Protein AF-A0A968P753-F1 (afdb_monomer)

Solvent-accessible surface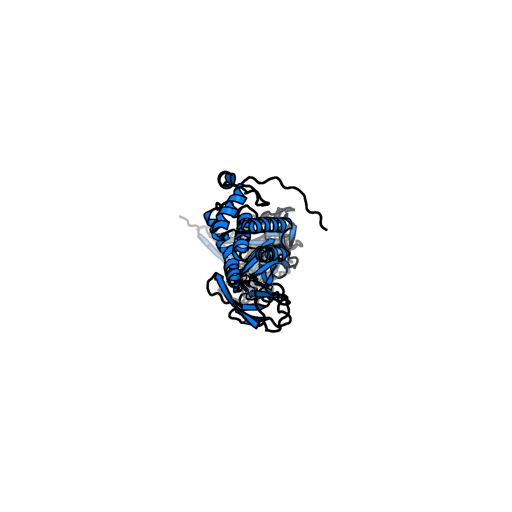 area (backbone atoms only — not comparable to full-atom values): 31820 Å² total; per-residue (Å²): 134,88,72,70,44,81,45,80,46,74,45,67,22,87,72,56,90,59,92,77,53,41,44,65,48,80,42,84,45,79,41,54,84,97,55,91,73,76,85,90,60,88,84,66,75,48,71,53,45,64,89,73,28,44,70,34,24,63,85,32,46,50,72,43,65,45,90,94,43,70,60,35,36,40,36,37,60,49,46,16,51,37,36,71,94,73,38,49,61,51,61,43,24,64,37,88,38,58,62,94,54,53,94,67,80,61,85,77,85,60,78,54,90,47,33,36,37,35,34,55,68,62,22,34,29,58,70,40,25,37,38,29,40,46,40,83,83,68,60,54,44,39,30,35,30,49,30,35,35,42,38,83,88,78,72,41,64,41,78,46,44,51,21,32,21,33,84,85,32,56,29,33,33,42,37,94,93,22,28,47,46,56,21,28,42,35,42,63,75,52,88,60,86,59,70,56,54,52,87,43,60,84,25,30,36,62,56,63,86,46,67,37,69,38,87,86,43,50,79,54,69,34,88,75,88,79,56,88,42,43,48,50,26,27,52,98,42,38,77,42,74,48,67,30,38,49,80,45,46,51,38,27,36,73,87,28,48,69,36,80,41,39,56,64,34,74,41,46,36,44,69,51,71,44,67,41,86,58,88,45,78,48,53,41,36,37,55,48,78,87,51,71,43,64,61,84,68,42,72,50,69,41,77,60,77,49,77,23,54,24,37,40,45,36,24,27,63,71,77,52,20,69,36,60,32,50,37,35,39,38,28,39,59,72,80,63,44,73,80,43,57,42,73,51,63,59,81,66,56,70,52,40,72,48,69,49,47,78,40,40,50,64,76,82,62,72,58,28,50,40,57,36,89,94,23,25,54,88,78,32,42,48,49,38,76,79,34,42,36,39,34,38,65,84,47,61,70,45,47,40,33,41,37,46,11,56,83,64,38,60,93,76,38,67,76,58,75,37,55,28,61,34,78,73,64,91,78,74,70,72,94,44,76,70,33,56,61,48,44,63,46,20,51,57,48,19,56,46,49,41,68,75,73,44,58,79,86,46,52,49,91,56,18,62,33,44,31,48,32,37,15,28,22,12,7,25,21,7,29,65,56,36,50,68,58,20,47,52,61,51,45,56,74,50,74,72,48,96,83,59,58,73,67,57,44,53,32,48,50,49,14,22,52,52,10,23,62,64,6,62,90,36,56,46,86,49,22,60,62,52,42,56,48,35,40,64,69,44,72,55,49,65,82,51,80,82,78,82,91,53,73,76,77,52,51,86,59,65,61,80,76,80,94,79,82,84,87,79,93,130

Secondary structure (DSSP, 8-state):
----EEEEEEE-GGG--SSS-B--EEEEEEE-TTS----SS---PPBP--TTPEEEBTTB-EEE--TTSTT-EEEE-TT-EE-TTS-S-EEEEEEEE-GGG-SS--TTS---S-EEEEESTT-EEEEEEEEEEE-TT-PPTT-EEEEEEEETTTTEEEEEEEEEE-TTSSEEEEPTT-SEEESSEEEE-------------TTEEEETTEEEE-TT-S-S--S--S-TTEEEEEETTEEEEEEPEEEEEEEEETTBSEEEEETTEEEEEEEEEEEES-S-EEEEEE-SSS-EE--SS-EEEE-S-EEEEEEEEEEETTTTEEEEEEEEEEEEPP--EEEEEE-SS----TT-EEE-EEEEESTT--EEEEEPTT-STTTTEEE-TTSEEEE-TTPPSEEEEEEEEETT-TTT-EEEEEEEEE---TT---S-HHHHHHHHHHHHHHHHHHHHHS-GGG-STTSHHHHHHHHHHHHHHHHHH-HHHHHHHHHHHHHT-TT--HHHHHHHHHHHHHHHHHHTT--TTTHHHHHHHHHHTT-S--SPPPPSS-HHHHGGG--PPP---PPPP-

Structure (mmCIF, N/CA/C/O backbone):
data_AF-A0A968P753-F1
#
_entry.id   AF-A0A968P753-F1
#
loop_
_atom_site.group_PDB
_atom_site.id
_atom_site.type_symbol
_atom_site.label_atom_id
_atom_site.label_alt_id
_atom_site.label_comp_id
_atom_site.label_asym_id
_atom_site.label_entity_id
_atom_site.label_seq_id
_atom_site.pdbx_PDB_ins_code
_atom_site.Cartn_x
_atom_site.Cartn_y
_atom_site.Cartn_z
_atom_site.occupancy
_atom_site.B_iso_or_equiv
_atom_site.auth_seq_id
_atom_site.auth_comp_id
_atom_site.auth_asym_id
_atom_site.auth_atom_id
_atom_site.pdbx_PDB_model_num
ATOM 1 N N . MET A 1 1 ? 14.994 19.564 -87.948 1.00 43.59 1 MET A N 1
ATOM 2 C CA . MET A 1 1 ? 15.374 19.177 -86.571 1.00 43.59 1 MET A CA 1
ATOM 3 C C . MET A 1 1 ? 16.088 17.833 -86.628 1.00 43.59 1 MET A C 1
ATOM 5 O O . MET A 1 1 ? 15.446 16.844 -86.949 1.00 43.59 1 MET A O 1
ATOM 9 N N . ARG A 1 2 ? 17.409 17.789 -86.418 1.00 43.78 2 ARG A N 1
ATOM 10 C CA . ARG A 1 2 ? 18.156 16.522 -86.322 1.00 43.78 2 ARG A CA 1
ATOM 11 C C . ARG A 1 2 ? 18.009 16.027 -84.883 1.00 43.78 2 ARG A C 1
ATOM 13 O O . ARG A 1 2 ? 18.594 16.632 -83.995 1.00 43.78 2 ARG A O 1
ATOM 20 N N . ARG A 1 3 ? 17.170 15.018 -84.640 1.00 50.00 3 ARG A N 1
ATOM 21 C CA . ARG A 1 3 ? 17.028 14.430 -83.300 1.00 50.00 3 ARG A CA 1
ATOM 22 C C . ARG A 1 3 ? 18.238 13.533 -83.036 1.00 50.00 3 ARG A C 1
ATOM 24 O O . ARG A 1 3 ? 18.530 12.662 -83.851 1.00 50.00 3 ARG A O 1
ATOM 31 N N . TRP A 1 4 ? 18.960 13.791 -81.950 1.00 60.19 4 TRP A N 1
ATOM 32 C CA . TRP A 1 4 ? 19.894 12.825 -81.374 1.00 60.19 4 TRP A CA 1
ATOM 33 C C . TRP A 1 4 ? 19.074 11.658 -80.830 1.00 60.19 4 TRP A C 1
ATOM 35 O O . TRP A 1 4 ? 17.997 11.882 -80.274 1.00 60.19 4 TRP A O 1
ATOM 45 N N . ALA A 1 5 ? 19.545 10.434 -81.038 1.00 70.12 5 ALA A N 1
ATOM 46 C CA . ALA A 1 5 ? 18.878 9.240 -80.538 1.00 70.12 5 ALA A CA 1
ATOM 47 C C . ALA A 1 5 ? 19.827 8.490 -79.607 1.00 70.12 5 ALA A C 1
ATOM 49 O O . ALA A 1 5 ? 20.957 8.171 -79.989 1.00 70.12 5 ALA A O 1
ATOM 50 N N . THR A 1 6 ? 19.353 8.225 -78.396 1.00 76.56 6 THR A N 1
ATOM 51 C CA . THR A 1 6 ? 19.974 7.280 -77.473 1.00 76.56 6 THR A CA 1
ATOM 52 C C . THR A 1 6 ? 19.680 5.873 -77.976 1.00 76.56 6 THR A C 1
ATOM 54 O O . THR A 1 6 ? 18.522 5.547 -78.236 1.00 76.56 6 THR A O 1
ATOM 57 N N . VAL A 1 7 ? 20.713 5.056 -78.149 1.00 80.06 7 VAL A N 1
ATOM 58 C CA . VAL A 1 7 ? 20.572 3.640 -78.498 1.00 80.06 7 VAL A CA 1
ATOM 59 C C . VAL A 1 7 ? 21.273 2.787 -77.447 1.00 80.06 7 VAL A C 1
ATOM 61 O O . VAL A 1 7 ? 22.319 3.170 -76.920 1.00 80.06 7 VAL A O 1
ATOM 64 N N . HIS A 1 8 ? 20.674 1.639 -77.151 1.00 78.88 8 HIS A N 1
ATOM 65 C CA . HIS A 1 8 ? 21.232 0.628 -76.263 1.00 78.88 8 HIS A CA 1
ATOM 66 C C . HIS A 1 8 ? 22.049 -0.345 -77.111 1.00 78.88 8 HIS A C 1
ATOM 68 O O . HIS A 1 8 ? 21.517 -1.035 -77.983 1.00 78.88 8 HIS A O 1
ATOM 74 N N . LEU A 1 9 ? 23.360 -0.342 -76.908 1.00 82.19 9 LEU A N 1
ATOM 75 C CA . LEU A 1 9 ? 24.285 -1.273 -77.527 1.00 82.19 9 LEU A CA 1
ATOM 76 C C . LEU A 1 9 ? 24.399 -2.504 -76.626 1.00 82.19 9 LEU A C 1
ATOM 78 O O . LEU A 1 9 ? 25.031 -2.445 -75.573 1.00 82.19 9 LEU A O 1
ATOM 82 N N . HIS A 1 10 ? 23.804 -3.612 -77.062 1.00 83.62 10 HIS A N 1
ATOM 83 C CA . HIS A 1 10 ? 23.961 -4.907 -76.411 1.00 83.62 10 HIS A CA 1
ATOM 84 C C . HIS A 1 10 ? 25.153 -5.655 -77.015 1.00 83.62 10 HIS A C 1
ATOM 86 O O . HIS A 1 10 ? 25.171 -5.972 -78.206 1.00 83.62 10 HIS A O 1
ATOM 92 N N . VAL A 1 11 ? 26.153 -5.929 -76.188 1.00 85.81 11 VAL A N 1
ATOM 93 C CA . VAL A 1 11 ? 27.352 -6.682 -76.546 1.00 85.81 11 VAL A CA 1
ATOM 94 C C . VAL A 1 11 ? 27.206 -8.086 -75.976 1.00 85.81 11 VAL A C 1
ATOM 96 O O . VAL A 1 11 ? 27.319 -8.285 -74.769 1.00 85.81 11 VAL A O 1
ATOM 99 N N . ASP A 1 12 ? 26.924 -9.045 -76.854 1.00 84.06 12 ASP A N 1
ATOM 100 C CA . ASP A 1 12 ? 26.627 -10.426 -76.480 1.00 84.06 12 ASP A CA 1
ATOM 101 C C . ASP A 1 12 ? 27.910 -11.246 -76.277 1.00 84.06 12 ASP A C 1
ATOM 103 O O . ASP A 1 12 ? 28.613 -11.579 -77.239 1.00 84.06 12 ASP A O 1
ATOM 107 N N . GLY A 1 13 ? 28.196 -11.590 -75.020 1.00 84.81 13 GLY A N 1
ATOM 108 C CA . GLY A 1 13 ? 29.358 -12.386 -74.630 1.00 84.81 13 GLY A CA 1
ATOM 109 C C . GLY A 1 13 ? 29.352 -13.805 -75.196 1.00 84.81 13 GLY A C 1
ATOM 110 O O . GLY A 1 13 ? 30.422 -14.368 -75.429 1.00 84.81 13 GLY A O 1
ATOM 111 N N . SER A 1 14 ? 28.182 -14.372 -75.515 1.00 83.25 14 SER A N 1
ATOM 112 C CA . SER A 1 14 ? 28.084 -15.724 -76.088 1.00 83.25 14 SER A CA 1
ATOM 113 C C . SER A 1 14 ? 28.736 -15.841 -77.471 1.00 83.25 14 SER A C 1
ATOM 115 O O . SER A 1 14 ? 29.091 -16.933 -77.910 1.00 83.25 14 SER A O 1
ATOM 117 N N . THR A 1 15 ? 28.951 -14.707 -78.145 1.00 86.69 15 THR A N 1
ATOM 118 C CA . THR A 1 15 ? 29.589 -14.637 -79.466 1.00 86.69 15 THR A CA 1
ATOM 119 C C . THR A 1 15 ? 31.120 -14.583 -79.410 1.00 86.69 15 THR A C 1
ATOM 121 O O . THR A 1 15 ? 31.781 -14.513 -80.452 1.00 86.69 15 THR A O 1
ATOM 124 N N . ALA A 1 16 ? 31.716 -14.613 -78.213 1.00 87.00 16 ALA A N 1
ATOM 125 C CA . ALA A 1 16 ? 33.159 -14.552 -78.043 1.00 87.00 16 ALA A CA 1
ATOM 126 C C . ALA A 1 16 ? 33.862 -15.781 -78.650 1.00 87.00 16 ALA A C 1
ATOM 128 O O . ALA A 1 16 ? 33.536 -16.928 -78.368 1.00 87.00 16 ALA A O 1
ATOM 129 N N . GLN A 1 17 ? 34.892 -15.535 -79.466 1.00 86.62 17 GLN A N 1
ATOM 130 C CA . GLN A 1 17 ? 35.662 -16.594 -80.140 1.00 86.62 17 GLN A CA 1
ATOM 131 C C . GLN A 1 17 ? 36.756 -17.218 -79.257 1.00 86.62 17 GLN A C 1
ATOM 133 O O . GLN A 1 17 ? 37.422 -18.167 -79.668 1.00 86.62 17 GLN A O 1
ATOM 138 N N . ARG A 1 18 ? 37.001 -16.657 -78.067 1.00 86.25 18 ARG A N 1
ATOM 139 C CA . ARG A 1 18 ? 38.009 -17.161 -77.127 1.00 86.25 18 ARG A CA 1
ATOM 140 C C . ARG A 1 18 ? 37.383 -18.216 -76.206 1.00 86.25 18 ARG A C 1
ATOM 142 O O . ARG A 1 18 ? 36.250 -18.004 -75.779 1.00 86.25 18 ARG A O 1
ATOM 149 N N . PRO A 1 19 ? 38.109 -19.292 -75.843 1.00 82.75 19 PRO A N 1
ATOM 150 C CA . PRO A 1 19 ? 37.618 -20.273 -74.875 1.00 82.75 19 PRO A CA 1
ATOM 151 C C . PRO A 1 19 ? 37.190 -19.617 -73.555 1.00 82.75 19 PRO A C 1
ATOM 153 O O . PRO A 1 19 ? 37.856 -18.690 -73.092 1.00 82.75 19 PRO A O 1
ATOM 156 N N . GLY A 1 20 ? 36.104 -20.116 -72.960 1.00 81.31 20 GLY A N 1
ATOM 157 C CA . GLY A 1 20 ? 35.538 -19.624 -71.701 1.00 81.31 20 GLY A CA 1
ATOM 158 C C . GLY A 1 20 ? 34.120 -19.072 -71.853 1.00 81.31 20 GLY A C 1
ATOM 159 O O . GLY A 1 20 ? 33.598 -18.956 -72.962 1.00 81.31 20 GLY A O 1
ATOM 160 N N . THR A 1 21 ? 33.502 -18.730 -70.723 1.00 82.25 21 THR A N 1
ATOM 161 C CA . THR A 1 21 ? 32.215 -18.021 -70.695 1.00 82.25 21 THR A CA 1
ATOM 162 C C . THR A 1 21 ? 32.489 -16.535 -70.513 1.00 82.25 21 THR A C 1
ATOM 164 O O . THR A 1 21 ? 33.349 -16.165 -69.719 1.00 82.25 21 THR A O 1
ATOM 167 N N . TRP A 1 22 ? 31.784 -15.680 -71.245 1.00 84.44 22 TRP A N 1
ATOM 168 C CA . TRP A 1 22 ? 32.034 -14.239 -71.276 1.00 84.44 22 TRP A CA 1
ATOM 169 C C . TRP A 1 22 ? 30.768 -13.477 -70.895 1.00 84.44 22 TRP A C 1
ATOM 171 O O . TRP A 1 22 ? 29.668 -13.878 -71.272 1.00 84.44 22 TRP A O 1
ATOM 181 N N . ALA A 1 23 ? 30.924 -12.386 -70.145 1.00 80.50 23 ALA A N 1
ATOM 182 C CA . ALA A 1 23 ? 29.801 -11.549 -69.734 1.00 80.50 23 ALA A CA 1
ATOM 183 C C . ALA A 1 23 ? 29.123 -10.880 -70.943 1.00 80.50 23 ALA A C 1
ATOM 185 O O . ALA A 1 23 ? 29.772 -10.581 -71.942 1.00 80.50 23 ALA A O 1
ATOM 186 N N . SER A 1 24 ? 27.832 -10.575 -70.843 1.00 79.62 24 SER A N 1
ATOM 187 C CA . SER A 1 24 ? 27.169 -9.667 -71.788 1.00 79.62 24 SER A CA 1
ATOM 188 C C . SER A 1 24 ? 27.098 -8.270 -71.180 1.00 79.62 24 SER A C 1
ATOM 190 O O . SER A 1 24 ? 26.936 -8.126 -69.968 1.00 79.62 24 SER A O 1
ATOM 192 N N . LEU A 1 25 ? 27.254 -7.235 -72.006 1.00 77.56 25 LEU A N 1
ATOM 193 C CA . LEU A 1 25 ? 27.240 -5.841 -71.562 1.00 77.56 25 LEU A CA 1
ATOM 194 C C . LEU A 1 25 ? 26.159 -5.060 -72.290 1.00 77.56 25 LEU A C 1
ATOM 196 O O . LEU A 1 25 ? 26.028 -5.158 -73.508 1.00 77.56 25 LEU A O 1
ATOM 200 N N . GLU A 1 26 ? 25.458 -4.208 -71.556 1.00 76.00 26 GLU A N 1
ATOM 201 C CA . GLU A 1 26 ? 24.584 -3.198 -72.132 1.00 76.00 26 GLU A CA 1
ATOM 202 C C . GLU A 1 26 ? 25.210 -1.817 -71.930 1.00 76.00 26 GLU A C 1
ATOM 204 O O . GLU A 1 26 ? 25.581 -1.434 -70.821 1.00 76.00 26 GLU A O 1
ATOM 209 N N . LEU A 1 27 ? 25.386 -1.086 -73.027 1.00 76.69 27 LEU A N 1
ATOM 210 C CA . LEU A 1 27 ? 26.016 0.229 -73.051 1.00 76.69 27 LEU A CA 1
ATOM 211 C C . LEU A 1 27 ? 25.059 1.229 -73.686 1.00 76.69 27 LEU A C 1
ATOM 213 O O . LEU A 1 27 ? 24.486 0.973 -74.742 1.00 76.69 27 LEU A O 1
ATOM 217 N N . VAL A 1 28 ? 24.938 2.409 -73.092 1.00 75.50 28 VAL A N 1
ATOM 218 C CA . VAL A 1 28 ? 24.147 3.494 -73.673 1.00 75.50 28 VAL A CA 1
ATOM 219 C C . VAL A 1 28 ? 25.051 4.356 -74.550 1.00 75.50 28 VAL A C 1
ATOM 221 O O . VAL A 1 28 ? 26.073 4.863 -74.085 1.00 75.50 28 VAL A O 1
ATOM 224 N N . MET A 1 29 ? 24.684 4.547 -75.820 1.00 77.25 29 MET A N 1
ATOM 225 C CA . MET A 1 29 ? 25.398 5.449 -76.726 1.00 77.25 29 MET A CA 1
ATOM 226 C C . MET A 1 29 ? 24.455 6.472 -77.363 1.00 77.25 29 MET A C 1
ATOM 228 O O . MET A 1 29 ? 23.336 6.161 -77.773 1.00 77.25 29 MET A O 1
ATOM 232 N N . THR A 1 30 ? 24.927 7.709 -77.495 1.00 81.31 30 THR A N 1
ATOM 233 C CA . THR A 1 30 ? 24.198 8.772 -78.197 1.00 81.31 30 THR A CA 1
ATOM 234 C C . THR A 1 30 ? 24.655 8.824 -79.647 1.00 81.31 30 THR A C 1
ATOM 236 O O . THR A 1 30 ? 25.841 8.992 -79.927 1.00 81.31 30 THR A O 1
ATOM 239 N N . THR A 1 31 ? 23.715 8.705 -80.583 1.00 83.06 31 THR A N 1
ATOM 240 C CA . THR A 1 31 ? 24.008 8.732 -82.021 1.00 83.06 31 THR A CA 1
ATOM 241 C C . THR A 1 31 ? 23.710 10.093 -82.647 1.00 83.06 31 THR A C 1
ATOM 243 O O . THR A 1 31 ? 22.701 10.745 -82.359 1.00 83.06 31 THR A O 1
ATOM 246 N N . ILE A 1 32 ? 24.593 10.513 -83.555 1.00 83.75 32 ILE A N 1
ATOM 247 C CA . ILE A 1 32 ? 24.449 11.700 -84.396 1.00 83.75 32 ILE A CA 1
ATOM 248 C C . ILE A 1 32 ? 24.106 11.247 -85.825 1.00 83.75 32 ILE A C 1
ATOM 250 O O . ILE A 1 32 ? 24.921 10.572 -86.468 1.00 83.75 32 ILE A O 1
ATOM 254 N N . PRO A 1 33 ? 22.931 11.630 -86.364 1.00 82.75 33 PRO A N 1
ATOM 255 C CA . PRO A 1 33 ? 22.533 11.258 -87.720 1.00 82.75 33 PRO A CA 1
ATOM 256 C C . PRO A 1 33 ? 23.516 11.753 -88.792 1.00 82.75 33 PRO A C 1
ATOM 258 O O . PRO A 1 33 ? 23.925 12.917 -88.786 1.00 82.75 33 PRO A O 1
ATOM 261 N N . GLY A 1 34 ? 23.857 10.878 -89.744 1.00 83.38 34 GLY A N 1
ATOM 262 C CA . GLY A 1 34 ? 24.741 11.190 -90.876 1.00 83.38 34 GLY A CA 1
ATOM 263 C C . GLY A 1 34 ? 26.231 11.293 -90.526 1.00 83.38 34 GLY A C 1
ATOM 264 O O . GLY A 1 34 ? 27.015 11.762 -91.349 1.00 83.38 34 GLY A O 1
ATOM 265 N N . ARG A 1 35 ? 26.634 10.886 -89.316 1.00 86.38 35 ARG A N 1
ATOM 266 C CA . ARG A 1 35 ? 28.036 10.791 -88.887 1.00 86.38 35 ARG A CA 1
ATOM 267 C C . ARG A 1 35 ? 28.391 9.350 -88.536 1.00 86.38 35 ARG A C 1
ATOM 269 O O . ARG A 1 35 ? 27.528 8.569 -88.144 1.00 86.38 35 ARG A O 1
ATOM 276 N N . GLN A 1 36 ? 29.676 9.021 -88.648 1.00 85.75 36 GLN A N 1
ATOM 277 C CA . GLN A 1 36 ? 30.217 7.811 -88.043 1.00 85.75 36 GLN A CA 1
ATOM 278 C C . GLN A 1 36 ? 30.197 7.997 -86.523 1.00 85.75 36 GLN A C 1
ATOM 280 O O . GLN A 1 36 ? 30.856 8.894 -85.999 1.00 85.75 36 GLN A O 1
ATOM 285 N N . ASN A 1 37 ? 29.403 7.182 -85.835 1.00 83.56 37 ASN A N 1
ATOM 286 C CA . ASN A 1 37 ? 29.337 7.170 -84.379 1.00 83.56 37 ASN A CA 1
ATOM 287 C C . ASN A 1 37 ? 30.361 6.163 -83.855 1.00 83.56 37 ASN A C 1
ATOM 289 O O . ASN A 1 37 ? 30.455 5.051 -84.371 1.00 83.56 37 ASN A O 1
ATOM 293 N N . THR A 1 38 ? 31.137 6.557 -82.853 1.00 82.94 38 THR A N 1
ATOM 294 C CA . THR A 1 38 ? 32.137 5.706 -82.202 1.00 82.94 38 THR A CA 1
ATOM 295 C C . THR A 1 38 ? 31.975 5.812 -80.693 1.00 82.94 38 THR A C 1
ATOM 297 O O . THR A 1 38 ? 31.641 6.881 -80.186 1.00 82.94 38 THR A O 1
ATOM 300 N N . MET A 1 39 ? 32.236 4.716 -79.979 1.00 77.31 39 MET A N 1
ATOM 301 C CA . MET A 1 39 ? 32.276 4.697 -78.511 1.00 77.31 39 MET A CA 1
ATOM 302 C C . MET A 1 39 ? 33.486 5.455 -77.950 1.00 77.31 39 MET A C 1
ATOM 304 O O . MET A 1 39 ? 33.553 5.704 -76.751 1.00 77.31 39 MET A O 1
ATOM 308 N N . GLY A 1 40 ? 34.474 5.784 -78.794 1.00 78.31 40 GLY A N 1
ATOM 309 C CA . GLY A 1 40 ? 35.691 6.499 -78.396 1.00 78.31 40 GLY A CA 1
ATOM 310 C C . GLY A 1 40 ? 36.666 5.684 -77.535 1.00 78.31 40 GLY A C 1
ATOM 311 O O . GLY A 1 40 ? 37.783 6.134 -77.306 1.00 78.31 40 GLY A O 1
ATOM 312 N N . ARG A 1 41 ? 36.279 4.478 -77.100 1.00 77.69 41 ARG A N 1
ATOM 313 C CA . ARG A 1 41 ? 37.094 3.532 -76.331 1.00 77.69 41 ARG A CA 1
ATOM 314 C C . ARG A 1 41 ? 36.808 2.083 -76.748 1.00 77.69 41 ARG A C 1
ATOM 316 O O . ARG A 1 41 ? 35.707 1.812 -77.237 1.00 77.69 41 ARG A O 1
ATOM 323 N N . PRO A 1 42 ? 37.757 1.152 -76.550 1.00 81.94 42 PRO A N 1
ATOM 324 C CA . PRO A 1 42 ? 37.478 -0.278 -76.635 1.00 81.94 42 PRO A CA 1
ATOM 325 C C . PRO A 1 42 ? 36.398 -0.701 -75.629 1.00 81.94 42 PRO A C 1
ATOM 327 O O . PRO A 1 42 ? 36.312 -0.140 -74.537 1.00 81.94 42 PRO A O 1
ATOM 330 N N . ILE A 1 43 ? 35.600 -1.709 -75.987 1.00 81.94 43 ILE A N 1
ATOM 331 C CA . ILE A 1 43 ? 34.682 -2.387 -75.066 1.00 81.94 43 ILE A CA 1
ATOM 332 C C . ILE A 1 43 ? 35.372 -3.667 -74.596 1.00 81.94 43 ILE A C 1
ATOM 334 O O . ILE A 1 43 ? 35.742 -4.505 -75.420 1.00 81.94 43 ILE A O 1
ATOM 338 N N . TYR A 1 44 ? 35.553 -3.814 -73.286 1.00 82.44 44 TYR A N 1
ATOM 339 C CA . TYR A 1 44 ? 36.142 -5.008 -72.689 1.00 82.44 44 TYR A CA 1
ATOM 340 C C . TYR A 1 44 ? 35.040 -5.933 -72.193 1.00 82.44 44 TYR A C 1
ATOM 342 O O . TYR A 1 44 ? 34.343 -5.604 -71.242 1.00 82.44 44 TYR A O 1
ATOM 350 N N . ILE A 1 45 ? 34.910 -7.099 -72.821 1.00 82.12 45 ILE A N 1
ATOM 351 C CA . ILE A 1 45 ? 34.100 -8.188 -72.284 1.00 82.12 45 ILE A CA 1
ATOM 352 C C . ILE A 1 45 ? 34.993 -9.025 -71.373 1.00 82.12 45 ILE A C 1
ATOM 354 O O . ILE A 1 45 ? 36.084 -9.430 -71.782 1.00 82.12 45 ILE A O 1
ATOM 358 N N . LEU A 1 46 ? 34.551 -9.257 -70.142 1.00 80.12 46 LEU A N 1
ATOM 359 C CA . LEU A 1 46 ? 35.323 -9.994 -69.148 1.00 80.12 46 LEU A CA 1
ATOM 360 C C . LEU A 1 46 ? 34.923 -11.475 -69.138 1.00 80.12 46 LEU A C 1
ATOM 362 O O . LEU A 1 46 ? 33.741 -11.778 -69.335 1.00 80.12 46 LEU A O 1
ATOM 366 N N . PRO A 1 47 ? 35.886 -12.392 -68.932 1.00 82.81 47 PRO A N 1
ATOM 367 C CA . PRO A 1 47 ? 35.561 -13.789 -68.689 1.00 82.81 47 PRO A CA 1
ATOM 368 C C . PRO A 1 47 ? 34.802 -13.913 -67.361 1.00 82.81 47 PRO A C 1
ATOM 370 O O . PRO A 1 47 ? 35.098 -13.198 -66.406 1.00 82.81 47 PRO A O 1
ATOM 373 N N . LEU A 1 48 ? 33.818 -14.807 -67.321 1.00 79.44 48 LEU A N 1
ATOM 374 C CA . LEU A 1 48 ? 33.071 -15.157 -66.119 1.00 79.44 48 LEU A CA 1
ATOM 375 C C . LEU A 1 48 ? 33.787 -16.287 -65.383 1.00 79.44 48 LEU A C 1
ATOM 377 O O . LEU A 1 48 ? 34.008 -17.357 -65.953 1.00 79.44 48 LEU A O 1
ATOM 381 N N . GLU A 1 49 ? 34.090 -16.064 -64.107 1.00 74.94 49 GLU A N 1
ATOM 382 C CA . GLU A 1 49 ? 34.717 -17.060 -63.234 1.00 74.94 49 GLU A CA 1
ATOM 383 C C . GLU A 1 49 ? 33.659 -18.006 -62.637 1.00 74.94 49 GLU A C 1
ATOM 385 O O . GLU A 1 49 ? 33.302 -17.935 -61.462 1.00 74.94 49 GLU A O 1
ATOM 390 N N . LEU A 1 50 ? 33.080 -18.861 -63.486 1.00 77.31 50 LEU A N 1
ATOM 391 C CA . LEU A 1 50 ? 32.000 -19.769 -63.079 1.00 77.31 50 LEU A CA 1
ATOM 392 C C . LEU A 1 50 ? 32.496 -20.981 -62.277 1.00 77.31 50 LEU A C 1
ATOM 394 O O . LEU A 1 50 ? 31.706 -21.551 -61.529 1.00 77.31 50 LEU A O 1
ATOM 398 N N . GLU A 1 51 ? 33.769 -21.374 -62.404 1.00 77.12 51 GLU A N 1
ATOM 399 C CA . GLU A 1 51 ? 34.330 -22.518 -61.665 1.00 77.12 51 GLU A CA 1
ATOM 400 C C . GLU A 1 51 ? 34.474 -22.222 -60.167 1.00 77.12 51 GLU A C 1
ATOM 402 O O . GLU A 1 51 ? 34.274 -23.113 -59.343 1.00 77.12 51 GLU A O 1
ATOM 407 N N . GLN A 1 52 ? 34.761 -20.966 -59.810 1.00 80.44 52 GLN A N 1
ATOM 408 C CA . GLN A 1 52 ? 34.791 -20.489 -58.420 1.00 80.44 52 GLN A CA 1
ATOM 409 C C . GLN A 1 52 ? 33.460 -19.859 -57.976 1.00 80.44 52 GLN A C 1
ATOM 411 O O . GLN A 1 52 ? 33.349 -19.330 -56.868 1.00 80.44 52 GLN A O 1
ATOM 416 N N . GLY A 1 53 ? 32.442 -19.905 -58.840 1.00 86.75 53 GLY A N 1
ATOM 417 C CA . GLY A 1 53 ? 31.094 -19.467 -58.517 1.00 86.75 53 GLY A CA 1
ATOM 418 C C . GLY A 1 53 ? 30.433 -20.372 -57.478 1.00 86.75 53 GLY A C 1
ATOM 419 O O . GLY A 1 53 ? 30.740 -21.558 -57.354 1.00 86.75 53 GLY A O 1
ATOM 420 N N . ILE A 1 54 ? 29.480 -19.816 -56.737 1.00 92.75 54 ILE A N 1
ATOM 421 C CA . ILE A 1 54 ? 28.694 -20.552 -55.753 1.00 92.75 54 ILE A CA 1
ATOM 422 C C . ILE A 1 54 ? 27.305 -20.865 -56.306 1.00 92.75 54 ILE A C 1
ATOM 424 O O . ILE A 1 54 ? 26.596 -19.983 -56.793 1.00 92.75 54 ILE A O 1
ATOM 428 N N . ALA A 1 55 ? 26.907 -22.134 -56.222 1.00 92.94 55 ALA A N 1
ATOM 429 C CA . ALA A 1 55 ? 25.540 -22.547 -56.503 1.00 92.94 55 ALA A CA 1
ATOM 430 C C . ALA A 1 55 ? 24.631 -22.138 -55.337 1.00 92.94 55 ALA A C 1
ATOM 432 O O . ALA A 1 55 ? 24.861 -22.531 -54.192 1.00 92.94 55 ALA A O 1
ATOM 433 N N . VAL A 1 56 ? 23.592 -21.366 -55.640 1.00 95.56 56 VAL A N 1
ATOM 434 C CA . VAL A 1 56 ? 22.603 -20.882 -54.674 1.00 95.56 56 VAL A CA 1
ATOM 435 C C . VAL A 1 56 ? 21.204 -21.318 -55.090 1.00 95.56 56 VAL A C 1
ATOM 437 O O . VAL A 1 56 ? 20.900 -21.475 -56.275 1.00 95.56 56 VAL A O 1
ATOM 440 N N . SER A 1 57 ? 20.349 -21.547 -54.102 1.00 94.88 57 SER A N 1
ATOM 441 C CA . SER A 1 57 ? 18.955 -21.945 -54.284 1.00 94.88 57 SER A CA 1
ATOM 442 C C . SER A 1 57 ? 18.099 -21.462 -53.115 1.00 94.88 57 SER A C 1
ATOM 444 O O . SER A 1 57 ? 18.599 -20.837 -52.179 1.00 94.88 57 SER A O 1
ATOM 446 N N . GLU A 1 58 ? 16.813 -21.806 -53.119 1.00 93.31 58 GLU A N 1
ATOM 447 C CA . GLU A 1 58 ? 15.896 -21.515 -52.011 1.00 93.31 58 GLU A CA 1
ATOM 448 C C . GLU A 1 58 ? 16.357 -22.084 -50.662 1.00 93.31 58 GLU A C 1
ATOM 450 O O . GLU A 1 58 ? 16.045 -21.517 -49.620 1.00 93.31 58 GLU A O 1
ATOM 455 N N . THR A 1 59 ? 17.142 -23.164 -50.671 1.00 95.06 59 THR A N 1
ATOM 456 C CA . THR A 1 59 ? 17.630 -23.835 -49.456 1.00 95.06 59 THR A CA 1
ATOM 457 C C . THR A 1 59 ? 19.147 -23.786 -49.297 1.00 95.06 59 THR A C 1
ATOM 459 O O . THR A 1 59 ? 19.669 -24.287 -48.304 1.00 95.06 59 THR A O 1
ATOM 462 N N . GLN A 1 60 ? 19.872 -23.210 -50.258 1.00 94.31 60 GLN A N 1
ATOM 463 C CA . GLN A 1 60 ? 21.333 -23.196 -50.271 1.00 94.31 60 GLN A CA 1
ATOM 464 C C . GLN A 1 60 ? 21.864 -21.784 -50.511 1.00 94.31 60 GLN A C 1
ATOM 466 O O . GLN A 1 60 ? 21.559 -21.162 -51.524 1.00 94.31 60 GLN A O 1
ATOM 471 N N . GLY A 1 61 ? 22.695 -21.315 -49.587 1.00 94.00 61 GLY A N 1
ATOM 472 C CA . GLY A 1 61 ? 23.500 -20.105 -49.720 1.00 94.00 61 GLY A CA 1
ATOM 473 C C . GLY A 1 61 ? 24.979 -20.425 -49.506 1.00 94.00 61 GLY A C 1
ATOM 474 O O . GLY A 1 61 ? 25.389 -21.586 -49.579 1.00 94.00 61 GLY A O 1
ATOM 475 N N . GLY A 1 62 ? 25.770 -19.408 -49.184 1.00 94.56 62 GLY A N 1
ATOM 476 C CA . GLY A 1 62 ? 27.146 -19.573 -48.725 1.00 94.56 62 GLY A CA 1
ATOM 477 C C . GLY A 1 62 ? 28.018 -18.350 -48.980 1.00 94.56 62 GLY A C 1
ATOM 478 O O . GLY A 1 62 ? 27.525 -17.277 -49.323 1.00 94.56 62 GLY A O 1
ATOM 479 N N . THR A 1 63 ? 29.324 -18.526 -48.792 1.00 95.75 63 THR A N 1
ATOM 480 C CA . THR A 1 63 ? 30.313 -17.447 -48.880 1.00 95.75 63 THR A CA 1
ATOM 481 C C . THR A 1 63 ? 31.230 -17.662 -50.075 1.00 95.75 63 THR A C 1
ATOM 483 O O . THR A 1 63 ? 31.983 -18.636 -50.111 1.00 95.75 63 THR A O 1
ATOM 486 N N . LEU A 1 64 ? 31.212 -16.730 -51.024 1.00 93.88 64 LEU A N 1
ATOM 487 C CA . LEU A 1 64 ? 32.155 -16.688 -52.136 1.00 93.88 64 LEU A CA 1
ATOM 488 C C . LEU A 1 64 ? 33.387 -15.868 -51.736 1.00 93.88 64 LEU A C 1
ATOM 490 O O . LEU A 1 64 ? 33.266 -14.787 -51.160 1.00 93.88 64 LEU A O 1
ATOM 494 N N . ARG A 1 65 ? 34.580 -16.387 -52.036 1.00 92.56 65 ARG A N 1
ATOM 495 C CA . ARG A 1 65 ? 35.874 -15.731 -51.793 1.00 92.56 65 ARG A CA 1
ATOM 496 C C . ARG A 1 65 ? 36.687 -15.728 -53.080 1.00 92.56 65 ARG A C 1
ATOM 498 O O . ARG A 1 65 ? 36.549 -16.649 -53.876 1.00 92.56 65 ARG A O 1
ATOM 505 N N . LEU A 1 66 ? 37.550 -14.730 -53.246 1.00 88.38 66 LEU A N 1
ATOM 506 C CA . LEU A 1 66 ? 38.436 -14.613 -54.404 1.00 88.38 66 LEU A CA 1
ATOM 507 C C . LEU A 1 66 ? 39.893 -14.807 -53.967 1.00 88.38 66 LEU A C 1
ATOM 509 O O . LEU A 1 66 ? 40.401 -13.984 -53.201 1.00 88.38 66 LEU A O 1
ATOM 513 N N . PRO A 1 67 ? 40.587 -15.867 -54.417 1.00 85.38 67 PRO A N 1
ATOM 514 C CA . PRO A 1 67 ? 42.005 -16.070 -54.120 1.00 85.38 67 PRO A CA 1
ATOM 515 C C . PRO A 1 67 ? 42.895 -14.901 -54.573 1.00 85.38 67 PRO A C 1
ATOM 517 O O . PRO A 1 67 ? 43.873 -14.571 -53.903 1.00 85.38 67 PRO A O 1
ATOM 520 N N . GLU A 1 68 ? 42.549 -14.255 -55.687 1.00 83.94 68 GLU A N 1
ATOM 521 C CA . GLU A 1 68 ? 43.248 -13.095 -56.248 1.00 83.94 68 GLU A CA 1
ATOM 522 C C . GLU A 1 68 ? 42.975 -11.779 -55.505 1.00 83.94 68 GLU A C 1
ATOM 524 O O . GLU A 1 68 ? 43.709 -10.809 -55.698 1.00 83.94 68 GLU A O 1
ATOM 529 N N . LEU A 1 69 ? 41.958 -11.745 -54.636 1.00 86.81 69 LEU A N 1
ATOM 530 C CA . LEU A 1 69 ? 41.636 -10.608 -53.774 1.00 86.81 69 LEU A CA 1
ATOM 531 C C . LEU A 1 69 ? 41.481 -11.074 -52.310 1.00 86.81 69 LEU A C 1
ATOM 533 O O . LEU A 1 69 ? 40.362 -11.147 -51.793 1.00 86.81 69 LEU A O 1
ATOM 537 N N . PRO A 1 70 ? 42.590 -11.399 -51.612 1.00 87.88 70 PRO A N 1
ATOM 538 C CA . PRO A 1 70 ? 42.544 -11.815 -50.213 1.00 87.88 70 PRO A CA 1
ATOM 539 C C . PRO A 1 70 ? 41.833 -10.783 -49.332 1.00 87.88 70 PRO A C 1
ATOM 541 O O . PRO A 1 70 ? 42.081 -9.587 -49.447 1.00 87.88 70 PRO A O 1
ATOM 544 N N . GLY A 1 71 ? 40.956 -11.252 -48.442 1.00 86.50 71 GLY A N 1
ATOM 545 C CA . GLY A 1 71 ? 40.103 -10.391 -47.613 1.00 86.50 71 GLY A CA 1
ATOM 546 C C . GLY A 1 71 ? 38.727 -10.106 -48.221 1.00 86.50 71 GLY A C 1
ATOM 547 O O . GLY A 1 71 ? 37.845 -9.647 -47.503 1.00 86.50 71 GLY A O 1
ATOM 548 N N . PHE A 1 72 ? 38.505 -10.445 -49.496 1.00 92.81 72 PHE A N 1
ATOM 549 C CA . PHE A 1 72 ? 37.174 -10.396 -50.088 1.00 92.81 72 PHE A CA 1
ATOM 550 C C . PHE A 1 72 ? 36.279 -11.548 -49.608 1.00 92.81 72 PHE A C 1
ATOM 552 O O . PHE A 1 72 ? 36.703 -12.712 -49.568 1.00 92.81 72 PHE A O 1
ATOM 559 N N . ALA A 1 73 ? 35.023 -11.230 -49.299 1.00 94.88 73 ALA A N 1
ATOM 560 C CA . ALA A 1 73 ? 33.967 -12.208 -49.070 1.00 94.88 73 ALA A CA 1
ATOM 561 C C . ALA A 1 73 ? 32.607 -11.660 -49.520 1.00 94.88 73 ALA A C 1
ATOM 563 O O . ALA A 1 73 ? 32.282 -10.509 -49.245 1.00 94.88 73 ALA A O 1
ATOM 564 N N . LEU A 1 74 ? 31.805 -12.501 -50.172 1.00 96.06 74 LEU A N 1
ATOM 565 C CA . LEU A 1 74 ? 30.399 -12.236 -50.472 1.00 96.06 74 LEU A CA 1
ATOM 566 C C . LEU A 1 74 ? 29.543 -13.341 -49.861 1.00 96.06 74 LEU A C 1
ATOM 568 O O . LEU A 1 74 ? 29.621 -14.494 -50.283 1.00 96.06 74 LEU A O 1
ATOM 572 N N . GLU A 1 75 ? 28.743 -12.993 -48.863 1.00 96.94 75 GLU A N 1
ATOM 573 C CA . GLU A 1 75 ? 27.879 -13.911 -48.128 1.00 96.94 75 GLU A CA 1
ATOM 574 C C . GLU A 1 75 ? 26.442 -13.796 -48.631 1.00 96.94 75 GLU A C 1
ATOM 576 O O . GLU A 1 75 ? 25.815 -12.737 -48.575 1.00 96.94 75 GLU A O 1
ATOM 581 N N . ILE A 1 76 ? 25.916 -14.913 -49.124 1.00 96.88 76 ILE A N 1
ATOM 582 C CA . ILE A 1 76 ? 24.589 -15.007 -49.725 1.00 96.88 76 ILE A CA 1
ATOM 583 C C . ILE A 1 76 ? 23.752 -15.950 -48.866 1.00 96.88 76 ILE A C 1
ATOM 585 O O . ILE A 1 76 ? 24.110 -17.116 -48.679 1.00 96.88 76 ILE A O 1
ATOM 589 N N . ALA A 1 77 ? 22.632 -15.455 -48.342 1.00 96.00 77 ALA A N 1
ATOM 590 C CA . ALA A 1 77 ? 21.706 -16.269 -47.566 1.00 96.00 77 ALA A CA 1
ATOM 591 C C . ALA A 1 77 ? 20.916 -17.244 -48.472 1.00 96.00 77 ALA A C 1
ATOM 593 O O . ALA A 1 77 ? 20.617 -16.918 -49.624 1.00 96.00 77 ALA A O 1
ATOM 594 N N . PRO A 1 78 ? 20.538 -18.439 -47.979 1.00 96.00 78 PRO A N 1
ATOM 595 C CA . PRO A 1 78 ? 19.603 -19.315 -48.683 1.00 96.00 78 PRO A CA 1
ATOM 596 C C . PRO A 1 78 ? 18.315 -18.580 -49.074 1.00 96.00 78 PRO A C 1
ATOM 598 O O . PRO A 1 78 ? 17.732 -17.868 -48.259 1.00 96.00 78 PRO A O 1
ATOM 601 N N . GLY A 1 79 ? 17.873 -18.741 -50.322 1.00 94.88 79 GLY A N 1
ATOM 602 C CA . GLY A 1 79 ? 16.635 -18.142 -50.823 1.00 94.88 79 GLY A CA 1
ATOM 603 C C . GLY A 1 79 ? 16.635 -16.624 -50.993 1.00 94.88 79 GLY A C 1
ATOM 604 O O . GLY A 1 79 ? 15.582 -16.079 -51.334 1.00 94.88 79 GLY A O 1
ATOM 605 N N . SER A 1 80 ? 17.777 -15.945 -50.830 1.00 95.25 80 SER A N 1
ATOM 606 C CA . SER A 1 80 ? 17.837 -14.492 -51.013 1.00 95.25 80 SER A CA 1
ATOM 607 C C . SER A 1 80 ? 17.968 -14.046 -52.469 1.00 95.25 80 SER A C 1
ATOM 609 O O . SER A 1 80 ? 17.736 -12.882 -52.773 1.00 95.25 80 SER A O 1
ATOM 611 N N . VAL A 1 81 ? 18.308 -14.950 -53.395 1.00 96.81 81 VAL A N 1
ATOM 612 C CA . VAL A 1 81 ? 18.606 -14.585 -54.789 1.00 96.81 81 VAL A CA 1
ATOM 613 C C . VAL A 1 81 ? 17.404 -14.790 -55.707 1.00 96.81 81 VAL A C 1
ATOM 615 O O . VAL A 1 81 ? 16.801 -15.863 -55.745 1.00 96.81 81 VAL A O 1
ATOM 618 N N . THR A 1 82 ? 17.100 -13.774 -56.512 1.00 96.31 82 THR A N 1
ATOM 619 C CA . THR A 1 82 ? 16.178 -13.859 -57.650 1.00 96.31 82 THR A CA 1
ATOM 620 C C . THR A 1 82 ? 16.945 -13.576 -58.937 1.00 96.31 82 THR A C 1
ATOM 622 O O . THR A 1 82 ? 17.390 -12.458 -59.176 1.00 96.31 82 THR A O 1
ATOM 625 N N . PHE A 1 83 ? 17.120 -14.599 -59.770 1.00 94.12 83 PHE A N 1
ATOM 626 C CA . PHE A 1 83 ? 17.853 -14.515 -61.031 1.00 94.12 83 PHE A CA 1
ATOM 627 C C . PHE A 1 83 ? 17.025 -13.831 -62.130 1.00 94.12 83 PHE A C 1
ATOM 629 O O . PHE A 1 83 ? 15.788 -13.881 -62.087 1.00 94.12 83 PHE A O 1
ATOM 636 N N . PRO A 1 84 ? 17.675 -13.255 -63.163 1.00 87.38 84 PRO A N 1
ATOM 637 C CA . PRO A 1 84 ? 16.980 -12.739 -64.339 1.00 87.38 84 PRO A CA 1
ATOM 638 C C . PRO A 1 84 ? 15.983 -13.760 -64.907 1.00 87.38 84 PRO A C 1
ATOM 640 O O . PRO A 1 84 ? 16.305 -14.934 -65.080 1.00 87.38 84 PRO A O 1
ATOM 643 N N . GLY A 1 85 ? 14.748 -13.321 -65.163 1.00 86.19 85 GLY A N 1
ATOM 644 C CA . GLY A 1 85 ? 13.644 -14.205 -65.566 1.00 86.19 85 GLY A CA 1
ATOM 645 C C . GLY A 1 85 ? 12.869 -14.854 -64.409 1.00 86.19 85 GLY A C 1
ATOM 646 O O . GLY A 1 85 ? 11.968 -15.647 -64.667 1.00 86.19 85 GLY A O 1
ATOM 647 N N . GLY A 1 86 ? 13.177 -14.511 -63.152 1.00 89.81 86 GLY A N 1
ATOM 648 C CA . GLY A 1 86 ? 12.438 -14.949 -61.959 1.00 89.81 86 GLY A CA 1
ATOM 649 C C . GLY A 1 86 ? 12.894 -16.288 -61.371 1.00 89.81 86 GLY A C 1
ATOM 650 O O . GLY A 1 86 ? 12.233 -16.822 -60.483 1.00 89.81 86 GLY A O 1
ATOM 651 N N . GLY A 1 87 ? 14.007 -16.848 -61.853 1.00 93.06 87 GLY A N 1
ATOM 652 C CA . GLY A 1 87 ? 14.562 -18.095 -61.327 1.00 93.06 87 GLY A CA 1
ATOM 653 C C . GLY A 1 87 ? 15.037 -17.955 -59.877 1.00 93.06 87 GLY A C 1
ATOM 654 O O . GLY A 1 87 ? 15.543 -16.908 -59.481 1.00 93.06 87 GLY A O 1
ATOM 655 N N . ARG A 1 88 ? 14.908 -19.023 -59.083 1.00 93.00 88 ARG A N 1
ATOM 656 C CA . ARG A 1 88 ? 15.296 -19.062 -57.655 1.00 93.00 88 ARG A CA 1
ATOM 657 C C . ARG A 1 88 ? 16.493 -19.979 -57.375 1.00 93.00 88 ARG A C 1
ATOM 659 O O . ARG A 1 88 ? 16.816 -20.260 -56.227 1.00 93.00 88 ARG A O 1
ATOM 666 N N . SER A 1 89 ? 17.151 -20.458 -58.431 1.00 93.56 89 SER A N 1
ATOM 667 C CA . SER A 1 89 ? 18.349 -21.294 -58.364 1.00 93.56 89 SER A CA 1
ATOM 668 C C . SER A 1 89 ? 19.300 -20.963 -59.506 1.00 93.56 89 SER A C 1
ATOM 670 O O . SER A 1 89 ? 18.852 -20.809 -60.644 1.00 93.56 89 SER A O 1
ATOM 672 N N . GLY A 1 90 ? 20.597 -20.917 -59.225 1.00 91.44 90 GLY A N 1
ATOM 673 C CA . GLY A 1 90 ? 21.622 -20.613 -60.218 1.00 91.44 90 GLY A CA 1
ATOM 674 C C . GLY A 1 90 ? 23.002 -20.462 -59.590 1.00 91.44 90 GLY A C 1
ATOM 675 O O . GLY A 1 90 ? 23.173 -20.667 -58.389 1.00 91.44 90 GLY A O 1
ATOM 676 N N . THR A 1 91 ? 23.988 -20.100 -60.404 1.00 92.44 91 THR A N 1
ATOM 677 C CA . THR A 1 91 ? 25.358 -19.851 -59.942 1.00 92.44 91 THR A CA 1
ATOM 678 C C . THR A 1 91 ? 25.601 -18.354 -59.852 1.00 92.44 91 THR A C 1
ATOM 680 O O . THR A 1 91 ? 25.381 -17.642 -60.832 1.00 92.44 91 THR A O 1
ATOM 683 N N . VAL A 1 92 ? 26.074 -17.888 -58.696 1.00 93.81 92 VAL A N 1
ATOM 684 C CA . VAL A 1 92 ? 26.592 -16.528 -58.521 1.00 93.81 92 VAL A CA 1
ATOM 685 C C . VAL A 1 92 ? 28.111 -16.576 -58.599 1.00 93.81 92 VAL A C 1
ATOM 687 O O . VAL A 1 92 ? 28.743 -17.357 -57.892 1.00 93.81 92 VAL A O 1
ATOM 690 N N . SER A 1 93 ? 28.706 -15.743 -59.443 1.00 91.62 93 SER A N 1
ATOM 691 C CA . SER A 1 93 ? 30.161 -15.621 -59.577 1.00 91.62 93 SER A CA 1
ATOM 692 C C . SER A 1 93 ? 30.601 -14.184 -59.356 1.00 91.62 93 SER A C 1
ATOM 694 O O . SER A 1 93 ? 29.877 -13.252 -59.711 1.00 91.62 93 SER A O 1
ATOM 696 N N . VAL A 1 94 ? 31.810 -14.002 -58.831 1.00 91.75 94 VAL A N 1
ATOM 697 C CA . VAL A 1 94 ? 32.439 -12.686 -58.711 1.00 91.75 94 VAL A CA 1
ATOM 698 C C . VAL A 1 94 ? 33.727 -12.684 -59.516 1.00 91.75 94 VAL A C 1
ATOM 700 O O . VAL A 1 94 ? 34.436 -13.682 -59.562 1.00 91.75 94 VAL A O 1
ATOM 703 N N . THR A 1 95 ? 34.028 -11.572 -60.175 1.00 87.44 95 THR A N 1
ATOM 704 C CA . THR A 1 95 ? 35.279 -11.408 -60.918 1.00 87.44 95 THR A CA 1
ATOM 705 C C . THR A 1 95 ? 35.926 -10.083 -60.550 1.00 87.44 95 THR A C 1
ATOM 707 O O . THR A 1 95 ? 35.267 -9.040 -60.572 1.00 87.44 95 THR A O 1
ATOM 710 N N . LEU A 1 96 ? 37.219 -10.123 -60.222 1.00 87.19 96 LEU A N 1
ATOM 711 C CA . LEU A 1 96 ? 38.027 -8.929 -60.010 1.00 87.19 96 LEU A CA 1
ATOM 712 C C . LEU A 1 96 ? 38.279 -8.215 -61.341 1.00 87.19 96 LEU A C 1
ATOM 714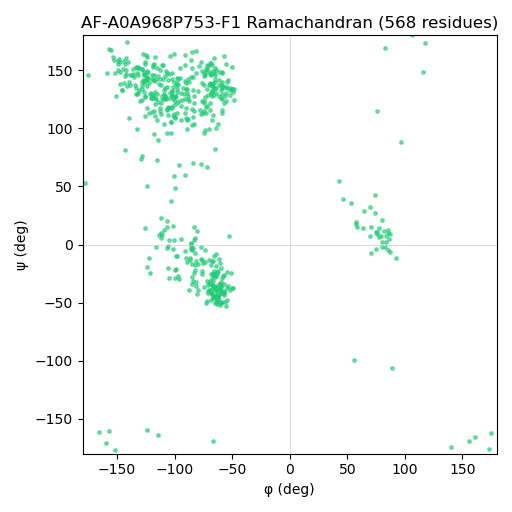 O O . LEU A 1 96 ? 38.762 -8.802 -62.311 1.00 87.19 96 LEU A O 1
ATOM 718 N N . VAL A 1 97 ? 37.996 -6.918 -61.374 1.00 85.12 97 VAL A N 1
ATOM 719 C CA . VAL A 1 97 ? 38.142 -6.077 -62.555 1.00 85.12 97 VAL A CA 1
ATOM 720 C C . VAL A 1 97 ? 39.099 -4.928 -62.283 1.00 85.12 97 VAL A C 1
ATOM 722 O O . VAL A 1 97 ? 38.968 -4.159 -61.332 1.00 85.12 97 VAL A O 1
ATOM 725 N N . HIS A 1 98 ? 40.065 -4.785 -63.186 1.00 79.00 98 HIS A N 1
ATOM 726 C CA . HIS A 1 98 ? 40.947 -3.629 -63.216 1.00 79.00 98 HIS A CA 1
ATOM 727 C C . HIS A 1 98 ? 40.179 -2.368 -63.637 1.00 79.00 98 HIS A C 1
ATOM 729 O O . HIS A 1 98 ? 39.399 -2.415 -64.588 1.00 79.00 98 HIS A O 1
ATOM 735 N N . ASN A 1 99 ? 40.455 -1.231 -62.995 1.00 74.75 99 ASN A N 1
ATOM 736 C CA . ASN A 1 99 ? 39.723 0.023 -63.206 1.00 74.75 99 ASN A CA 1
ATOM 737 C C . ASN A 1 99 ? 39.685 0.457 -64.693 1.00 74.75 99 ASN A C 1
ATOM 739 O O . ASN A 1 99 ? 38.650 0.855 -65.206 1.00 74.75 99 ASN A O 1
ATOM 743 N N . ASP A 1 100 ? 40.763 0.248 -65.452 1.00 74.12 100 ASP A N 1
ATOM 744 C CA . ASP A 1 100 ? 40.834 0.567 -66.895 1.00 74.12 100 ASP A CA 1
ATOM 745 C C . ASP A 1 100 ? 39.905 -0.270 -67.803 1.00 74.12 100 ASP A C 1
ATOM 747 O O . ASP A 1 100 ? 39.796 -0.004 -69.003 1.00 74.12 100 ASP A O 1
ATOM 751 N N . LYS A 1 101 ? 39.282 -1.325 -67.264 1.00 76.12 101 LYS A N 1
ATOM 752 C CA . LYS A 1 101 ? 38.442 -2.281 -68.003 1.00 76.12 101 LYS A CA 1
ATOM 753 C C . LYS A 1 101 ? 36.964 -2.198 -67.632 1.00 76.12 101 LYS A C 1
ATOM 755 O O . LYS A 1 101 ? 36.182 -3.010 -68.123 1.00 76.12 101 LYS A O 1
ATOM 760 N N . ILE A 1 102 ? 36.571 -1.239 -66.794 1.00 76.38 102 ILE A N 1
ATOM 761 C CA . ILE A 1 102 ? 35.160 -1.044 -66.466 1.00 76.38 102 ILE A CA 1
ATOM 762 C C . ILE A 1 102 ? 34.431 -0.351 -67.626 1.00 76.38 102 ILE A C 1
ATOM 764 O O . ILE A 1 102 ? 34.964 0.579 -68.243 1.00 76.38 102 ILE A O 1
ATOM 768 N N . PRO A 1 103 ? 33.203 -0.783 -67.952 1.00 64.75 103 PRO A N 1
ATOM 769 C CA . PRO A 1 103 ? 32.463 -0.271 -69.097 1.00 64.75 103 PRO A CA 1
ATOM 770 C C . PRO A 1 103 ? 32.087 1.198 -68.944 1.00 64.75 103 PRO A C 1
ATOM 772 O O . PRO A 1 103 ? 31.927 1.865 -69.965 1.00 64.75 103 PRO A O 1
ATOM 775 N N . MET A 1 104 ? 31.964 1.709 -67.711 1.00 72.25 104 MET A N 1
ATOM 776 C CA . MET A 1 104 ? 31.700 3.116 -67.406 1.00 72.25 104 MET A CA 1
ATOM 777 C C . MET A 1 104 ? 32.424 3.541 -66.117 1.00 72.25 104 MET A C 1
ATOM 779 O O . MET A 1 104 ? 32.351 2.812 -65.129 1.00 72.25 104 MET A O 1
ATOM 783 N N . PRO A 1 105 ? 33.121 4.692 -66.111 1.00 66.94 105 PRO A N 1
ATOM 784 C CA . PRO A 1 105 ? 33.810 5.177 -64.921 1.00 66.94 105 PRO A CA 1
ATOM 785 C C . PRO A 1 105 ? 32.806 5.621 -63.840 1.00 66.94 105 PRO A C 1
ATOM 787 O O . PRO A 1 105 ? 31.732 6.118 -64.189 1.00 66.94 105 PRO A O 1
ATOM 790 N N . PRO A 1 106 ? 33.137 5.495 -62.543 1.00 70.25 106 PRO A N 1
ATOM 791 C CA . PRO A 1 106 ? 32.329 6.050 -61.462 1.00 70.25 106 PRO A CA 1
ATOM 792 C C . PRO A 1 106 ? 32.177 7.574 -61.591 1.00 70.25 106 PRO A C 1
ATOM 794 O O . PRO A 1 106 ? 33.125 8.286 -61.919 1.00 70.25 106 PRO A O 1
ATOM 797 N N . ASN A 1 107 ? 30.977 8.093 -61.318 1.00 62.81 107 ASN A N 1
ATOM 798 C CA . ASN A 1 107 ? 30.596 9.483 -61.617 1.00 62.81 107 ASN A CA 1
ATOM 799 C C . ASN A 1 107 ? 31.152 10.545 -60.645 1.00 62.81 107 ASN A C 1
ATOM 801 O O . ASN A 1 107 ? 30.897 11.732 -60.839 1.00 62.81 107 ASN A O 1
ATOM 805 N N . TYR A 1 108 ? 31.891 10.151 -59.605 1.00 61.06 108 TYR A N 1
ATOM 806 C CA . TYR A 1 108 ? 32.178 11.006 -58.445 1.00 61.06 108 TYR A CA 1
ATOM 807 C C . TYR A 1 108 ? 33.650 11.436 -58.309 1.00 61.06 108 TYR A C 1
ATOM 809 O O . TYR A 1 108 ? 34.093 11.751 -57.213 1.00 61.06 108 TYR A O 1
ATOM 817 N N . SER A 1 109 ? 34.436 11.441 -59.395 1.00 57.16 109 SER A N 1
ATOM 818 C CA . SER A 1 109 ? 35.913 11.588 -59.336 1.00 57.16 109 SER A CA 1
ATOM 819 C C . SER A 1 109 ? 36.611 10.508 -58.491 1.00 57.16 109 SER A C 1
ATOM 821 O O . SER A 1 109 ? 37.789 10.636 -58.162 1.00 57.16 109 SER A O 1
ATOM 823 N N . GLN A 1 110 ? 35.892 9.430 -58.175 1.00 63.75 110 GLN A N 1
ATOM 824 C CA . GLN A 1 110 ? 36.390 8.287 -57.426 1.00 63.75 110 GLN A CA 1
ATOM 825 C C . GLN A 1 110 ? 37.349 7.469 -58.290 1.00 63.75 110 GLN A C 1
ATOM 827 O O . GLN A 1 110 ? 37.059 7.157 -59.448 1.00 63.75 110 GLN A O 1
ATOM 832 N N . GLN A 1 111 ? 38.492 7.108 -57.710 1.00 67.62 111 GLN A N 1
ATOM 833 C CA . GLN A 1 111 ? 39.471 6.204 -58.310 1.00 67.62 111 GLN A CA 1
ATOM 834 C C . GLN A 1 111 ? 39.554 4.935 -57.457 1.00 67.62 111 GLN A C 1
ATOM 836 O O . GLN A 1 111 ? 40.539 4.764 -56.736 1.00 67.62 111 GLN A O 1
ATOM 841 N N . PRO A 1 112 ? 38.530 4.057 -57.501 1.00 75.12 112 PRO A N 1
ATOM 842 C CA . PRO A 1 112 ? 38.582 2.816 -56.744 1.00 75.12 112 PRO A CA 1
ATOM 843 C C . PRO A 1 112 ? 39.819 2.019 -57.165 1.00 75.12 112 PRO A C 1
ATOM 845 O O . PRO A 1 112 ? 40.150 1.922 -58.354 1.00 75.12 112 PRO A O 1
ATOM 848 N N . ARG A 1 113 ? 40.527 1.463 -56.179 1.00 75.88 113 ARG A N 1
ATOM 849 C CA . ARG A 1 113 ? 41.758 0.688 -56.410 1.00 75.88 113 ARG A CA 1
ATOM 850 C C . ARG A 1 113 ? 41.480 -0.595 -57.188 1.00 75.88 113 ARG A C 1
ATOM 852 O O . ARG A 1 113 ? 42.343 -1.069 -57.922 1.00 75.88 113 ARG A O 1
ATOM 859 N N . PHE A 1 114 ? 40.270 -1.127 -57.054 1.00 79.62 114 PHE A N 1
ATOM 860 C CA . PHE A 1 114 ? 39.742 -2.233 -57.837 1.00 79.62 114 PHE A CA 1
ATOM 861 C C . PHE A 1 114 ? 38.211 -2.152 -57.900 1.00 79.62 114 PHE A C 1
ATOM 863 O O . PHE A 1 114 ? 37.576 -1.489 -57.082 1.00 79.62 114 PHE A O 1
ATOM 870 N N . VAL A 1 115 ? 37.619 -2.845 -58.869 1.00 86.38 115 VAL A N 1
ATOM 871 C CA . VAL A 1 115 ? 36.167 -3.017 -58.997 1.00 86.38 115 VAL A CA 1
ATOM 872 C C . VAL A 1 115 ? 35.898 -4.511 -59.084 1.00 86.38 115 VAL A C 1
ATOM 874 O O . VAL A 1 115 ? 36.703 -5.247 -59.644 1.00 86.38 115 VAL A O 1
ATOM 877 N N . ILE A 1 116 ? 34.783 -4.983 -58.549 1.00 89.12 116 ILE A N 1
ATOM 878 C CA . ILE A 1 116 ? 34.315 -6.350 -58.789 1.00 89.12 116 ILE A CA 1
ATOM 879 C C . ILE A 1 116 ? 33.063 -6.322 -59.655 1.00 89.12 116 ILE A C 1
ATOM 881 O O . ILE A 1 116 ? 32.307 -5.352 -59.644 1.00 89.12 116 ILE A O 1
ATOM 885 N N . THR A 1 117 ? 32.811 -7.401 -60.384 1.00 88.94 117 THR A N 1
ATOM 886 C CA . THR A 1 117 ? 31.498 -7.652 -60.983 1.00 88.94 117 THR A CA 1
ATOM 887 C C . THR A 1 117 ? 30.887 -8.897 -60.361 1.00 88.94 117 THR A C 1
ATOM 889 O O . THR A 1 117 ? 31.553 -9.926 -60.267 1.00 88.94 117 THR A O 1
ATOM 892 N N . VAL A 1 118 ? 29.636 -8.784 -59.915 1.00 91.94 118 VAL A N 1
ATOM 893 C CA . VAL A 1 118 ? 28.815 -9.899 -59.436 1.00 91.94 118 VAL A CA 1
ATOM 894 C C . VAL A 1 118 ? 27.881 -10.309 -60.564 1.00 91.94 118 VAL A C 1
ATOM 896 O O . VAL A 1 118 ? 27.188 -9.471 -61.137 1.00 91.94 118 VAL A O 1
ATOM 899 N N . GLN A 1 119 ? 27.892 -11.593 -60.903 1.00 88.50 119 GLN A N 1
ATOM 900 C CA . GLN A 1 119 ? 27.199 -12.146 -62.061 1.00 88.50 119 GLN A CA 1
ATOM 901 C C . GLN A 1 119 ? 26.289 -13.311 -61.636 1.00 88.50 119 GLN A C 1
ATOM 903 O O . GLN A 1 119 ? 26.635 -14.020 -60.688 1.00 88.50 119 GLN A O 1
ATOM 908 N N . PRO A 1 120 ? 25.154 -13.534 -62.325 1.00 87.38 120 PRO A N 1
ATOM 909 C CA . PRO A 1 120 ? 24.727 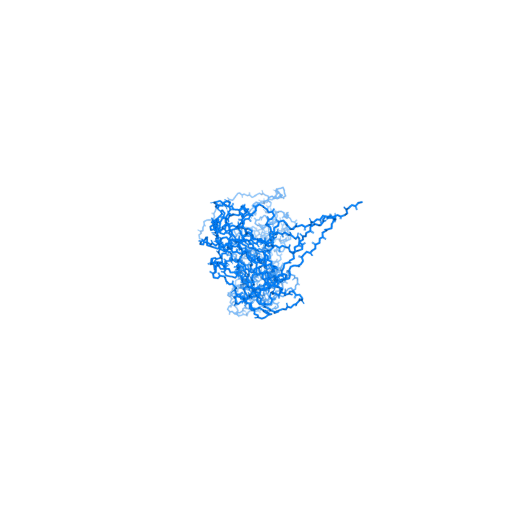-12.829 -63.535 1.00 87.38 120 PRO A CA 1
ATOM 910 C C . PRO A 1 120 ? 24.221 -11.408 -63.258 1.00 87.38 120 PRO A C 1
ATOM 912 O O . PRO A 1 120 ? 23.643 -11.134 -62.206 1.00 87.38 120 PRO A O 1
ATOM 915 N N . GLY A 1 121 ? 24.442 -10.514 -64.223 1.00 84.75 121 GLY A N 1
ATOM 916 C CA . GLY A 1 121 ? 23.916 -9.151 -64.188 1.00 84.75 121 GLY A CA 1
ATOM 917 C C . GLY A 1 121 ? 22.396 -9.131 -63.985 1.00 84.75 121 GLY A C 1
ATOM 918 O O . GLY A 1 121 ? 21.684 -9.907 -64.624 1.00 84.75 121 GLY A O 1
ATOM 919 N N . GLY A 1 122 ? 21.904 -8.270 -63.092 1.00 83.00 122 GLY A N 1
ATOM 920 C CA . GLY A 1 122 ? 20.479 -8.133 -62.769 1.00 83.00 122 GLY A CA 1
ATOM 921 C C . GLY A 1 122 ? 19.912 -9.190 -61.811 1.00 83.00 122 GLY A C 1
ATOM 922 O O . GLY A 1 122 ? 18.698 -9.241 -61.615 1.00 83.00 122 GLY A O 1
ATOM 923 N N . ALA A 1 123 ? 20.744 -10.053 -61.214 1.00 91.88 123 ALA A N 1
ATOM 924 C CA . ALA A 1 123 ? 20.305 -10.900 -60.102 1.00 91.88 123 ALA A CA 1
ATOM 925 C C . ALA A 1 123 ? 20.007 -10.038 -58.867 1.00 91.88 123 ALA A C 1
ATOM 927 O O . ALA A 1 123 ? 20.855 -9.257 -58.457 1.00 91.88 123 ALA A O 1
ATOM 928 N N . LEU A 1 124 ? 18.832 -10.181 -58.260 1.00 94.69 124 LEU A N 1
ATOM 929 C CA . LEU A 1 124 ? 18.431 -9.403 -57.085 1.00 94.69 124 LEU A CA 1
ATOM 930 C C . LEU A 1 124 ? 18.689 -10.186 -55.799 1.00 94.69 124 LEU A C 1
ATOM 932 O O . LEU A 1 124 ? 18.451 -11.395 -55.767 1.00 94.69 124 LEU A O 1
ATOM 936 N N . PHE A 1 125 ? 19.125 -9.495 -54.747 1.00 96.00 125 PHE A N 1
ATOM 937 C CA . PHE A 1 125 ? 19.430 -10.069 -53.436 1.00 96.00 125 PHE A CA 1
ATOM 938 C C . PHE A 1 125 ? 18.544 -9.436 -52.355 1.00 96.00 125 PHE A C 1
ATOM 940 O O . PHE A 1 125 ? 18.675 -8.248 -52.060 1.00 96.00 125 PHE A O 1
ATOM 947 N N . ASP A 1 126 ? 17.657 -10.236 -51.765 1.00 94.81 126 ASP A N 1
ATOM 948 C CA . ASP A 1 126 ? 16.774 -9.846 -50.663 1.00 94.81 126 ASP A CA 1
ATOM 949 C C . ASP A 1 126 ? 16.674 -10.984 -49.621 1.00 94.81 126 ASP A C 1
ATOM 951 O O . ASP A 1 126 ? 16.090 -12.030 -49.920 1.00 94.81 126 ASP A O 1
ATOM 955 N N . PRO A 1 127 ? 17.268 -10.844 -48.418 1.00 94.94 127 PRO A N 1
ATOM 956 C CA . PRO A 1 127 ? 18.017 -9.678 -47.939 1.00 94.94 127 PRO A CA 1
ATOM 957 C C . PRO A 1 127 ? 19.322 -9.433 -48.732 1.00 94.94 127 PRO A C 1
ATOM 959 O O . PRO A 1 127 ? 19.825 -10.364 -49.375 1.00 94.94 127 PRO A O 1
ATOM 962 N N . PRO A 1 128 ? 19.895 -8.210 -48.676 1.00 96.44 128 PRO A N 1
ATOM 963 C CA . PRO A 1 128 ? 21.137 -7.874 -49.375 1.00 96.44 128 PRO A CA 1
ATOM 964 C C . PRO A 1 128 ? 22.276 -8.838 -49.022 1.00 96.44 128 PRO A C 1
ATOM 966 O O . PRO A 1 128 ? 22.448 -9.213 -47.860 1.00 96.44 128 PRO A O 1
ATOM 969 N N . ALA A 1 129 ? 23.081 -9.223 -50.012 1.00 96.69 129 ALA A N 1
ATOM 970 C CA . ALA A 1 129 ? 24.235 -10.086 -49.787 1.00 96.69 129 ALA A CA 1
ATOM 971 C C . ALA A 1 129 ? 25.342 -9.307 -49.062 1.00 96.69 129 ALA A C 1
ATOM 973 O O . ALA A 1 129 ? 25.845 -8.299 -49.570 1.00 96.69 129 ALA A O 1
ATOM 974 N N . ARG A 1 130 ? 25.726 -9.768 -47.868 1.00 95.88 130 ARG A N 1
ATOM 975 C CA . ARG A 1 130 ? 26.742 -9.108 -47.040 1.00 95.88 130 ARG A CA 1
ATOM 976 C C . ARG A 1 130 ? 28.098 -9.199 -47.737 1.00 95.88 130 ARG A C 1
ATOM 978 O O . ARG A 1 130 ? 28.481 -10.270 -48.207 1.00 95.88 130 ARG A O 1
ATOM 985 N N . VAL A 1 131 ? 28.823 -8.085 -47.817 1.00 95.12 131 VAL A N 1
ATOM 986 C CA . VAL A 1 131 ? 30.095 -8.012 -48.548 1.00 95.12 131 VAL A CA 1
ATOM 987 C C . VAL A 1 131 ? 31.208 -7.460 -47.666 1.00 95.12 131 VAL A C 1
ATOM 989 O O . VAL A 1 131 ? 31.012 -6.504 -46.914 1.00 95.12 131 VAL A O 1
ATOM 992 N N . SER A 1 132 ? 32.385 -8.062 -47.798 1.00 94.00 132 SER A N 1
ATOM 993 C CA . SER A 1 132 ? 33.633 -7.618 -47.188 1.00 94.00 132 SER A CA 1
ATOM 994 C C . SER A 1 132 ? 34.644 -7.328 -48.292 1.00 94.00 132 SER A C 1
ATOM 996 O O . SER A 1 132 ? 34.918 -8.193 -49.126 1.00 94.00 132 SER A O 1
ATOM 998 N N . PHE A 1 133 ? 35.211 -6.126 -48.297 1.00 91.75 133 PHE A N 1
ATOM 999 C CA . PHE A 1 133 ? 36.313 -5.734 -49.175 1.00 91.75 133 PHE A CA 1
ATOM 1000 C C . PHE A 1 133 ? 37.622 -5.647 -48.383 1.00 91.75 133 PHE A C 1
ATOM 1002 O O . PHE A 1 133 ? 37.593 -5.272 -47.215 1.00 91.75 133 PHE A O 1
ATOM 1009 N N . PRO A 1 134 ? 38.792 -5.939 -48.971 1.00 91.25 134 PRO A N 1
ATOM 1010 C CA . PRO A 1 134 ? 40.057 -5.606 -48.323 1.00 91.25 134 PRO A CA 1
ATOM 1011 C C . PRO A 1 134 ? 40.228 -4.086 -48.188 1.00 91.25 134 PRO A C 1
ATOM 1013 O O . PRO A 1 134 ? 39.941 -3.337 -49.124 1.00 91.25 134 PRO A O 1
ATOM 1016 N N . ASN A 1 135 ? 40.753 -3.637 -47.046 1.00 88.25 135 ASN A N 1
ATOM 1017 C CA . ASN A 1 135 ? 41.034 -2.228 -46.764 1.00 88.25 135 ASN A CA 1
ATOM 1018 C C . ASN A 1 135 ? 42.320 -1.756 -47.472 1.00 88.25 135 ASN A C 1
ATOM 1020 O O . ASN A 1 135 ? 43.357 -1.509 -46.857 1.00 88.25 135 ASN A O 1
ATOM 1024 N N . VAL A 1 136 ? 42.268 -1.666 -48.800 1.00 84.44 136 VAL A N 1
ATOM 1025 C CA . VAL A 1 136 ? 43.413 -1.273 -49.643 1.00 84.44 136 VAL A CA 1
ATOM 1026 C C . VAL A 1 136 ? 43.692 0.232 -49.640 1.00 84.44 136 VAL A C 1
ATOM 1028 O O . VAL A 1 136 ? 44.753 0.650 -50.107 1.00 84.44 136 VAL A O 1
ATOM 1031 N N . ASP A 1 137 ? 42.761 1.027 -49.111 1.00 79.19 137 ASP A N 1
ATOM 1032 C CA . ASP A 1 137 ? 42.868 2.486 -49.004 1.00 79.19 137 ASP A CA 1
ATOM 1033 C C . ASP A 1 137 ? 43.499 2.939 -47.678 1.00 79.19 137 ASP A C 1
ATOM 1035 O O . ASP A 1 137 ? 43.793 4.120 -47.503 1.00 79.19 137 ASP A O 1
ATOM 1039 N N . GLY A 1 138 ? 43.755 2.004 -46.754 1.00 81.25 138 GLY A N 1
ATOM 1040 C CA . GLY A 1 138 ? 44.397 2.296 -45.472 1.00 81.25 138 GLY A CA 1
ATOM 1041 C C . GLY A 1 138 ? 43.513 3.106 -44.523 1.00 81.25 138 GLY A C 1
ATOM 1042 O O . GLY A 1 138 ? 44.028 3.916 -43.751 1.00 81.25 138 GLY A O 1
ATOM 1043 N N . LEU A 1 139 ? 42.193 2.906 -44.588 1.00 83.25 139 LEU A N 1
ATOM 1044 C CA . LEU A 1 139 ? 41.241 3.515 -43.661 1.00 83.25 139 LEU A CA 1
ATOM 1045 C C . LEU A 1 139 ? 41.527 3.054 -42.222 1.00 83.25 139 LEU A C 1
ATOM 1047 O O . LEU A 1 139 ? 42.009 1.939 -42.004 1.00 83.25 139 LEU A O 1
ATOM 1051 N N . LEU A 1 140 ? 41.249 3.904 -41.234 1.00 83.31 140 LEU A N 1
ATOM 1052 C CA . LEU A 1 140 ? 41.529 3.580 -39.832 1.00 83.31 140 LEU A CA 1
ATOM 1053 C C . LEU A 1 140 ? 40.597 2.462 -39.331 1.00 83.31 140 LEU A C 1
ATOM 1055 O O . LEU A 1 140 ? 39.435 2.436 -39.736 1.00 83.31 140 LEU A O 1
ATOM 1059 N N . PRO A 1 141 ? 41.051 1.572 -38.426 1.00 85.31 141 PRO A N 1
ATOM 1060 C CA . PRO A 1 141 ? 40.165 0.614 -37.767 1.00 85.31 141 PRO A CA 1
ATOM 1061 C C . PRO A 1 141 ? 38.905 1.282 -37.203 1.00 85.31 141 PRO A C 1
ATOM 1063 O O . PRO A 1 141 ? 39.001 2.342 -36.585 1.00 85.31 141 PRO A O 1
ATOM 1066 N N . GLY A 1 142 ? 37.734 0.688 -37.444 1.00 79.56 142 GLY A N 1
ATOM 1067 C CA . GLY A 1 142 ? 36.425 1.211 -37.037 1.00 79.56 142 GLY A CA 1
ATOM 1068 C C . GLY A 1 142 ? 35.896 2.399 -37.854 1.00 79.56 142 GLY A C 1
ATOM 1069 O O . GLY A 1 142 ? 34.787 2.863 -37.595 1.00 79.56 142 GLY A O 1
ATOM 1070 N N . GLN A 1 143 ? 36.656 2.930 -38.818 1.00 84.12 143 GLN A N 1
ATOM 1071 C CA . GLN A 1 143 ? 36.189 4.024 -39.669 1.00 84.12 143 GLN A CA 1
ATOM 1072 C C . GLN A 1 143 ? 35.012 3.558 -40.537 1.00 84.12 143 GLN A C 1
ATOM 1074 O O . GLN A 1 143 ? 35.068 2.489 -41.142 1.00 84.12 143 GLN A O 1
ATOM 1079 N N . VAL A 1 144 ? 33.958 4.370 -40.625 1.00 84.50 144 VAL A N 1
ATOM 1080 C CA . VAL A 1 144 ? 32.806 4.099 -41.496 1.00 84.50 144 VAL A CA 1
ATOM 1081 C C . VAL A 1 144 ? 33.040 4.721 -42.877 1.00 84.50 144 VAL A C 1
ATOM 1083 O O . VAL A 1 144 ? 33.578 5.823 -43.001 1.00 84.50 144 VAL A O 1
ATOM 1086 N N . THR A 1 145 ? 32.667 3.988 -43.921 1.00 82.94 145 THR A N 1
ATOM 1087 C CA . THR A 1 145 ? 32.722 4.386 -45.333 1.00 82.94 145 THR A CA 1
ATOM 1088 C C . THR A 1 145 ? 31.480 3.866 -46.061 1.00 82.94 145 THR A C 1
ATOM 1090 O O . THR A 1 145 ? 30.677 3.132 -45.490 1.00 82.94 145 THR A O 1
ATOM 1093 N N . GLU A 1 146 ? 31.308 4.242 -47.322 1.00 84.75 146 GLU A N 1
ATOM 1094 C CA . GLU A 1 146 ? 30.172 3.839 -48.150 1.00 84.75 146 GLU A CA 1
ATOM 1095 C C . GLU A 1 146 ? 30.579 2.776 -49.174 1.00 84.75 146 GLU A C 1
ATOM 1097 O O . GLU A 1 146 ? 31.698 2.773 -49.701 1.00 84.75 146 GLU A O 1
ATOM 1102 N N . LEU A 1 147 ? 29.643 1.877 -49.475 1.00 86.69 147 LEU A N 1
ATOM 1103 C CA . LEU A 1 147 ? 29.759 0.907 -50.559 1.00 86.69 147 LEU A CA 1
ATOM 1104 C C . LEU A 1 147 ? 28.934 1.363 -51.756 1.00 86.69 147 LEU A C 1
ATOM 1106 O O . LEU A 1 147 ? 27.869 1.959 -51.598 1.00 86.69 147 LEU A O 1
ATOM 1110 N N . TYR A 1 148 ? 29.400 1.046 -52.963 1.00 85.94 148 TYR A N 1
ATOM 1111 C CA . TYR A 1 148 ? 28.759 1.489 -54.196 1.00 85.94 148 TYR A CA 1
ATOM 1112 C C . TYR A 1 148 ? 28.470 0.331 -55.138 1.00 85.94 148 TYR A C 1
ATOM 1114 O O . TYR A 1 148 ? 29.299 -0.561 -55.320 1.00 85.94 148 TYR A O 1
ATOM 1122 N N . SER A 1 149 ? 27.317 0.417 -55.797 1.00 87.75 149 SER A N 1
ATOM 1123 C CA . SER A 1 149 ? 26.888 -0.487 -56.857 1.00 87.75 149 SER A CA 1
ATOM 1124 C C . SER A 1 149 ? 26.505 0.287 -58.109 1.00 87.75 149 SER A C 1
ATOM 1126 O O . SER A 1 149 ? 25.985 1.399 -58.031 1.00 87.75 149 SER A O 1
ATOM 1128 N N . PHE A 1 150 ? 26.766 -0.286 -59.275 1.00 83.88 150 PHE A N 1
ATOM 1129 C CA . PHE A 1 150 ? 26.286 0.233 -60.541 1.00 83.88 150 PHE A CA 1
ATOM 1130 C C . PHE A 1 150 ? 24.810 -0.105 -60.751 1.00 83.88 150 PHE A C 1
ATOM 1132 O O . PHE A 1 150 ? 24.464 -1.258 -60.976 1.00 83.88 150 PHE A O 1
ATOM 1139 N N . ASP A 1 151 ? 23.958 0.914 -60.746 1.00 81.62 151 ASP A N 1
ATOM 1140 C CA . ASP A 1 151 ? 22.537 0.769 -61.038 1.00 81.62 151 ASP A CA 1
ATOM 1141 C C . ASP A 1 151 ? 22.323 0.769 -62.561 1.00 81.62 151 ASP A C 1
ATOM 1143 O O . ASP A 1 151 ? 22.585 1.764 -63.256 1.00 81.62 151 ASP A O 1
ATOM 1147 N N . HIS A 1 152 ? 21.851 -0.365 -63.083 1.00 76.12 152 HIS A N 1
ATOM 1148 C CA . HIS A 1 152 ? 21.628 -0.575 -64.513 1.00 76.12 152 HIS A CA 1
ATOM 1149 C C . HIS A 1 152 ? 20.480 0.277 -65.081 1.00 76.12 152 HIS A C 1
ATOM 1151 O O . HIS A 1 152 ? 20.512 0.624 -66.264 1.00 76.12 152 HIS A O 1
ATOM 1157 N N . HIS A 1 153 ? 19.507 0.685 -64.259 1.00 73.94 153 HIS A N 1
ATOM 1158 C CA . HIS A 1 153 ? 18.411 1.568 -64.666 1.00 73.94 153 HIS A CA 1
ATOM 1159 C C . HIS A 1 153 ? 18.835 3.038 -64.691 1.00 73.94 153 HIS A C 1
ATOM 1161 O O . HIS A 1 153 ? 18.490 3.780 -65.613 1.00 73.94 153 HIS A O 1
ATOM 1167 N N . ALA A 1 154 ? 19.586 3.469 -63.680 1.00 74.50 154 ALA A N 1
ATOM 1168 C CA . ALA A 1 154 ? 20.066 4.837 -63.552 1.00 74.50 154 ALA A CA 1
ATOM 1169 C C . ALA A 1 154 ? 21.302 5.110 -64.422 1.00 74.50 154 ALA A C 1
ATOM 1171 O O . ALA A 1 154 ? 21.652 6.273 -64.643 1.00 74.50 154 ALA A O 1
ATOM 1172 N N . GLY A 1 155 ? 21.979 4.062 -64.901 1.00 74.81 155 GLY A N 1
ATOM 1173 C CA . GLY A 1 155 ? 23.183 4.178 -65.717 1.00 74.81 155 GLY A CA 1
ATOM 1174 C C . GLY A 1 155 ? 24.352 4.808 -64.955 1.00 74.81 155 GLY A C 1
ATOM 1175 O O . GLY A 1 155 ? 25.178 5.502 -65.552 1.00 74.81 155 GLY A O 1
ATOM 1176 N N . ARG A 1 156 ? 24.410 4.632 -63.629 1.00 77.38 156 ARG A N 1
ATOM 1177 C CA . ARG A 1 156 ? 25.434 5.225 -62.757 1.00 77.38 156 ARG A CA 1
ATOM 1178 C C . ARG A 1 156 ? 25.675 4.398 -61.501 1.00 77.38 156 ARG A C 1
ATOM 1180 O O . ARG A 1 156 ? 24.795 3.675 -61.059 1.00 77.38 156 ARG A O 1
ATOM 1187 N N . PHE A 1 157 ? 26.837 4.591 -60.883 1.00 80.25 157 PHE A N 1
ATOM 1188 C CA . PHE A 1 157 ? 27.082 4.108 -59.526 1.00 80.25 157 PHE A CA 1
ATOM 1189 C C . PHE A 1 157 ? 26.219 4.869 -58.510 1.00 80.25 157 PHE A C 1
ATOM 1191 O O . PHE A 1 157 ? 26.076 6.090 -58.607 1.00 80.25 157 PHE A O 1
ATOM 1198 N N . VAL A 1 158 ? 25.659 4.140 -57.550 1.00 83.31 158 VAL A N 1
ATOM 1199 C CA . VAL A 1 158 ? 24.853 4.622 -56.423 1.00 83.31 158 VAL A CA 1
ATOM 1200 C C . VAL A 1 158 ? 25.376 3.995 -55.129 1.00 83.31 158 VAL A C 1
ATOM 1202 O O . VAL A 1 158 ? 25.966 2.916 -55.169 1.00 83.31 158 VAL A O 1
ATOM 1205 N N . SER A 1 159 ? 25.203 4.673 -53.990 1.00 86.06 159 SER A N 1
ATOM 1206 C CA . SER A 1 159 ? 25.524 4.069 -52.687 1.00 86.06 159 SER A CA 1
ATOM 1207 C C . SER A 1 159 ? 24.523 2.948 -52.377 1.00 86.06 159 SER A C 1
ATOM 1209 O O . SER A 1 159 ? 23.325 3.094 -52.630 1.00 86.06 159 SER A O 1
ATOM 1211 N N . ILE A 1 160 ? 25.035 1.841 -51.840 1.00 87.12 160 ILE A N 1
ATOM 1212 C CA . ILE A 1 160 ? 24.273 0.696 -51.313 1.00 87.12 160 ILE A CA 1
ATOM 1213 C C . ILE A 1 160 ? 24.348 0.615 -49.778 1.00 87.12 160 ILE A C 1
ATOM 1215 O O . ILE A 1 160 ? 23.931 -0.379 -49.182 1.00 87.12 160 ILE A O 1
ATOM 1219 N N . GLY A 1 161 ? 24.844 1.681 -49.145 1.00 85.81 161 GLY A N 1
ATOM 1220 C CA . GLY A 1 161 ? 24.867 1.874 -47.702 1.00 85.81 161 GLY A CA 1
ATOM 1221 C C . GLY A 1 161 ? 26.241 1.722 -47.036 1.00 85.81 161 GLY A C 1
ATOM 1222 O O . GLY A 1 161 ? 27.250 1.447 -47.698 1.00 85.81 161 GLY A O 1
ATOM 1223 N N . PRO A 1 162 ? 26.268 1.902 -45.703 1.00 88.75 162 PRO A N 1
ATOM 1224 C CA . PRO A 1 162 ? 27.492 1.999 -44.926 1.00 88.75 162 PRO A CA 1
ATOM 1225 C C . PRO A 1 162 ? 28.191 0.654 -44.697 1.00 88.75 162 PRO A C 1
ATOM 1227 O O . PRO A 1 162 ? 27.577 -0.406 -44.529 1.00 88.75 162 PRO A O 1
ATOM 1230 N N . ALA A 1 163 ? 29.510 0.740 -44.589 1.00 88.50 163 ALA A N 1
ATOM 1231 C CA . ALA A 1 163 ? 30.416 -0.310 -44.155 1.00 88.50 163 ALA A CA 1
ATOM 1232 C C . ALA A 1 163 ? 31.409 0.238 -43.125 1.00 88.50 163 ALA A C 1
ATOM 1234 O O . ALA A 1 163 ? 31.733 1.424 -43.137 1.00 88.50 163 ALA A O 1
ATOM 1235 N N . ALA A 1 164 ? 31.912 -0.621 -42.244 1.00 89.12 164 ALA A N 1
ATOM 1236 C CA . ALA A 1 164 ? 32.906 -0.264 -41.238 1.00 89.12 164 ALA A CA 1
ATOM 1237 C C . ALA A 1 164 ? 34.214 -1.019 -41.473 1.00 89.12 164 ALA A C 1
ATOM 1239 O O . ALA A 1 164 ? 34.213 -2.194 -41.837 1.00 89.12 164 ALA A O 1
ATOM 1240 N N . VAL A 1 165 ? 35.339 -0.348 -41.245 1.00 89.00 165 VAL A N 1
ATOM 1241 C CA . VAL A 1 165 ? 36.648 -0.999 -41.225 1.00 89.00 165 VAL A CA 1
ATOM 1242 C C . VAL A 1 165 ? 36.724 -1.903 -39.996 1.00 89.00 165 VAL A C 1
ATOM 1244 O O . VAL A 1 165 ? 36.424 -1.465 -38.885 1.00 89.00 165 VAL A O 1
ATOM 1247 N N . SER A 1 166 ? 37.151 -3.147 -40.178 1.00 87.50 166 SER A N 1
ATOM 1248 C CA . SER A 1 166 ? 37.350 -4.107 -39.095 1.00 87.50 166 SER A CA 1
ATOM 1249 C C . SER A 1 166 ? 38.288 -3.567 -38.008 1.00 87.50 166 SER A C 1
ATOM 1251 O O . SER A 1 166 ? 39.164 -2.739 -38.265 1.00 87.50 166 SER A O 1
ATOM 1253 N N . GLU A 1 167 ? 38.166 -4.072 -36.778 1.00 85.88 167 GLU A N 1
ATOM 1254 C CA . GLU A 1 167 ? 39.010 -3.643 -35.645 1.00 85.88 167 GLU A CA 1
ATOM 1255 C C . GLU A 1 167 ? 40.512 -3.858 -35.886 1.00 85.88 167 GLU A C 1
ATOM 1257 O O . GLU A 1 167 ? 41.349 -3.118 -35.375 1.00 85.88 167 GLU A O 1
ATOM 1262 N N . ASN A 1 168 ? 40.873 -4.859 -36.693 1.00 86.00 168 ASN A N 1
ATOM 1263 C CA . ASN A 1 168 ? 42.260 -5.112 -37.086 1.00 86.00 168 ASN A CA 1
ATOM 1264 C C . ASN A 1 168 ? 42.724 -4.262 -38.288 1.00 86.00 168 ASN A C 1
ATOM 1266 O O . ASN A 1 168 ? 43.884 -4.362 -38.683 1.00 86.00 168 ASN A O 1
ATOM 1270 N N . GLY A 1 169 ? 41.845 -3.444 -38.876 1.00 86.31 169 GLY A N 1
ATOM 1271 C CA . GLY A 1 169 ? 42.154 -2.551 -39.993 1.00 86.31 169 GLY A CA 1
ATOM 1272 C C . GLY A 1 169 ? 42.291 -3.229 -41.357 1.00 86.31 169 GLY A C 1
ATOM 1273 O O . GLY A 1 169 ? 42.746 -2.581 -42.296 1.00 86.31 169 GLY A O 1
ATOM 1274 N N . VAL A 1 170 ? 41.958 -4.517 -41.491 1.00 88.75 170 VAL A N 1
ATOM 1275 C CA . VAL A 1 170 ? 42.278 -5.318 -42.690 1.00 88.75 170 VAL A CA 1
ATOM 1276 C C . VAL A 1 170 ? 41.126 -5.389 -43.699 1.00 88.75 170 VAL A C 1
ATOM 1278 O O . VAL A 1 170 ? 41.384 -5.486 -44.901 1.00 88.75 170 VAL A O 1
ATOM 1281 N N . SER A 1 171 ? 39.872 -5.322 -43.254 1.00 90.12 171 SER A N 1
ATOM 1282 C CA . SER A 1 171 ? 38.683 -5.403 -44.113 1.00 90.12 171 SER A CA 1
ATOM 1283 C C . SER A 1 171 ? 37.751 -4.212 -43.912 1.00 90.12 171 SER A C 1
ATOM 1285 O O . SER A 1 171 ? 37.790 -3.543 -42.888 1.00 90.12 171 SER A O 1
ATOM 1287 N N . ILE A 1 172 ? 36.931 -3.941 -44.921 1.00 91.19 172 ILE A N 1
ATOM 1288 C CA . ILE A 1 172 ? 35.793 -3.027 -44.912 1.00 91.19 172 ILE A CA 1
ATOM 1289 C C . ILE A 1 172 ? 34.553 -3.907 -45.044 1.00 91.19 172 ILE A C 1
ATOM 1291 O O . ILE A 1 172 ? 34.349 -4.549 -46.074 1.00 91.19 172 ILE A O 1
ATOM 1295 N N . ASP A 1 173 ? 33.755 -3.957 -43.990 1.00 92.31 173 ASP A N 1
ATOM 1296 C CA . ASP A 1 173 ? 32.655 -4.890 -43.796 1.00 92.31 173 ASP A CA 1
ATOM 1297 C C . ASP A 1 173 ? 31.311 -4.161 -43.851 1.00 92.31 173 ASP A C 1
ATOM 1299 O O . ASP A 1 173 ? 31.100 -3.210 -43.095 1.00 92.31 173 ASP A O 1
ATOM 1303 N N . SER A 1 174 ? 30.382 -4.593 -44.712 1.00 93.12 174 SER A N 1
ATOM 1304 C CA . SER A 1 174 ? 29.046 -3.984 -44.753 1.00 93.12 174 SER A CA 1
ATOM 1305 C C . SER A 1 174 ? 28.328 -4.117 -43.402 1.00 93.12 174 SER A C 1
ATOM 1307 O O . SER A 1 174 ? 28.395 -5.164 -42.741 1.00 93.12 174 SER A O 1
ATOM 1309 N N . LEU A 1 175 ? 27.663 -3.038 -42.967 1.00 88.62 175 LEU A N 1
ATOM 1310 C CA . LEU A 1 175 ? 26.900 -3.034 -41.716 1.00 88.62 175 LEU A CA 1
ATOM 1311 C C . LEU A 1 175 ? 25.656 -3.942 -41.825 1.00 88.62 175 LEU A C 1
ATOM 1313 O O . LEU A 1 175 ? 25.173 -4.188 -42.934 1.00 88.62 175 LEU A O 1
ATOM 1317 N N . PRO A 1 176 ? 25.105 -4.449 -40.703 1.00 87.75 176 PRO A N 1
ATOM 1318 C CA . PRO A 1 176 ? 23.908 -5.289 -40.724 1.00 87.75 176 PRO A CA 1
ATOM 1319 C C . PRO A 1 176 ? 22.751 -4.645 -41.501 1.00 87.75 176 PRO A C 1
ATOM 1321 O O . PRO A 1 176 ? 22.395 -3.495 -41.257 1.00 87.75 176 PRO A O 1
ATOM 1324 N N . GLY A 1 177 ? 22.165 -5.397 -42.437 1.00 87.12 177 GLY A N 1
ATOM 1325 C CA . GLY A 1 177 ? 21.093 -4.915 -43.318 1.00 87.12 177 GLY A CA 1
ATOM 1326 C C . GLY A 1 177 ? 21.567 -4.216 -44.598 1.00 87.12 177 GLY A C 1
ATOM 1327 O O . GLY A 1 177 ? 20.738 -3.949 -45.463 1.00 87.12 177 GLY A O 1
ATOM 1328 N N . PHE A 1 178 ? 22.873 -3.975 -44.756 1.00 91.75 178 PHE A N 1
ATOM 1329 C CA . PHE A 1 178 ? 23.473 -3.387 -45.956 1.00 91.75 178 PHE A CA 1
ATOM 1330 C C . PHE A 1 178 ? 24.366 -4.391 -46.693 1.00 91.75 178 PHE A C 1
ATOM 1332 O O . PHE A 1 178 ? 24.972 -5.285 -46.092 1.00 91.75 178 PHE A O 1
ATOM 1339 N N . GLY A 1 179 ? 24.467 -4.234 -48.012 1.00 92.69 179 GLY A N 1
ATOM 1340 C CA . GLY A 1 179 ? 25.220 -5.143 -48.867 1.00 92.69 179 GLY A CA 1
ATOM 1341 C C . GLY A 1 179 ? 24.824 -5.040 -50.336 1.00 92.69 179 GLY A C 1
ATOM 1342 O O . GLY A 1 179 ? 24.156 -4.100 -50.762 1.00 92.69 179 GLY A O 1
ATOM 1343 N N . ILE A 1 180 ? 25.243 -6.026 -51.121 1.00 94.88 180 ILE A N 1
ATOM 1344 C CA . ILE A 1 180 ? 24.951 -6.108 -52.550 1.00 94.88 180 ILE A CA 1
ATOM 1345 C C . ILE A 1 180 ? 23.480 -6.477 -52.747 1.00 94.88 180 ILE A C 1
ATOM 1347 O O . ILE A 1 180 ? 23.053 -7.550 -52.333 1.00 94.88 180 ILE A O 1
ATOM 1351 N N . VAL A 1 181 ? 22.725 -5.589 -53.398 1.00 93.50 181 VAL A N 1
ATOM 1352 C CA . VAL A 1 181 ? 21.292 -5.763 -53.713 1.00 93.50 181 VAL A CA 1
ATOM 1353 C C . VAL A 1 181 ? 21.038 -6.225 -55.148 1.00 93.50 181 VAL A C 1
ATOM 1355 O O . VAL A 1 181 ? 19.998 -6.812 -55.433 1.00 93.50 181 VAL A O 1
ATOM 1358 N N . GLU A 1 182 ? 21.999 -5.997 -56.045 1.00 91.94 182 GLU A N 1
ATOM 1359 C CA . GLU A 1 182 ? 21.915 -6.347 -57.463 1.00 91.94 182 GLU A CA 1
ATOM 1360 C C . GLU A 1 182 ? 23.258 -6.900 -57.973 1.00 91.94 182 GLU A C 1
ATOM 1362 O O . GLU A 1 182 ? 24.340 -6.407 -57.633 1.00 91.94 182 GLU A O 1
ATOM 1367 N N . GLY A 1 183 ? 23.194 -7.931 -58.815 1.00 90.75 183 GLY A N 1
ATOM 1368 C CA . GLY A 1 183 ? 24.307 -8.442 -59.602 1.00 90.75 183 GLY A CA 1
ATOM 1369 C C . GLY A 1 183 ? 24.745 -7.373 -60.593 1.00 90.75 183 GLY A C 1
ATOM 1370 O O . GLY A 1 183 ? 24.095 -7.162 -61.611 1.00 90.75 183 GLY A O 1
ATOM 1371 N N . ALA A 1 184 ? 25.818 -6.666 -60.258 1.00 88.50 184 ALA A N 1
ATOM 1372 C CA . ALA A 1 184 ? 26.277 -5.488 -60.976 1.00 88.50 184 ALA A CA 1
ATOM 1373 C C . ALA A 1 184 ? 27.778 -5.263 -60.729 1.00 88.50 184 ALA A C 1
ATOM 1375 O O . ALA A 1 184 ? 28.511 -6.177 -60.335 1.00 88.50 184 ALA A O 1
ATOM 1376 N N . TRP A 1 185 ? 28.255 -4.047 -60.979 1.00 88.00 185 TRP A N 1
ATOM 1377 C CA . TRP A 1 185 ? 29.623 -3.620 -60.686 1.00 88.00 185 TRP A CA 1
ATOM 1378 C C . TRP A 1 185 ? 29.676 -2.981 -59.307 1.00 88.00 185 TRP A C 1
ATOM 1380 O O . TRP A 1 185 ? 28.830 -2.146 -59.005 1.00 88.00 185 TRP A O 1
ATOM 1390 N N . HIS A 1 186 ? 30.664 -3.338 -58.490 1.00 89.31 186 HIS A N 1
ATOM 1391 C CA . HIS A 1 186 ? 30.751 -2.876 -57.106 1.00 89.31 186 HIS A CA 1
ATOM 1392 C C . HIS A 1 186 ? 32.166 -2.455 -56.729 1.00 89.31 186 HIS A C 1
ATOM 1394 O O . HIS A 1 186 ? 33.151 -3.037 -57.191 1.00 89.31 186 HIS A O 1
ATOM 1400 N N . CYS A 1 187 ? 32.260 -1.461 -55.857 1.00 84.94 187 CYS A N 1
ATOM 1401 C CA . CYS A 1 187 ? 33.504 -1.028 -55.231 1.00 84.94 187 CYS A CA 1
ATOM 1402 C C . CYS A 1 187 ? 33.223 -0.479 -53.827 1.00 84.94 187 CYS A C 1
ATOM 1404 O O . CYS A 1 187 ? 32.118 -0.014 -53.544 1.00 84.94 187 CYS A O 1
ATOM 1406 N N . GLY A 1 188 ? 34.231 -0.526 -52.957 1.00 76.75 188 GLY A N 1
ATOM 1407 C CA . GLY A 1 188 ? 34.208 0.099 -51.634 1.00 76.75 188 GLY A CA 1
ATOM 1408 C C . GLY A 1 188 ? 35.381 1.063 -51.466 1.00 76.75 188 GLY A C 1
ATOM 1409 O O . GLY A 1 188 ? 36.356 0.957 -52.209 1.00 76.75 188 GLY A O 1
ATOM 1410 N N . GLY A 1 189 ? 35.273 1.972 -50.493 1.00 66.81 189 GLY A N 1
ATOM 1411 C CA . GLY A 1 189 ? 36.380 2.825 -50.049 1.00 66.81 189 GLY A CA 1
ATOM 1412 C C . GLY A 1 189 ? 36.413 4.227 -50.671 1.00 66.81 189 GLY A C 1
ATOM 1413 O O . GLY A 1 189 ? 37.101 4.471 -51.658 1.00 66.81 189 GLY A O 1
ATOM 1414 N N . ASP A 1 190 ? 35.716 5.178 -50.037 1.00 65.62 190 ASP A N 1
ATOM 1415 C CA . ASP A 1 190 ? 35.957 6.627 -50.188 1.00 65.62 190 ASP A CA 1
ATOM 1416 C C . ASP A 1 190 ? 35.680 7.354 -48.846 1.00 65.62 190 ASP A C 1
ATOM 1418 O O . ASP A 1 190 ? 34.662 7.070 -48.196 1.00 65.62 190 ASP A O 1
ATOM 1422 N N . PRO A 1 191 ? 36.568 8.261 -48.379 1.00 50.72 191 PRO A N 1
ATOM 1423 C CA . PRO A 1 191 ? 36.409 9.072 -47.170 1.00 50.72 191 PRO A CA 1
ATOM 1424 C C . PRO A 1 191 ? 35.358 10.185 -47.315 1.00 50.72 191 PRO A C 1
ATOM 1426 O O . PRO A 1 191 ? 35.657 11.373 -47.179 1.00 50.72 191 PRO A O 1
ATOM 1429 N N . ALA A 1 192 ? 34.084 9.832 -47.458 1.00 47.75 192 ALA A N 1
ATOM 1430 C CA . ALA A 1 192 ? 33.086 10.662 -46.796 1.00 47.75 192 ALA A CA 1
ATOM 1431 C C . ALA A 1 192 ? 33.249 10.403 -45.290 1.00 47.75 192 ALA A C 1
ATOM 1433 O O . ALA A 1 192 ? 32.834 9.364 -44.789 1.00 47.75 192 ALA A O 1
ATOM 1434 N N . ALA A 1 193 ? 33.941 11.306 -44.585 1.00 48.81 193 ALA A N 1
ATOM 1435 C CA . ALA A 1 193 ? 34.139 11.235 -43.140 1.00 48.81 193 ALA A CA 1
ATOM 1436 C C . ALA A 1 193 ? 32.791 11.390 -42.418 1.00 48.81 193 ALA A C 1
ATOM 1438 O O . ALA A 1 193 ? 32.421 12.476 -41.978 1.00 48.81 193 ALA A O 1
ATOM 1439 N N . ALA A 1 194 ? 32.042 10.300 -42.323 1.00 45.22 194 ALA A N 1
ATOM 1440 C CA . ALA A 1 194 ? 30.862 10.194 -41.492 1.00 45.22 194 ALA A CA 1
ATOM 1441 C C . ALA A 1 194 ? 31.134 9.109 -40.452 1.00 45.22 194 ALA A C 1
ATOM 1443 O O . ALA A 1 194 ? 30.959 7.928 -40.715 1.00 45.22 194 ALA A O 1
ATOM 1444 N N . GLY A 1 195 ? 31.586 9.527 -39.270 1.00 53.41 195 GLY A N 1
ATOM 1445 C CA . GLY A 1 195 ? 31.741 8.649 -38.113 1.00 53.41 195 GLY A CA 1
ATOM 1446 C C . GLY A 1 195 ? 33.183 8.479 -37.656 1.00 53.41 195 GLY A C 1
ATOM 1447 O O . GLY A 1 195 ? 34.135 8.548 -38.434 1.00 53.41 195 GLY A O 1
ATOM 1448 N N . THR A 1 196 ? 33.332 8.287 -36.352 1.00 52.66 196 THR A N 1
ATOM 1449 C CA . THR A 1 196 ? 34.612 8.128 -35.676 1.00 52.66 196 THR A CA 1
ATOM 1450 C C . THR A 1 196 ? 34.658 6.813 -34.895 1.00 52.66 196 THR A C 1
ATOM 1452 O O . THR A 1 196 ? 33.647 6.415 -34.322 1.00 52.66 196 THR A O 1
ATOM 1455 N N . PRO A 1 197 ? 35.817 6.131 -34.854 1.00 51.84 197 PRO A N 1
ATOM 1456 C CA . PRO A 1 197 ? 35.947 4.761 -34.347 1.00 51.84 197 PRO A CA 1
ATOM 1457 C C . PRO A 1 197 ? 36.089 4.656 -32.820 1.00 51.84 197 PRO A C 1
ATOM 1459 O O . PRO A 1 197 ? 36.559 3.641 -32.313 1.00 51.84 197 PRO A O 1
ATOM 1462 N N . HIS A 1 198 ? 35.780 5.708 -32.059 1.00 59.88 198 HIS A N 1
ATOM 1463 C CA . HIS A 1 198 ? 36.043 5.681 -30.623 1.00 59.88 198 HIS A CA 1
ATOM 1464 C C . HIS A 1 198 ? 34.964 4.863 -29.900 1.00 59.88 198 HIS A C 1
ATOM 1466 O O . HIS A 1 198 ? 33.790 5.234 -29.885 1.00 59.88 198 HIS A O 1
ATOM 1472 N N . SER A 1 199 ? 35.372 3.744 -29.299 1.00 66.25 199 SER A N 1
ATOM 1473 C CA . SER A 1 199 ? 34.517 2.896 -28.470 1.00 66.25 199 SER A CA 1
ATOM 1474 C C . SER A 1 199 ? 34.282 3.573 -27.121 1.00 66.25 199 SER A C 1
ATOM 1476 O O . SER A 1 199 ? 35.112 3.479 -26.214 1.00 66.25 199 SER A O 1
ATOM 1478 N N . CYS A 1 200 ? 33.167 4.283 -26.998 1.00 70.50 200 CYS A N 1
ATOM 1479 C CA . CYS A 1 200 ? 32.776 4.872 -25.727 1.00 70.50 200 CYS A CA 1
ATOM 1480 C C . CYS A 1 200 ? 32.033 3.866 -24.847 1.00 70.50 200 CYS A C 1
ATOM 1482 O O . CYS A 1 200 ? 31.259 3.066 -25.380 1.00 70.50 200 CYS A O 1
ATOM 1484 N N . PRO A 1 201 ? 32.233 3.915 -23.515 1.00 74.88 201 PRO A N 1
ATOM 1485 C CA . PRO A 1 201 ? 31.382 3.204 -22.568 1.00 74.88 201 PRO A CA 1
ATOM 1486 C C . PRO A 1 201 ? 29.902 3.482 -22.847 1.00 74.88 201 PRO A C 1
ATOM 1488 O O . PRO A 1 201 ? 29.558 4.547 -23.365 1.00 74.88 201 PRO A O 1
ATOM 1491 N N . VAL A 1 202 ? 29.024 2.544 -22.483 1.00 77.00 202 VAL A N 1
ATOM 1492 C CA . VAL A 1 202 ? 27.586 2.574 -22.825 1.00 77.00 202 VAL A CA 1
ATOM 1493 C C . VAL A 1 202 ? 26.929 3.927 -22.494 1.00 77.00 202 VAL A C 1
ATOM 1495 O O . VAL A 1 202 ? 26.157 4.453 -23.302 1.00 77.00 202 VAL A O 1
ATOM 1498 N N . CYS A 1 203 ? 27.340 4.538 -21.379 1.00 77.38 203 CYS A N 1
ATOM 1499 C CA . CYS A 1 203 ? 26.844 5.816 -20.861 1.00 77.38 203 CYS A CA 1
ATOM 1500 C C . CYS A 1 203 ? 27.454 7.079 -21.481 1.00 77.38 203 CYS A C 1
ATOM 1502 O O . CYS A 1 203 ? 27.181 8.191 -21.033 1.00 77.38 203 CYS A O 1
ATOM 1504 N N . GLN A 1 204 ? 28.283 6.939 -22.511 1.00 80.25 204 GLN A N 1
ATOM 1505 C CA . GLN A 1 204 ? 28.953 8.053 -23.171 1.00 80.25 204 GLN A CA 1
ATOM 1506 C C . GLN A 1 204 ? 28.683 8.027 -24.679 1.00 80.25 204 GLN A C 1
ATOM 1508 O O . GLN A 1 204 ? 28.370 6.989 -25.274 1.00 80.25 204 GLN A O 1
ATOM 1513 N N . VAL A 1 205 ? 28.773 9.187 -25.323 1.00 74.81 205 VAL A N 1
ATOM 1514 C CA . VAL A 1 205 ? 28.699 9.322 -26.781 1.00 74.81 205 VAL A CA 1
ATOM 1515 C C . VAL A 1 205 ? 30.067 9.663 -27.341 1.00 74.81 205 VAL A C 1
ATOM 1517 O O . VAL A 1 205 ? 30.859 10.386 -26.734 1.00 74.81 205 VAL A O 1
ATOM 1520 N N . CYS A 1 206 ? 30.336 9.131 -28.526 1.00 73.31 206 CYS A N 1
ATOM 1521 C CA . CYS A 1 206 ? 31.529 9.473 -29.267 1.00 73.31 206 CYS A CA 1
ATOM 1522 C C . CYS A 1 206 ? 31.372 10.867 -29.889 1.00 73.31 206 CYS A C 1
ATOM 1524 O O . CYS A 1 206 ? 30.558 11.066 -30.792 1.00 73.31 206 CYS A O 1
ATOM 1526 N N . LEU A 1 207 ? 32.173 11.828 -29.423 1.00 69.56 207 LEU A N 1
ATOM 1527 C CA . LEU A 1 207 ? 32.360 13.114 -30.086 1.00 69.56 207 LEU A CA 1
ATOM 1528 C C . LEU A 1 207 ? 33.736 13.121 -30.736 1.00 69.56 207 LEU A C 1
ATOM 1530 O O . LEU A 1 207 ? 34.748 13.414 -30.103 1.00 69.56 207 LEU A O 1
ATOM 1534 N N . GLN A 1 208 ? 33.768 12.797 -32.025 1.00 67.62 208 GLN A N 1
ATOM 1535 C CA . GLN A 1 208 ? 35.002 12.678 -32.792 1.00 67.62 208 GLN A CA 1
ATOM 1536 C C . GLN A 1 208 ? 35.995 11.683 -32.155 1.00 67.62 208 GLN A C 1
ATOM 1538 O O . GLN A 1 208 ? 35.882 10.478 -32.326 1.00 67.62 208 GLN A O 1
ATOM 1543 N N . ASN A 1 209 ? 36.990 12.168 -31.420 1.00 67.38 209 ASN A N 1
ATOM 1544 C CA . ASN A 1 209 ? 38.092 11.372 -30.886 1.00 67.38 209 ASN A CA 1
ATOM 1545 C C . ASN A 1 209 ? 38.073 11.209 -29.357 1.00 67.38 209 ASN A C 1
ATOM 1547 O O . ASN A 1 209 ? 39.053 10.709 -28.810 1.00 67.38 209 ASN A O 1
ATOM 1551 N N . TYR A 1 210 ? 37.008 11.630 -28.670 1.00 70.19 210 TYR A N 1
ATOM 1552 C CA . TYR A 1 210 ? 36.862 11.436 -27.228 1.00 70.19 210 TYR A CA 1
ATOM 1553 C C . TYR A 1 210 ? 35.417 11.110 -26.845 1.00 70.19 210 TYR A C 1
ATOM 1555 O O . TYR A 1 210 ? 34.474 11.350 -27.606 1.00 70.19 210 TYR A O 1
ATOM 1563 N N . CYS A 1 211 ? 35.252 10.535 -25.658 1.00 77.94 211 CYS A N 1
ATOM 1564 C CA . CYS A 1 211 ? 33.944 10.259 -25.092 1.00 77.94 211 CYS A CA 1
ATOM 1565 C C . CYS A 1 211 ? 33.451 11.441 -24.272 1.00 77.94 211 CYS A C 1
ATOM 1567 O O . CYS A 1 211 ? 34.168 11.969 -23.421 1.00 77.94 211 CYS A O 1
ATOM 1569 N N . ALA A 1 212 ? 32.220 11.852 -24.538 1.00 79.00 212 ALA A N 1
ATOM 1570 C CA . ALA A 1 212 ? 31.538 12.872 -23.767 1.00 79.00 212 ALA A CA 1
ATOM 1571 C C . ALA A 1 212 ? 30.284 12.288 -23.125 1.00 79.00 212 ALA A C 1
ATOM 1573 O O . ALA A 1 212 ? 29.676 11.351 -23.649 1.00 79.00 212 ALA A O 1
ATOM 1574 N N . ILE A 1 213 ? 29.894 12.876 -21.997 1.00 76.94 213 ILE A N 1
ATOM 1575 C CA . ILE A 1 213 ? 28.581 12.639 -21.404 1.00 76.94 213 ILE A CA 1
ATOM 1576 C C . ILE A 1 213 ? 27.544 13.065 -22.438 1.00 76.94 213 ILE A C 1
ATOM 1578 O O . ILE A 1 213 ? 27.598 14.189 -22.942 1.00 76.94 213 ILE A O 1
ATOM 1582 N N . ASP A 1 214 ? 26.622 12.164 -22.753 1.00 69.12 214 ASP A N 1
ATOM 1583 C CA . ASP A 1 214 ? 25.478 12.476 -23.595 1.00 69.12 214 ASP A CA 1
ATOM 1584 C C . ASP A 1 214 ? 24.256 12.716 -22.706 1.00 69.12 214 ASP A C 1
ATOM 1586 O O . ASP A 1 214 ? 23.733 11.757 -22.137 1.00 69.12 214 ASP A O 1
ATOM 1590 N N . PRO A 1 215 ? 23.757 13.959 -22.591 1.00 66.62 215 PRO A N 1
ATOM 1591 C CA . PRO A 1 215 ? 22.529 14.235 -21.854 1.00 66.62 215 PRO A CA 1
ATOM 1592 C C . PRO A 1 215 ? 21.302 13.513 -22.430 1.00 66.62 215 PRO A C 1
ATOM 1594 O O . PRO A 1 215 ? 20.279 13.449 -21.758 1.00 66.62 215 PRO A O 1
ATOM 1597 N N . ALA A 1 216 ? 21.371 13.004 -23.667 1.00 64.06 216 ALA A N 1
ATOM 1598 C CA . ALA A 1 216 ? 20.302 12.231 -24.290 1.00 64.06 216 ALA A CA 1
ATOM 1599 C C . ALA A 1 216 ? 20.364 10.724 -23.970 1.00 64.06 216 ALA A C 1
ATOM 1601 O O . ALA A 1 216 ? 19.399 10.014 -24.247 1.00 64.06 216 ALA A O 1
ATOM 1602 N N . LYS A 1 217 ? 21.460 10.222 -23.378 1.00 63.53 217 LYS A N 1
ATOM 1603 C CA . LYS A 1 217 ? 21.614 8.822 -22.940 1.00 63.53 217 LYS A CA 1
ATOM 1604 C C . LYS A 1 217 ? 21.374 8.658 -21.437 1.00 63.53 217 LYS A C 1
ATOM 1606 O O . LYS A 1 217 ? 22.173 8.036 -20.748 1.00 63.53 217 LYS A O 1
ATOM 1611 N N . THR A 1 218 ? 20.283 9.210 -20.919 1.00 60.59 218 THR A N 1
ATOM 1612 C CA . THR A 1 218 ? 19.877 8.973 -19.522 1.00 60.59 218 THR A CA 1
ATOM 1613 C C . THR A 1 218 ? 19.242 7.595 -19.328 1.00 60.59 218 THR A C 1
ATOM 1615 O O . THR A 1 218 ? 19.289 7.054 -18.231 1.00 60.59 218 THR A O 1
ATOM 1618 N N . GLU A 1 219 ? 18.665 7.016 -20.388 1.00 56.91 219 GLU A N 1
ATOM 1619 C CA . GLU A 1 219 ? 17.895 5.765 -20.326 1.00 56.91 219 GLU A CA 1
ATOM 1620 C C . GLU A 1 219 ? 18.132 4.901 -21.580 1.00 56.91 219 GLU A C 1
ATOM 1622 O O . GLU A 1 219 ? 17.401 4.959 -22.571 1.00 56.91 219 GLU A O 1
ATOM 1627 N N . PRO A 1 220 ? 19.241 4.159 -21.598 1.00 55.31 220 PRO A N 1
ATOM 1628 C CA . PRO A 1 220 ? 19.180 2.705 -21.770 1.00 55.31 220 PRO A CA 1
ATOM 1629 C C . PRO A 1 220 ? 19.748 2.016 -20.518 1.00 55.31 220 PRO A C 1
ATOM 1631 O O . PRO A 1 220 ? 20.594 2.625 -19.858 1.00 55.31 220 PRO A O 1
ATOM 1634 N N . PRO A 1 221 ? 19.366 0.761 -20.194 1.00 60.78 221 PRO A N 1
ATOM 1635 C CA . PRO A 1 221 ? 20.117 0.020 -19.193 1.00 60.78 221 PRO A CA 1
ATOM 1636 C C . PRO A 1 221 ? 21.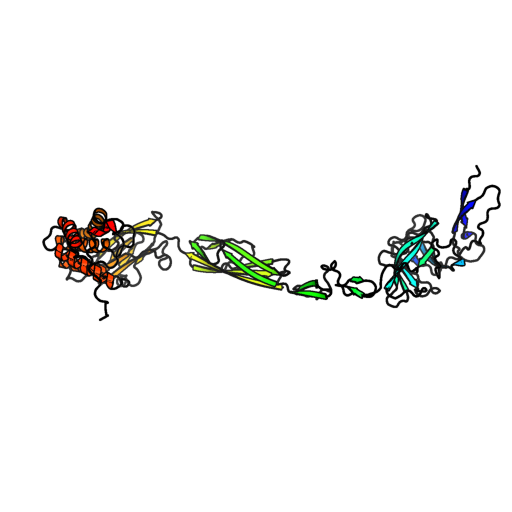558 -0.067 -19.697 1.00 60.78 221 PRO A C 1
ATOM 1638 O O . PRO A 1 221 ? 21.809 -0.449 -20.848 1.00 60.78 221 PRO A O 1
ATOM 1641 N N . CYS A 1 222 ? 22.499 0.382 -18.871 1.00 72.44 222 CYS A N 1
ATOM 1642 C CA . CYS A 1 222 ? 23.902 0.085 -19.098 1.00 72.44 222 CYS A CA 1
ATOM 1643 C C . CYS A 1 222 ? 24.133 -1.426 -18.904 1.00 72.44 222 CYS A C 1
ATOM 1645 O O . CYS A 1 222 ? 23.183 -2.204 -18.934 1.00 72.44 222 CYS A O 1
ATOM 1647 N N . GLU A 1 223 ? 25.378 -1.891 -18.839 1.00 77.19 223 GLU A N 1
ATOM 1648 C CA . GLU A 1 223 ? 25.622 -3.328 -18.675 1.00 77.19 223 GLU A CA 1
ATOM 1649 C C . GLU A 1 223 ? 24.950 -3.822 -17.381 1.00 77.19 223 GLU A C 1
ATOM 1651 O O . GLU A 1 223 ? 25.322 -3.380 -16.299 1.00 77.19 223 GLU A O 1
ATOM 1656 N N . ASP A 1 224 ? 23.922 -4.664 -17.529 1.00 76.00 224 ASP A N 1
ATOM 1657 C CA . ASP A 1 224 ? 23.154 -5.269 -16.434 1.00 76.00 224 ASP A CA 1
ATOM 1658 C C . ASP A 1 224 ? 24.121 -6.045 -15.531 1.00 76.00 224 ASP A C 1
ATOM 1660 O O . ASP A 1 224 ? 24.846 -6.931 -16.002 1.00 76.00 224 ASP A O 1
ATOM 1664 N N . ASP A 1 225 ? 24.169 -5.689 -14.245 1.00 79.25 225 ASP A N 1
ATOM 1665 C CA . ASP A 1 225 ? 25.038 -6.348 -13.263 1.00 79.25 225 ASP A CA 1
ATOM 1666 C C . ASP A 1 225 ? 24.525 -7.747 -12.869 1.00 79.25 225 ASP A C 1
ATOM 1668 O O . ASP A 1 225 ? 25.208 -8.501 -12.164 1.00 79.25 225 ASP A O 1
ATOM 1672 N N . GLY A 1 226 ? 23.349 -8.126 -13.377 1.00 82.81 226 GLY A N 1
ATOM 1673 C CA . GLY A 1 226 ? 22.665 -9.375 -13.102 1.00 82.81 226 GLY A CA 1
ATOM 1674 C C . GLY A 1 226 ? 21.966 -9.391 -11.744 1.00 82.81 226 GLY A C 1
ATOM 1675 O O . GLY A 1 226 ? 21.470 -10.455 -11.351 1.00 82.81 226 GLY A O 1
ATOM 1676 N N . ASP A 1 227 ? 21.927 -8.267 -11.018 1.00 86.50 227 ASP A N 1
ATOM 1677 C CA . ASP A 1 227 ? 21.177 -8.119 -9.777 1.00 86.50 227 ASP A CA 1
ATOM 1678 C C . ASP A 1 227 ? 19.752 -7.614 -10.082 1.00 86.50 227 ASP A C 1
ATOM 1680 O O . ASP A 1 227 ? 19.528 -6.447 -10.385 1.00 86.50 227 ASP A O 1
ATOM 1684 N N . PRO A 1 228 ? 18.706 -8.448 -9.939 1.00 85.88 228 PRO A N 1
ATOM 1685 C CA . PRO A 1 228 ? 17.330 -8.000 -10.160 1.00 85.88 228 PRO A CA 1
ATOM 1686 C C . PRO A 1 228 ? 16.861 -6.923 -9.158 1.00 85.88 228 PRO A C 1
ATOM 1688 O O . PRO A 1 228 ? 15.749 -6.393 -9.301 1.00 85.88 228 PRO A O 1
ATOM 1691 N N . CYS A 1 229 ? 17.656 -6.629 -8.125 1.00 90.50 229 CYS A N 1
ATOM 1692 C CA . CYS A 1 229 ? 17.375 -5.660 -7.073 1.00 90.50 229 CYS A CA 1
ATOM 1693 C C . CYS A 1 229 ? 18.075 -4.310 -7.241 1.00 90.50 229 CYS A C 1
ATOM 1695 O O . CYS A 1 229 ? 17.875 -3.418 -6.408 1.00 90.50 229 CYS A O 1
ATOM 1697 N N . THR A 1 230 ? 18.793 -4.119 -8.342 1.00 88.31 230 THR A N 1
ATOM 1698 C CA . THR A 1 230 ? 19.282 -2.823 -8.808 1.00 88.31 230 THR A CA 1
ATOM 1699 C C . THR A 1 230 ? 18.439 -2.325 -9.982 1.00 88.31 230 THR A C 1
ATOM 1701 O O . THR A 1 230 ? 17.625 -3.043 -10.573 1.00 88.31 230 THR A O 1
ATOM 1704 N N . VAL A 1 231 ? 18.542 -1.029 -10.251 1.00 85.38 231 VAL A N 1
ATOM 1705 C CA . VAL A 1 231 ? 18.163 -0.436 -11.529 1.00 85.38 231 VAL A CA 1
ATOM 1706 C C . VAL A 1 231 ? 19.423 0.147 -12.142 1.00 85.38 231 VAL A C 1
ATOM 1708 O O . VAL A 1 231 ? 20.103 0.955 -11.501 1.00 85.38 231 VAL A O 1
ATOM 1711 N N . ASP A 1 232 ? 19.693 -0.261 -13.378 1.00 85.00 232 ASP A N 1
ATOM 1712 C CA . ASP A 1 232 ? 20.880 0.133 -14.127 1.00 85.00 232 ASP A CA 1
ATOM 1713 C C . ASP A 1 232 ? 20.557 1.304 -15.036 1.00 85.00 232 ASP A C 1
ATOM 1715 O O . ASP A 1 232 ? 19.653 1.243 -15.875 1.00 85.00 232 ASP A O 1
ATOM 1719 N N . PHE A 1 233 ? 21.304 2.386 -14.885 1.00 80.50 233 PHE A N 1
ATOM 1720 C CA . PHE A 1 233 ? 21.132 3.563 -15.718 1.00 80.50 233 PHE A CA 1
ATOM 1721 C C . PHE A 1 233 ? 22.423 4.371 -15.781 1.00 80.50 233 PHE A C 1
ATOM 1723 O O . PHE A 1 233 ? 23.377 4.165 -15.029 1.00 80.50 233 PHE A O 1
ATOM 1730 N N . CYS A 1 234 ? 22.447 5.302 -16.721 1.00 79.56 234 CYS A N 1
ATOM 1731 C CA . CYS A 1 234 ? 23.594 6.154 -16.945 1.00 79.56 234 CYS A CA 1
ATOM 1732 C C . CYS A 1 234 ? 23.440 7.471 -16.185 1.00 79.56 234 CYS A C 1
ATOM 1734 O O . CYS A 1 234 ? 22.535 8.253 -16.479 1.00 79.56 234 CYS A O 1
ATOM 1736 N N . ASP A 1 235 ? 24.367 7.748 -15.266 1.00 80.44 235 ASP A N 1
ATOM 1737 C CA . ASP A 1 235 ? 24.464 9.030 -14.564 1.00 80.44 235 ASP A CA 1
ATOM 1738 C C . ASP A 1 235 ? 25.874 9.599 -14.694 1.00 80.44 235 ASP A C 1
ATOM 1740 O O . ASP A 1 235 ? 26.866 8.900 -14.505 1.00 80.44 235 ASP A O 1
ATOM 1744 N N . GLY A 1 236 ? 25.991 10.872 -15.072 1.00 75.81 236 GLY A N 1
ATOM 1745 C CA . GLY A 1 236 ? 27.297 11.530 -15.208 1.00 75.81 236 GLY A CA 1
ATOM 1746 C C . GLY A 1 236 ? 28.280 10.863 -16.187 1.00 75.81 236 GLY A C 1
ATOM 1747 O O . GLY A 1 236 ? 29.474 11.148 -16.133 1.00 75.81 236 GLY A O 1
ATOM 1748 N N . GLY A 1 237 ? 27.806 9.999 -17.092 1.00 74.69 237 GLY A N 1
ATOM 1749 C CA . GLY A 1 237 ? 28.651 9.226 -18.010 1.00 74.69 237 GLY A CA 1
ATOM 1750 C C . GLY A 1 237 ? 29.236 7.940 -17.421 1.00 74.69 237 GLY A C 1
ATOM 1751 O O . GLY A 1 237 ? 30.050 7.301 -18.092 1.00 74.69 237 GLY A O 1
ATOM 1752 N N . GLU A 1 238 ? 28.822 7.558 -16.214 1.00 78.12 238 GLU A N 1
ATOM 1753 C CA . GLU A 1 238 ? 29.131 6.285 -15.561 1.00 78.12 238 GLU A CA 1
ATOM 1754 C C . GLU A 1 238 ? 27.868 5.415 -15.468 1.00 78.12 238 GLU A C 1
ATOM 1756 O O . GLU A 1 238 ? 26.743 5.918 -15.498 1.00 78.12 238 GLU A O 1
ATOM 1761 N N . CYS A 1 239 ? 28.060 4.097 -15.405 1.00 80.62 239 CYS A N 1
ATOM 1762 C CA . CYS A 1 239 ? 26.973 3.152 -15.162 1.00 80.62 239 CYS A CA 1
ATOM 1763 C C . CYS A 1 239 ? 26.734 3.069 -13.656 1.00 80.62 239 CYS A C 1
ATOM 1765 O O . CYS A 1 239 ? 27.660 2.780 -12.896 1.00 80.62 239 CYS A O 1
ATOM 1767 N N . MET A 1 240 ? 25.509 3.368 -13.238 1.00 83.81 240 MET A N 1
ATOM 1768 C CA . MET A 1 240 ? 25.083 3.334 -11.848 1.00 83.81 240 MET A CA 1
ATOM 1769 C C . MET A 1 240 ? 24.092 2.198 -11.637 1.00 83.81 240 MET A C 1
ATOM 1771 O O . MET A 1 240 ? 23.158 2.034 -12.418 1.00 83.81 240 MET A O 1
ATOM 1775 N N . HIS A 1 241 ? 24.274 1.483 -10.528 1.00 85.81 241 HIS A N 1
ATOM 1776 C CA . HIS A 1 241 ? 23.413 0.389 -10.084 1.00 85.81 241 HIS A CA 1
ATOM 1777 C C . HIS A 1 241 ? 22.729 0.817 -8.784 1.00 85.81 241 HIS A C 1
ATOM 1779 O O . HIS A 1 241 ? 23.282 0.683 -7.687 1.00 85.81 241 HIS A O 1
ATOM 1785 N N . TRP A 1 242 ? 21.554 1.439 -8.891 1.00 85.81 242 TRP A N 1
ATOM 1786 C CA . TRP A 1 242 ? 20.842 1.946 -7.717 1.00 85.81 242 TRP A CA 1
ATOM 1787 C C . TRP A 1 242 ? 19.956 0.869 -7.115 1.00 85.81 242 TRP A C 1
ATOM 1789 O O . TRP A 1 242 ? 19.095 0.300 -7.779 1.00 85.81 242 TRP A O 1
ATOM 1799 N N . GLN A 1 243 ? 20.176 0.596 -5.832 1.00 89.56 243 GLN A N 1
ATOM 1800 C CA . GLN A 1 243 ? 19.403 -0.387 -5.085 1.00 89.56 243 GLN A CA 1
ATOM 1801 C C . GLN A 1 243 ? 17.944 0.058 -4.981 1.00 89.56 243 GLN A C 1
ATOM 1803 O O . GLN A 1 243 ? 17.656 1.208 -4.648 1.00 89.56 243 GLN A O 1
ATOM 1808 N N . LYS A 1 244 ? 17.020 -0.870 -5.219 1.00 92.38 244 LYS A N 1
ATOM 1809 C CA . LYS A 1 244 ? 15.590 -0.645 -4.990 1.00 92.38 244 LYS A CA 1
ATOM 1810 C C . LYS A 1 244 ? 15.337 -0.513 -3.499 1.00 92.38 244 LYS A C 1
ATOM 1812 O O . LYS A 1 244 ? 15.804 -1.346 -2.723 1.00 92.38 244 LYS A O 1
ATOM 1817 N N . GLN A 1 245 ? 14.586 0.504 -3.085 1.00 92.50 245 GLN A N 1
ATOM 1818 C CA . GLN A 1 245 ? 14.342 0.764 -1.666 1.00 92.50 245 GLN A CA 1
ATOM 1819 C C . GLN A 1 245 ? 12.890 1.129 -1.374 1.00 92.50 245 GLN A C 1
ATOM 1821 O O . GLN A 1 245 ? 12.212 1.799 -2.151 1.00 92.50 245 GLN A O 1
ATOM 1826 N N . ILE A 1 246 ? 12.429 0.708 -0.196 1.00 95.81 246 ILE A N 1
ATOM 1827 C CA . ILE A 1 246 ? 11.221 1.229 0.445 1.00 95.81 246 ILE A CA 1
ATOM 1828 C C . ILE A 1 246 ? 11.708 2.115 1.590 1.00 95.81 246 ILE A C 1
ATOM 1830 O O . ILE A 1 246 ? 12.298 1.609 2.545 1.00 95.81 246 ILE A O 1
ATOM 1834 N N . THR A 1 247 ? 11.502 3.424 1.477 1.00 95.88 247 THR A N 1
ATOM 1835 C CA . THR A 1 247 ? 12.015 4.413 2.435 1.00 95.88 247 THR A CA 1
ATOM 1836 C C . THR A 1 247 ? 11.075 4.586 3.623 1.00 95.88 247 THR A C 1
ATOM 1838 O O . THR A 1 247 ? 11.532 4.765 4.752 1.00 95.88 247 THR A O 1
ATOM 1841 N N . SER A 1 248 ? 9.764 4.473 3.400 1.00 96.44 248 SER A N 1
ATOM 1842 C CA . SER A 1 248 ? 8.761 4.512 4.461 1.00 96.44 248 SER A CA 1
ATOM 1843 C C . SER A 1 248 ? 7.537 3.660 4.122 1.00 96.44 248 SER A C 1
ATOM 1845 O O . SER A 1 248 ? 7.182 3.470 2.957 1.00 96.44 248 SER A O 1
ATOM 1847 N N . VAL A 1 249 ? 6.890 3.123 5.159 1.00 97.75 249 VAL A N 1
ATOM 1848 C CA . VAL A 1 249 ? 5.567 2.494 5.081 1.00 97.75 249 VAL A CA 1
ATOM 1849 C C . VAL A 1 249 ? 4.747 3.033 6.240 1.00 97.75 249 VAL A C 1
ATOM 1851 O O . VAL A 1 249 ? 5.202 2.987 7.381 1.00 97.75 249 VAL A O 1
ATOM 1854 N N . GLU A 1 250 ? 3.543 3.517 5.950 1.00 97.88 250 GLU A N 1
ATOM 1855 C CA . GLU A 1 250 ? 2.579 3.935 6.960 1.00 97.88 250 GLU A CA 1
ATOM 1856 C C . GLU A 1 250 ? 1.252 3.197 6.785 1.00 97.88 250 GLU A C 1
ATOM 1858 O O . GLU A 1 250 ? 0.576 3.335 5.769 1.00 97.88 250 GLU A O 1
ATOM 1863 N N . ALA A 1 251 ? 0.868 2.405 7.784 1.00 97.44 251 ALA A N 1
ATOM 1864 C CA . ALA A 1 251 ? -0.369 1.629 7.796 1.00 97.44 251 ALA A CA 1
ATOM 1865 C C . ALA A 1 251 ? -1.455 2.279 8.665 1.00 97.44 251 ALA A C 1
ATOM 1867 O O . ALA A 1 251 ? -1.172 2.787 9.757 1.00 97.44 251 ALA A O 1
ATOM 1868 N N . PHE A 1 252 ? -2.709 2.195 8.222 1.00 98.06 252 PHE A N 1
ATOM 1869 C CA . PHE A 1 252 ? -3.867 2.776 8.893 1.00 98.06 252 PHE A CA 1
ATOM 1870 C C . PHE A 1 252 ? -5.070 1.828 8.859 1.00 98.06 252 PHE A C 1
ATOM 1872 O O . PHE A 1 252 ? -5.314 1.131 7.876 1.00 98.06 252 PHE A O 1
ATOM 1879 N N . GLY A 1 253 ? -5.865 1.852 9.929 1.00 97.06 253 GLY A N 1
ATOM 1880 C CA . GLY A 1 253 ? -7.226 1.320 9.941 1.00 97.06 253 GLY A CA 1
ATOM 1881 C C . GLY A 1 253 ? -8.211 2.478 10.067 1.00 97.06 253 GLY A C 1
ATOM 1882 O O . GLY A 1 253 ? -8.053 3.319 10.952 1.00 97.06 253 GLY A O 1
ATOM 1883 N N . ASN A 1 254 ? -9.209 2.574 9.189 1.00 95.75 254 ASN A N 1
ATOM 1884 C CA . ASN A 1 254 ? -10.144 3.709 9.130 1.00 95.75 254 ASN A CA 1
ATOM 1885 C C . ASN A 1 254 ? -9.421 5.081 9.212 1.00 95.75 254 ASN A C 1
ATOM 1887 O O . ASN A 1 254 ? -9.862 5.978 9.939 1.00 95.75 254 ASN A O 1
ATOM 1891 N N . GLY A 1 255 ? -8.262 5.212 8.552 1.00 95.81 255 GLY A N 1
ATOM 1892 C CA . GLY A 1 255 ? -7.415 6.413 8.568 1.00 95.81 255 GLY A CA 1
ATOM 1893 C C . GLY A 1 255 ? -6.673 6.707 9.885 1.00 95.81 255 GLY A C 1
ATOM 1894 O O . GLY A 1 255 ? -6.221 7.832 10.090 1.00 95.81 255 GLY A O 1
ATOM 1895 N N . LYS A 1 256 ? -6.568 5.754 10.827 1.00 95.19 256 LYS A N 1
ATOM 1896 C CA . LYS A 1 256 ? -5.926 5.950 12.144 1.00 95.19 256 LYS A CA 1
ATOM 1897 C C . LYS A 1 256 ? -4.955 4.823 12.507 1.00 95.19 256 LYS A C 1
ATOM 1899 O O . LYS A 1 256 ? -5.163 3.667 12.155 1.00 95.19 256 LYS A O 1
ATOM 1904 N N . LYS A 1 257 ? -3.940 5.161 13.315 1.00 95.94 257 LYS A N 1
ATOM 1905 C CA . LYS A 1 257 ? -3.006 4.199 13.940 1.00 95.94 257 LYS A CA 1
ATOM 1906 C C . LYS A 1 257 ? -3.637 3.355 15.041 1.00 95.94 257 LYS A C 1
ATOM 1908 O O . LYS A 1 257 ? -3.287 2.193 15.214 1.00 95.94 257 LYS A O 1
ATOM 1913 N N . VAL A 1 258 ? -4.562 3.951 15.792 1.00 95.69 258 VAL A N 1
ATOM 1914 C CA . VAL A 1 258 ? -5.316 3.267 16.844 1.00 95.69 258 VAL A CA 1
ATOM 1915 C C . VAL A 1 258 ? -6.800 3.468 16.584 1.00 95.69 258 VAL A C 1
ATOM 1917 O O . VAL A 1 258 ? -7.320 4.581 16.723 1.00 95.69 258 VAL A O 1
ATOM 1920 N N . VAL A 1 259 ? -7.482 2.391 16.211 1.00 92.62 259 VAL A N 1
ATOM 1921 C CA . VAL A 1 259 ? -8.920 2.388 15.934 1.00 92.62 259 VAL A CA 1
ATOM 1922 C C . VAL A 1 259 ? -9.639 1.835 17.149 1.00 92.62 259 VAL A C 1
ATOM 1924 O O . VAL A 1 259 ? -9.315 0.755 17.622 1.00 92.62 259 VAL A O 1
ATOM 1927 N N . ARG A 1 260 ? -10.622 2.569 17.668 1.00 90.75 260 ARG A N 1
ATOM 1928 C CA . ARG A 1 260 ? -11.503 2.080 18.733 1.00 90.75 260 ARG A CA 1
ATOM 1929 C C . ARG A 1 260 ? -12.862 1.795 18.118 1.00 90.75 260 ARG A C 1
ATOM 1931 O O . ARG A 1 260 ? -13.489 2.720 17.607 1.00 90.75 260 ARG A O 1
ATOM 1938 N N . ILE A 1 261 ? -13.281 0.536 18.150 1.00 87.38 261 ILE A N 1
ATOM 1939 C CA . ILE A 1 261 ? -14.574 0.084 17.630 1.00 87.38 261 ILE A CA 1
ATOM 1940 C C . ILE A 1 261 ? -15.322 -0.720 18.684 1.00 87.38 261 ILE A C 1
ATOM 1942 O O . ILE A 1 261 ? -14.749 -1.163 19.679 1.00 87.38 261 ILE A O 1
ATOM 1946 N N . LEU A 1 262 ? -16.616 -0.899 18.450 1.00 84.25 262 LEU A N 1
ATOM 1947 C CA . LEU A 1 262 ? -17.439 -1.822 19.215 1.00 84.25 262 LEU A CA 1
ATOM 1948 C C . LEU A 1 262 ? -17.340 -3.229 18.613 1.00 84.25 262 LEU A C 1
ATOM 1950 O O . LEU A 1 262 ? -17.015 -3.375 17.432 1.00 84.25 262 LEU A O 1
ATOM 1954 N N . ARG A 1 263 ? -17.651 -4.258 19.404 1.00 85.69 263 ARG A N 1
ATOM 1955 C CA . ARG A 1 263 ? -17.789 -5.641 18.923 1.00 85.69 263 ARG A CA 1
ATOM 1956 C C . ARG A 1 263 ? -18.703 -5.713 17.691 1.00 85.69 263 ARG A C 1
ATOM 1958 O O . ARG A 1 263 ? -19.778 -5.120 17.675 1.00 85.69 263 ARG A O 1
ATOM 1965 N N . GLY A 1 264 ? -18.275 -6.454 16.671 1.00 85.31 264 GLY A N 1
ATOM 1966 C CA . GLY A 1 264 ? -18.936 -6.531 15.364 1.00 85.31 264 GLY A CA 1
ATOM 1967 C C . GLY A 1 264 ? -18.614 -5.349 14.441 1.00 85.31 264 GLY A C 1
ATOM 1968 O O . GLY A 1 264 ? -19.130 -5.278 13.327 1.00 85.31 264 GLY A O 1
ATOM 1969 N N . GLY A 1 265 ? -17.763 -4.419 14.882 1.00 88.56 265 GLY A N 1
ATOM 1970 C CA . GLY A 1 265 ? -17.312 -3.285 14.090 1.00 88.56 265 GLY A CA 1
ATOM 1971 C C . GLY A 1 265 ? -16.412 -3.705 12.929 1.00 88.56 265 GLY A C 1
ATOM 1972 O O . GLY A 1 265 ? -15.626 -4.652 13.028 1.00 88.56 265 GLY A O 1
ATOM 1973 N N . ARG A 1 266 ? -16.528 -2.967 11.823 1.00 95.06 266 ARG A N 1
ATOM 1974 C CA . ARG A 1 266 ? -15.711 -3.123 10.619 1.00 95.06 266 ARG A CA 1
ATOM 1975 C C . ARG A 1 266 ? -14.581 -2.092 10.596 1.00 95.06 266 ARG A C 1
ATOM 1977 O O . ARG A 1 266 ? -14.810 -0.915 10.876 1.00 95.06 266 ARG A O 1
ATOM 1984 N N . VAL A 1 267 ? -13.387 -2.537 10.222 1.00 97.75 267 VAL A N 1
ATOM 1985 C CA . VAL A 1 267 ? -12.223 -1.690 9.943 1.00 97.75 267 VAL A CA 1
ATOM 1986 C C . VAL A 1 267 ? -11.796 -1.919 8.500 1.00 97.75 267 VAL A C 1
ATOM 1988 O O . VAL A 1 267 ? -11.589 -3.061 8.088 1.00 97.75 267 VAL A O 1
ATOM 1991 N N . ASP A 1 268 ? -11.691 -0.840 7.737 1.00 98.19 268 ASP A N 1
ATOM 1992 C CA . ASP A 1 268 ? -11.101 -0.828 6.406 1.00 98.19 268 ASP A CA 1
ATOM 1993 C C . ASP A 1 268 ? -9.624 -0.422 6.539 1.00 98.19 268 ASP A C 1
ATOM 1995 O O . ASP A 1 268 ? -9.299 0.548 7.229 1.00 98.19 268 ASP A O 1
ATOM 1999 N N . PHE A 1 269 ? -8.729 -1.197 5.930 1.00 98.31 269 PHE A N 1
ATOM 2000 C CA . PHE A 1 269 ? -7.284 -1.017 6.054 1.00 98.31 269 PHE A CA 1
ATOM 2001 C C . PHE A 1 269 ? -6.694 -0.422 4.786 1.00 98.31 269 PHE A C 1
ATOM 2003 O O . PHE A 1 269 ? -7.072 -0.774 3.664 1.00 98.31 269 PHE A O 1
ATOM 2010 N N . GLU A 1 270 ? -5.726 0.459 4.980 1.00 97.88 270 GLU A N 1
ATOM 2011 C CA . GLU A 1 270 ? -4.984 1.113 3.916 1.00 97.88 270 GLU A CA 1
ATOM 2012 C C . GLU A 1 270 ? -3.547 1.374 4.358 1.00 97.88 270 GLU A C 1
ATOM 2014 O O . GLU A 1 270 ? -3.247 1.435 5.551 1.00 97.88 270 GLU A O 1
ATOM 2019 N N . TYR A 1 271 ? -2.650 1.525 3.391 1.00 97.94 271 TYR A N 1
ATOM 2020 C CA . TYR A 1 271 ? -1.276 1.922 3.650 1.00 97.94 271 TYR A CA 1
ATOM 2021 C C . TYR A 1 271 ? -0.791 2.900 2.583 1.00 97.94 271 TYR A C 1
ATOM 2023 O O . TYR A 1 271 ? -1.299 2.918 1.457 1.00 97.94 271 TYR A O 1
ATOM 2031 N N . THR A 1 272 ? 0.215 3.682 2.943 1.00 96.75 272 THR A N 1
ATOM 2032 C CA . THR A 1 272 ? 1.040 4.468 2.027 1.00 96.75 272 THR A CA 1
ATOM 2033 C C . THR A 1 272 ? 2.477 3.977 2.123 1.00 96.75 272 THR A C 1
ATOM 2035 O O . THR A 1 272 ? 2.918 3.553 3.189 1.00 96.75 272 THR A O 1
ATOM 2038 N N . ALA A 1 273 ? 3.203 3.995 1.010 1.00 96.69 273 ALA A N 1
ATOM 2039 C CA . ALA A 1 273 ? 4.618 3.655 0.984 1.00 96.69 273 ALA A CA 1
ATOM 2040 C C . ALA A 1 273 ? 5.360 4.630 0.073 1.00 96.69 273 ALA A C 1
ATOM 2042 O O . ALA A 1 273 ? 4.870 4.953 -1.011 1.00 96.69 273 ALA A O 1
ATOM 2043 N N . GLU A 1 274 ? 6.528 5.077 0.517 1.00 96.38 274 GLU A N 1
ATOM 2044 C CA . GLU A 1 274 ? 7.475 5.830 -0.299 1.00 96.38 274 GLU A CA 1
ATOM 2045 C C . GLU A 1 274 ? 8.584 4.884 -0.752 1.00 96.38 274 GLU A C 1
ATOM 2047 O O . GLU A 1 274 ? 9.073 4.051 0.019 1.00 96.38 274 GLU A O 1
ATOM 2052 N N . THR A 1 275 ? 8.949 4.976 -2.028 1.00 95.19 275 THR A N 1
ATOM 2053 C CA . THR A 1 275 ? 9.887 4.045 -2.652 1.00 95.19 275 THR A CA 1
ATOM 2054 C C . THR A 1 275 ? 10.812 4.734 -3.628 1.00 95.19 275 THR A C 1
ATOM 2056 O O . THR A 1 275 ? 10.398 5.657 -4.328 1.00 95.19 275 THR A O 1
ATOM 2059 N N . GLU A 1 276 ? 12.010 4.185 -3.761 1.00 92.00 276 GLU A N 1
ATOM 2060 C CA . GLU A 1 276 ? 12.999 4.574 -4.755 1.00 92.00 276 GLU A CA 1
ATOM 2061 C C . GLU A 1 276 ? 13.240 3.382 -5.690 1.00 92.00 276 GLU A C 1
ATOM 2063 O O . GLU A 1 276 ? 13.522 2.269 -5.243 1.00 92.00 276 GLU A O 1
ATOM 2068 N N . HIS A 1 277 ? 13.076 3.613 -6.996 1.00 89.69 277 HIS A N 1
ATOM 2069 C CA . HIS A 1 277 ? 13.363 2.647 -8.073 1.00 89.69 277 HIS A CA 1
ATOM 2070 C C . HIS A 1 277 ? 12.515 1.360 -8.088 1.00 89.69 277 HIS A C 1
ATOM 2072 O O . HIS A 1 277 ? 12.820 0.422 -8.819 1.00 89.69 277 HIS A O 1
ATOM 2078 N N . CYS A 1 278 ? 11.412 1.329 -7.338 1.00 89.75 278 CYS A N 1
ATOM 2079 C CA . CYS A 1 278 ? 10.448 0.229 -7.338 1.00 89.75 278 CYS A CA 1
ATOM 2080 C C . CYS A 1 278 ? 9.437 0.347 -8.485 1.00 89.75 278 CYS A C 1
ATOM 2082 O O . CYS A 1 278 ? 8.758 1.367 -8.605 1.00 89.75 278 CYS A O 1
ATOM 2084 N N . ALA A 1 279 ? 9.270 -0.710 -9.283 1.00 88.06 279 ALA A N 1
ATOM 2085 C CA . ALA A 1 279 ? 8.257 -0.755 -10.340 1.00 88.06 279 ALA A CA 1
ATOM 2086 C C . ALA A 1 279 ? 6.900 -1.271 -9.830 1.00 88.06 279 ALA A C 1
ATOM 2088 O O . ALA A 1 279 ? 5.842 -0.772 -10.219 1.00 88.06 279 ALA A O 1
ATOM 2089 N N . THR A 1 280 ? 6.917 -2.277 -8.955 1.00 91.69 280 THR A N 1
ATOM 2090 C CA . THR A 1 280 ? 5.724 -2.954 -8.438 1.00 91.69 280 THR A CA 1
ATOM 2091 C C . THR A 1 280 ? 5.800 -3.175 -6.932 1.00 91.69 280 THR A C 1
ATOM 2093 O O . THR A 1 280 ? 6.859 -3.465 -6.374 1.00 91.69 280 THR A O 1
ATOM 2096 N N . LEU A 1 281 ? 4.644 -3.070 -6.271 1.00 95.25 281 LEU A N 1
ATOM 2097 C CA . LEU A 1 281 ? 4.484 -3.342 -4.845 1.00 95.25 281 LEU A CA 1
ATOM 2098 C C . LEU A 1 281 ? 3.535 -4.513 -4.618 1.00 95.25 281 LEU A C 1
ATOM 2100 O O . LEU A 1 281 ? 2.505 -4.640 -5.281 1.00 95.25 281 LEU A O 1
ATOM 2104 N N . THR A 1 282 ? 3.876 -5.347 -3.642 1.00 96.25 282 THR A N 1
ATOM 2105 C CA . THR A 1 282 ? 3.006 -6.403 -3.118 1.00 96.25 282 THR A CA 1
ATOM 2106 C C . THR A 1 282 ? 2.921 -6.289 -1.606 1.00 96.25 282 THR A C 1
ATOM 2108 O O . THR A 1 282 ? 3.857 -5.816 -0.968 1.00 96.25 282 THR A O 1
ATOM 2111 N N . GLN A 1 283 ? 1.802 -6.708 -1.019 1.00 97.06 283 GLN A N 1
ATOM 2112 C CA . GLN A 1 283 ? 1.549 -6.538 0.407 1.00 97.06 283 GLN A CA 1
ATOM 2113 C C . GLN A 1 283 ? 0.829 -7.741 1.006 1.00 97.06 283 GLN A C 1
ATOM 2115 O O . GLN A 1 283 ? -0.018 -8.367 0.360 1.00 97.06 283 GLN A O 1
ATOM 2120 N N . VAL A 1 284 ? 1.138 -8.021 2.266 1.00 98.06 284 VAL A N 1
ATOM 2121 C CA . VAL A 1 284 ? 0.430 -8.990 3.101 1.00 98.06 284 VAL A CA 1
ATOM 2122 C C . VAL A 1 284 ? -0.006 -8.289 4.376 1.00 98.06 284 VAL A C 1
ATOM 2124 O O . VAL A 1 284 ? 0.800 -7.664 5.054 1.00 98.06 284 VAL A O 1
ATOM 2127 N N . TRP A 1 285 ? -1.287 -8.399 4.687 1.00 98.44 285 TRP A N 1
ATOM 2128 C CA . TRP A 1 285 ? -1.903 -7.907 5.906 1.00 98.44 285 TRP A CA 1
ATOM 2129 C C . TRP A 1 285 ? -2.048 -9.041 6.913 1.00 98.44 285 TRP A C 1
ATOM 2131 O O . TRP A 1 285 ? -2.569 -10.100 6.564 1.00 98.44 285 TRP A O 1
ATOM 2141 N N . ASP A 1 286 ? -1.664 -8.779 8.156 1.00 98.31 286 ASP A N 1
ATOM 2142 C CA . ASP A 1 286 ? -2.042 -9.533 9.348 1.00 98.31 286 ASP A CA 1
ATOM 2143 C C . ASP A 1 286 ? -2.939 -8.631 10.203 1.00 98.31 286 ASP A C 1
ATOM 2145 O O . ASP A 1 286 ? -2.553 -7.519 10.569 1.00 98.31 286 ASP A O 1
ATOM 2149 N N . PHE A 1 287 ? -4.163 -9.073 10.486 1.00 98.06 287 PHE A N 1
ATOM 2150 C CA . PHE A 1 287 ? -5.136 -8.277 11.237 1.00 98.06 287 PHE A CA 1
ATOM 2151 C C . PHE A 1 287 ? -4.997 -8.414 12.760 1.00 98.06 287 PHE A C 1
ATOM 2153 O O . PHE A 1 287 ? -5.751 -7.766 13.492 1.00 98.06 287 PHE A O 1
ATOM 2160 N N . GLY A 1 288 ? -4.074 -9.251 13.244 1.00 96.50 288 GLY A N 1
ATOM 2161 C CA . GLY A 1 288 ? -3.846 -9.502 14.668 1.00 96.50 288 GLY A CA 1
ATOM 2162 C C . GLY A 1 288 ? -4.834 -10.479 15.309 1.00 96.50 288 GLY A C 1
ATOM 2163 O O . GLY A 1 288 ? -4.695 -10.798 16.486 1.00 96.50 288 GLY A O 1
ATOM 2164 N N . ASP A 1 289 ? -5.820 -10.972 14.555 1.00 95.19 289 ASP A N 1
ATOM 2165 C CA . ASP A 1 289 ? -6.821 -11.963 14.982 1.00 95.19 289 ASP A CA 1
ATOM 2166 C C . ASP A 1 289 ? -6.584 -13.357 14.364 1.00 95.19 289 ASP A C 1
ATOM 2168 O O . ASP A 1 289 ? -7.468 -14.215 14.360 1.00 95.19 289 ASP A O 1
ATOM 2172 N N . GLY A 1 290 ? -5.388 -13.575 13.807 1.00 94.81 290 GLY A N 1
ATOM 2173 C CA . GLY A 1 290 ? -4.992 -14.811 13.130 1.00 94.81 290 GLY A CA 1
ATOM 2174 C C . GLY A 1 290 ? -5.440 -14.910 11.669 1.00 94.81 290 GLY A C 1
ATOM 2175 O O . GLY A 1 290 ? -5.112 -15.894 11.003 1.00 94.81 290 GLY A O 1
ATOM 2176 N N . VAL A 1 291 ? -6.168 -13.918 11.142 1.00 96.00 291 VAL A N 1
ATOM 2177 C CA . VAL A 1 291 ? -6.526 -13.853 9.721 1.00 96.00 291 VAL A CA 1
ATOM 2178 C C . VAL A 1 291 ? -5.574 -12.932 8.966 1.00 96.00 291 VAL A C 1
ATOM 2180 O O . VAL A 1 291 ? -5.240 -11.840 9.419 1.00 96.00 291 VAL A O 1
ATOM 2183 N N . MET A 1 292 ? -5.190 -13.368 7.765 1.00 97.44 292 MET A N 1
ATOM 2184 C CA . MET A 1 292 ? -4.340 -12.611 6.850 1.00 97.44 292 MET A CA 1
ATOM 2185 C C . MET A 1 292 ? -5.059 -12.276 5.538 1.00 97.44 292 MET A C 1
ATOM 2187 O O . MET A 1 292 ? -6.054 -12.911 5.177 1.00 97.44 292 MET A O 1
ATOM 2191 N N . SER A 1 293 ? -4.545 -11.293 4.797 1.00 97.88 293 SER A N 1
ATOM 2192 C CA . SER A 1 293 ? -5.045 -10.918 3.469 1.00 97.88 293 SER A CA 1
ATOM 2193 C C . SER A 1 293 ? -3.935 -10.404 2.557 1.00 97.88 293 SER A C 1
ATOM 2195 O O . SER A 1 293 ? -3.007 -9.749 3.007 1.00 97.88 293 SER A O 1
ATOM 2197 N N . THR A 1 294 ? -4.055 -10.638 1.253 1.00 96.81 294 THR A N 1
ATOM 2198 C CA . THR A 1 294 ? -3.177 -10.055 0.220 1.00 96.81 294 THR A CA 1
ATOM 2199 C C . THR A 1 294 ? -3.864 -8.950 -0.587 1.00 96.81 294 THR A C 1
ATOM 2201 O O . THR A 1 294 ? -3.260 -8.336 -1.465 1.00 96.81 294 THR A O 1
ATOM 2204 N N . VAL A 1 295 ? -5.139 -8.665 -0.305 1.00 97.00 295 VAL A N 1
ATOM 2205 C CA . VAL A 1 295 ? -5.901 -7.612 -0.994 1.00 97.00 295 VAL A CA 1
ATOM 2206 C C . VAL A 1 295 ? -5.318 -6.233 -0.631 1.00 97.00 295 VAL A C 1
ATOM 2208 O O . VAL A 1 295 ? -5.061 -6.010 0.549 1.00 97.00 295 VAL A O 1
ATOM 2211 N N . PRO A 1 296 ? -5.136 -5.292 -1.584 1.00 93.38 296 PRO A N 1
ATOM 2212 C CA . PRO A 1 296 ? -4.513 -3.986 -1.309 1.00 93.38 296 PRO A CA 1
ATOM 2213 C C . PRO A 1 296 ? -5.231 -3.123 -0.272 1.00 93.38 296 PRO A C 1
ATOM 2215 O O . PRO A 1 296 ? -4.585 -2.484 0.553 1.00 93.38 296 PRO A O 1
ATOM 2218 N N . ARG A 1 297 ? -6.567 -3.118 -0.305 1.00 95.44 297 ARG A N 1
ATOM 2219 C CA . ARG A 1 297 ? -7.429 -2.383 0.632 1.00 95.44 297 ARG A CA 1
ATOM 2220 C C . ARG A 1 297 ? -8.473 -3.331 1.222 1.00 95.44 297 ARG A C 1
ATOM 2222 O O . ARG A 1 297 ? -9.601 -3.376 0.725 1.00 95.44 297 ARG A O 1
ATOM 2229 N N . PRO A 1 298 ? -8.089 -4.193 2.177 1.00 98.00 298 PRO A N 1
ATOM 2230 C CA . PRO A 1 298 ? -8.999 -5.168 2.746 1.00 98.00 298 PRO A CA 1
ATOM 2231 C C . PRO A 1 298 ? -9.884 -4.538 3.824 1.00 98.00 298 PRO A C 1
ATOM 2233 O O . PRO A 1 298 ? -9.610 -3.461 4.347 1.00 98.00 298 PRO A O 1
ATOM 2236 N N . SER A 1 299 ? -10.925 -5.267 4.208 1.00 97.06 299 SER A N 1
ATOM 2237 C CA . SER A 1 299 ? -11.774 -4.920 5.345 1.00 97.06 299 SER A CA 1
ATOM 2238 C C . SER A 1 299 ? -11.909 -6.102 6.293 1.00 97.06 299 SER A C 1
ATOM 2240 O O . SER A 1 299 ? -12.112 -7.226 5.824 1.00 97.06 299 SER A O 1
ATOM 2242 N N . ARG A 1 300 ? -11.879 -5.858 7.605 1.00 97.12 300 ARG A N 1
ATOM 2243 C CA . ARG A 1 300 ? -12.050 -6.885 8.641 1.00 97.12 300 ARG A CA 1
ATOM 2244 C C . ARG A 1 300 ? -13.170 -6.516 9.608 1.00 97.12 300 ARG A C 1
ATOM 2246 O O . ARG A 1 300 ? -13.315 -5.354 9.970 1.00 97.12 300 ARG A O 1
ATOM 2253 N N . VAL A 1 301 ? -13.953 -7.508 10.031 1.00 96.00 301 VAL A N 1
ATOM 2254 C CA . VAL A 1 301 ? -14.951 -7.370 11.104 1.00 96.00 301 VAL A CA 1
ATOM 2255 C C . VAL A 1 301 ? -14.436 -8.101 12.335 1.00 96.00 301 VAL A C 1
ATOM 2257 O O . VAL A 1 301 ? -14.133 -9.291 12.245 1.00 96.00 301 VAL A O 1
ATOM 2260 N N . TYR A 1 302 ? -14.368 -7.409 13.470 1.00 94.12 302 TYR A N 1
ATOM 2261 C CA . TYR A 1 302 ? -13.874 -7.983 14.720 1.00 94.12 302 TYR A CA 1
ATOM 2262 C C . TYR A 1 302 ? -15.034 -8.384 15.631 1.00 94.12 302 TYR A C 1
ATOM 2264 O O . TYR A 1 302 ? -15.768 -7.537 16.138 1.00 94.12 302 TYR A O 1
ATOM 2272 N N . ASN A 1 303 ? -15.205 -9.691 15.840 1.00 88.06 303 ASN A N 1
ATOM 2273 C CA . ASN A 1 303 ? -16.296 -10.254 16.647 1.00 88.06 303 ASN A CA 1
ATOM 2274 C C . ASN A 1 303 ? -15.889 -10.595 18.085 1.00 88.06 303 ASN A C 1
ATOM 2276 O O . ASN A 1 303 ? -16.761 -10.900 18.904 1.00 88.06 303 ASN A O 1
ATOM 2280 N N . GLU A 1 304 ? -14.596 -10.544 18.384 1.00 89.31 304 GLU A N 1
ATOM 2281 C CA . GLU A 1 304 ? -14.024 -10.802 19.702 1.00 89.31 304 GLU A CA 1
ATOM 2282 C C . GLU A 1 304 ? -13.554 -9.490 20.332 1.00 89.31 304 GLU A C 1
ATOM 2284 O O . GLU A 1 304 ? -13.192 -8.544 19.633 1.00 89.31 304 GLU A O 1
ATOM 2289 N N . LEU A 1 305 ? -13.618 -9.422 21.659 1.00 84.06 305 LEU A N 1
ATOM 2290 C CA . LEU A 1 305 ? -13.120 -8.281 22.422 1.00 84.06 305 LEU A CA 1
ATOM 2291 C C . LEU A 1 305 ? -11.608 -8.402 22.597 1.00 84.06 305 LEU A C 1
ATOM 2293 O O . LEU A 1 305 ? -11.097 -9.509 22.749 1.00 84.06 305 LEU A O 1
ATOM 2297 N N . GLY A 1 306 ? -10.918 -7.266 22.643 1.00 88.00 306 GLY A N 1
ATOM 2298 C CA . GLY A 1 306 ? -9.478 -7.228 22.874 1.00 88.00 306 GLY A CA 1
ATOM 2299 C C . GLY A 1 306 ? -8.757 -6.196 22.021 1.00 88.00 306 GLY A C 1
ATOM 2300 O O . GLY A 1 306 ? -9.376 -5.413 21.294 1.00 88.00 306 GLY A O 1
ATOM 2301 N N . ASP A 1 307 ? -7.433 -6.226 22.132 1.00 94.25 307 ASP A N 1
ATOM 2302 C CA . ASP A 1 307 ? -6.520 -5.395 21.361 1.00 94.25 307 ASP A CA 1
ATOM 2303 C C . ASP A 1 307 ? -5.867 -6.259 20.280 1.00 94.25 307 ASP A C 1
ATOM 2305 O O . ASP A 1 307 ? -5.152 -7.215 20.580 1.00 94.25 307 ASP A O 1
ATOM 2309 N N . PHE A 1 308 ? -6.113 -5.918 19.019 1.00 97.19 308 PHE A N 1
ATOM 2310 C CA . PHE A 1 308 ? -5.616 -6.641 17.855 1.00 97.19 308 PHE A CA 1
ATOM 2311 C C . PHE A 1 308 ? -4.537 -5.799 17.164 1.00 97.19 308 PHE A C 1
ATOM 2313 O O . PHE A 1 308 ? -4.868 -4.796 16.515 1.00 97.19 308 PHE A O 1
ATOM 2320 N N . PRO A 1 309 ? -3.245 -6.138 17.329 1.00 97.75 309 PRO A N 1
ATOM 2321 C CA . PRO A 1 309 ? -2.170 -5.456 16.625 1.00 97.75 309 PRO A CA 1
ATOM 2322 C C . PRO A 1 309 ? -2.194 -5.879 15.156 1.00 97.75 309 PRO A C 1
ATOM 2324 O O . PRO A 1 309 ? -1.936 -7.037 14.841 1.00 97.75 309 PRO A O 1
ATOM 2327 N N . PHE A 1 310 ? -2.506 -4.948 14.259 1.00 98.25 310 PHE A N 1
ATOM 2328 C CA . PHE A 1 310 ? -2.471 -5.217 12.824 1.00 98.25 310 PHE A CA 1
ATOM 2329 C C . PHE A 1 310 ? -1.132 -4.783 12.230 1.00 98.25 310 PHE A C 1
ATOM 2331 O O . PHE A 1 310 ? -0.507 -3.832 12.710 1.00 98.25 310 PHE A O 1
ATOM 2338 N N . ARG A 1 311 ? -0.718 -5.447 11.154 1.00 98.19 311 ARG A N 1
ATOM 2339 C CA . ARG A 1 311 ? 0.534 -5.198 10.439 1.00 98.19 311 ARG A CA 1
ATOM 2340 C C . ARG A 1 311 ? 0.338 -5.374 8.937 1.00 98.19 311 ARG A C 1
ATOM 2342 O O . ARG A 1 311 ? -0.413 -6.246 8.506 1.00 98.19 311 ARG A O 1
ATOM 2349 N N . VAL A 1 312 ? 1.038 -4.567 8.149 1.00 98.50 312 VAL A N 1
ATOM 2350 C CA . VAL A 1 312 ? 1.239 -4.794 6.716 1.00 98.50 312 VAL A CA 1
ATOM 2351 C C . VAL A 1 312 ? 2.724 -4.988 6.448 1.00 98.50 312 VAL A C 1
ATOM 2353 O O . VAL A 1 312 ? 3.547 -4.192 6.896 1.00 98.50 312 VAL A O 1
ATOM 2356 N N . ASP A 1 313 ? 3.066 -6.040 5.715 1.00 97.81 313 ASP A N 1
ATOM 2357 C CA . ASP A 1 313 ? 4.401 -6.260 5.170 1.00 97.81 313 ASP A CA 1
ATOM 2358 C C . ASP A 1 313 ? 4.341 -5.998 3.662 1.00 97.81 313 ASP A C 1
ATOM 2360 O O . ASP A 1 313 ? 3.634 -6.691 2.927 1.00 97.81 313 ASP A O 1
ATOM 2364 N N . VAL A 1 314 ? 5.060 -4.973 3.213 1.00 97.75 314 VAL A N 1
ATOM 2365 C CA . VAL A 1 314 ? 5.117 -4.513 1.824 1.00 97.75 314 VAL A CA 1
ATOM 2366 C C . VAL A 1 314 ? 6.458 -4.914 1.227 1.00 97.75 314 VAL A C 1
ATOM 2368 O O . VAL A 1 314 ? 7.509 -4.750 1.849 1.00 97.75 314 VAL A O 1
ATOM 2371 N N . LYS A 1 315 ? 6.429 -5.426 0.001 1.00 96.44 315 LYS A N 1
ATOM 2372 C CA . LYS A 1 315 ? 7.614 -5.793 -0.763 1.00 96.44 315 LYS A CA 1
ATOM 2373 C C . LYS A 1 315 ? 7.634 -5.093 -2.109 1.00 96.44 315 LYS A C 1
ATOM 2375 O O . LYS A 1 315 ? 6.585 -4.907 -2.727 1.00 96.44 315 LYS A O 1
ATOM 2380 N N . CYS A 1 316 ? 8.834 -4.766 -2.559 1.00 94.19 316 CYS A N 1
ATOM 2381 C CA . CYS A 1 316 ? 9.102 -4.124 -3.835 1.00 94.19 316 CYS A CA 1
ATOM 2382 C C . CYS A 1 316 ? 9.772 -5.106 -4.803 1.00 94.19 316 CYS A C 1
ATOM 2384 O O . CYS A 1 316 ? 10.742 -5.769 -4.428 1.00 94.19 316 CYS A O 1
ATOM 2386 N N . ASP A 1 317 ? 9.214 -5.203 -6.019 1.00 90.00 317 ASP A N 1
ATOM 2387 C CA . ASP A 1 317 ? 9.691 -6.030 -7.139 1.00 90.00 317 ASP A CA 1
ATOM 2388 C C . ASP A 1 317 ? 10.125 -7.441 -6.722 1.00 90.00 317 ASP A C 1
ATOM 2390 O O . ASP A 1 317 ? 11.242 -7.893 -6.962 1.00 90.00 317 ASP A O 1
ATOM 2394 N N . GLY A 1 318 ? 9.216 -8.148 -6.049 1.00 89.12 318 GLY A N 1
ATOM 2395 C CA . GLY A 1 318 ? 9.513 -9.437 -5.437 1.00 89.12 318 GLY A CA 1
ATOM 2396 C C . GLY A 1 318 ? 10.021 -9.259 -4.014 1.00 89.12 318 GLY A C 1
ATOM 2397 O O . GLY A 1 318 ? 9.221 -9.012 -3.120 1.00 89.12 318 GLY A O 1
ATOM 2398 N N . ASP A 1 319 ? 11.319 -9.449 -3.788 1.00 89.19 319 ASP A N 1
ATOM 2399 C CA . ASP A 1 319 ? 11.930 -9.448 -2.450 1.00 89.19 319 ASP A CA 1
ATOM 2400 C C . ASP A 1 319 ? 13.106 -8.468 -2.306 1.00 89.19 319 ASP A C 1
ATOM 2402 O O . ASP A 1 319 ? 13.835 -8.529 -1.317 1.00 89.19 319 ASP A O 1
ATOM 2406 N N . CYS A 1 320 ? 13.259 -7.548 -3.261 1.00 91.94 320 CYS A N 1
ATOM 2407 C CA . CYS A 1 320 ? 14.404 -6.645 -3.342 1.00 91.94 320 CYS A CA 1
ATOM 2408 C C . CYS A 1 320 ? 14.447 -5.602 -2.230 1.00 91.94 320 CYS A C 1
ATOM 2410 O O . CYS A 1 320 ? 15.501 -5.341 -1.659 1.00 91.94 320 CYS A O 1
ATOM 2412 N N . ALA A 1 321 ? 13.287 -5.069 -1.855 1.00 94.06 321 ALA A N 1
ATOM 2413 C CA . ALA A 1 321 ? 13.146 -4.268 -0.650 1.00 94.06 321 ALA A CA 1
ATOM 2414 C C . ALA A 1 321 ? 11.889 -4.666 0.112 1.00 94.06 321 ALA A C 1
ATOM 2416 O O . ALA A 1 321 ? 10.895 -5.117 -0.467 1.00 94.06 321 ALA A O 1
ATOM 2417 N N . ARG A 1 322 ? 11.945 -4.495 1.434 1.00 95.06 322 ARG A N 1
ATOM 2418 C CA . ARG A 1 322 ? 10.849 -4.807 2.347 1.00 95.06 322 ARG A CA 1
ATOM 2419 C C . ARG A 1 322 ? 10.655 -3.659 3.322 1.00 95.06 322 ARG A C 1
ATOM 2421 O O . ARG A 1 322 ? 11.617 -3.171 3.905 1.00 95.06 322 ARG A O 1
ATOM 2428 N N . GLY A 1 323 ? 9.405 -3.280 3.519 1.00 96.69 323 GLY A N 1
ATOM 2429 C CA . GLY A 1 323 ? 8.982 -2.334 4.536 1.00 96.69 323 GLY A CA 1
ATOM 2430 C C . GLY A 1 323 ? 7.796 -2.915 5.283 1.00 96.69 323 GLY A C 1
ATOM 2431 O O . GLY A 1 323 ? 7.057 -3.741 4.749 1.00 96.69 323 GLY A O 1
ATOM 2432 N N . ALA A 1 324 ? 7.620 -2.519 6.532 1.00 97.44 324 ALA A N 1
ATOM 2433 C CA . ALA A 1 324 ? 6.486 -2.976 7.305 1.00 97.44 324 ALA A CA 1
ATOM 2434 C C . ALA A 1 324 ? 6.110 -1.950 8.349 1.00 97.44 324 ALA A C 1
ATOM 2436 O O . ALA A 1 324 ? 6.970 -1.271 8.908 1.00 97.44 324 ALA A O 1
ATOM 2437 N N . ASP A 1 325 ? 4.822 -1.893 8.630 1.00 98.56 325 ASP A N 1
ATOM 2438 C CA . ASP A 1 325 ? 4.280 -1.006 9.637 1.00 98.56 325 ASP A CA 1
ATOM 2439 C C . ASP A 1 325 ? 2.939 -1.543 10.139 1.00 98.56 325 ASP A C 1
ATOM 2441 O O . ASP A 1 325 ? 2.374 -2.488 9.582 1.00 98.56 325 ASP A O 1
ATOM 2445 N N . GLY A 1 326 ? 2.435 -0.979 11.229 1.00 97.44 326 GLY A N 1
ATOM 2446 C CA . GLY A 1 326 ? 1.227 -1.458 11.867 1.00 97.44 326 GLY A CA 1
ATOM 2447 C C . GLY A 1 326 ? 0.555 -0.440 12.772 1.00 97.44 326 GLY A C 1
ATOM 2448 O O . GLY A 1 326 ? 0.886 0.748 12.821 1.00 97.44 326 GLY A O 1
ATOM 2449 N N . GLY A 1 327 ? -0.432 -0.945 13.495 1.00 97.62 327 GLY A N 1
ATOM 2450 C CA . GLY A 1 327 ? -1.219 -0.198 14.458 1.00 97.62 327 GLY A CA 1
ATOM 2451 C C . GLY A 1 327 ? -2.013 -1.142 15.350 1.00 97.62 327 GLY A C 1
ATOM 2452 O O . GLY A 1 327 ? -1.700 -2.326 15.458 1.00 97.62 327 GLY A O 1
ATOM 2453 N N . ALA A 1 328 ? -3.051 -0.622 15.998 1.00 97.12 328 ALA A N 1
ATOM 2454 C CA . ALA A 1 328 ? -3.899 -1.412 16.884 1.00 97.12 328 ALA A CA 1
ATOM 2455 C C . ALA A 1 328 ? -5.387 -1.152 16.637 1.00 97.12 328 ALA A C 1
ATOM 2457 O O . ALA A 1 328 ? -5.827 -0.004 16.513 1.00 97.12 328 ALA A O 1
ATOM 2458 N N . VAL A 1 329 ? -6.173 -2.225 16.634 1.00 97.50 329 VAL A N 1
ATOM 2459 C CA . VAL A 1 329 ? -7.631 -2.166 16.746 1.00 97.50 329 VAL A CA 1
ATOM 2460 C C . VAL A 1 329 ? -8.012 -2.561 18.166 1.00 97.50 329 VAL A C 1
ATOM 2462 O O . VAL A 1 329 ? -7.749 -3.673 18.600 1.00 97.50 329 VAL A O 1
ATOM 2465 N N . VAL A 1 330 ? -8.641 -1.643 18.887 1.00 92.75 330 VAL A N 1
ATOM 2466 C CA . VAL A 1 330 ? -9.155 -1.852 20.241 1.00 92.75 330 VAL A CA 1
ATOM 2467 C C . VAL A 1 330 ? -10.656 -2.082 20.132 1.00 92.75 330 VAL A C 1
ATOM 2469 O O . VAL A 1 330 ? -11.413 -1.157 19.808 1.00 92.75 330 VAL A O 1
ATOM 2472 N N . VAL A 1 331 ? -11.087 -3.311 20.395 1.00 90.88 331 VAL A N 1
ATOM 2473 C CA . VAL A 1 331 ? -12.489 -3.719 20.308 1.00 90.88 331 VAL A CA 1
ATOM 2474 C C . VAL A 1 331 ? -13.085 -3.721 21.703 1.00 90.88 331 VAL A C 1
ATOM 2476 O O . VAL A 1 331 ? -12.764 -4.562 22.543 1.00 90.88 331 VAL A O 1
ATOM 2479 N N . LYS A 1 332 ? -13.964 -2.751 21.943 1.00 81.31 332 LYS A N 1
ATOM 2480 C CA . LYS A 1 332 ? -14.690 -2.598 23.203 1.00 81.31 332 LYS A CA 1
ATOM 2481 C C . LYS A 1 332 ? -16.110 -3.135 23.083 1.00 81.31 332 LYS A C 1
ATOM 2483 O O . LYS A 1 332 ? -16.638 -3.333 21.988 1.00 81.31 332 LYS A O 1
ATOM 2488 N N . CYS A 1 333 ? -16.742 -3.361 24.223 1.00 68.75 333 CYS A N 1
ATOM 2489 C CA . CYS A 1 333 ? -18.157 -3.699 24.257 1.00 68.75 333 CYS A CA 1
ATOM 2490 C C . CYS A 1 333 ? -18.989 -2.509 23.770 1.00 68.75 333 CYS A C 1
ATOM 2492 O O . CYS A 1 333 ? -18.584 -1.366 24.019 1.00 68.75 333 CYS A O 1
ATOM 2494 N N . PRO A 1 334 ? -20.134 -2.750 23.107 1.00 64.31 334 PRO A N 1
ATOM 2495 C CA . PRO A 1 334 ? -21.164 -1.729 22.976 1.00 64.31 334 PRO A CA 1
ATOM 2496 C C . PRO A 1 334 ? -21.418 -1.137 24.363 1.00 64.31 334 PRO A C 1
ATOM 2498 O O . PRO A 1 334 ? -21.629 -1.877 25.319 1.00 64.31 334 PRO A O 1
ATOM 2501 N N . LYS A 1 335 ? -21.290 0.183 24.511 1.00 59.00 335 LYS A N 1
ATOM 2502 C CA . LYS A 1 335 ? -21.556 0.826 25.798 1.00 59.00 335 LYS A CA 1
ATOM 2503 C C . LYS A 1 335 ? -23.057 0.692 26.060 1.00 59.00 335 LYS A C 1
ATOM 2505 O O . LYS A 1 335 ? -23.839 1.346 25.374 1.00 59.00 335 LYS A O 1
ATOM 2510 N N . VAL A 1 336 ? -23.450 -0.176 26.990 1.00 58.81 336 VAL A N 1
ATOM 2511 C CA . VAL A 1 336 ? -24.831 -0.248 27.475 1.00 58.81 336 VAL A CA 1
ATOM 2512 C C . VAL A 1 336 ? -24.922 0.719 28.632 1.00 58.81 336 VAL A C 1
ATOM 2514 O O . VAL A 1 336 ? -24.509 0.418 29.748 1.00 58.81 336 VAL A O 1
ATOM 2517 N N . GLU A 1 337 ? -25.452 1.905 28.364 1.00 63.38 337 GLU A N 1
ATOM 2518 C CA . GLU A 1 337 ? -25.523 2.926 29.393 1.00 63.38 337 GLU A CA 1
ATOM 2519 C C . GLU A 1 337 ? -26.635 2.580 30.385 1.00 63.38 337 GLU A C 1
ATOM 2521 O O . GLU A 1 337 ? -27.820 2.526 30.044 1.00 63.38 337 GLU A O 1
ATOM 2526 N N . ILE A 1 338 ? -26.238 2.310 31.627 1.00 67.31 338 ILE A N 1
ATOM 2527 C CA . ILE A 1 338 ? -27.165 2.077 32.730 1.00 67.31 338 ILE A CA 1
ATOM 2528 C C . ILE A 1 338 ? -27.539 3.440 33.291 1.00 67.31 338 ILE A C 1
ATOM 2530 O O . ILE A 1 338 ? -26.766 4.087 33.994 1.00 67.31 338 ILE A O 1
ATOM 2534 N N . THR A 1 339 ? -28.735 3.892 32.936 1.00 62.56 339 THR A N 1
ATOM 2535 C CA . THR A 1 339 ? -29.243 5.225 33.285 1.00 62.56 339 THR A CA 1
ATOM 2536 C C . THR A 1 339 ? -29.929 5.250 34.651 1.00 62.56 339 THR A C 1
ATOM 2538 O O . THR A 1 339 ? -30.151 6.323 35.212 1.00 62.56 339 THR A O 1
ATOM 2541 N N . GLY A 1 340 ? -30.224 4.078 35.223 1.00 61.25 340 GLY A N 1
ATOM 2542 C CA . GLY A 1 340 ? -30.744 3.942 36.580 1.00 61.25 340 GLY A CA 1
ATOM 2543 C C . GLY A 1 340 ? -30.878 2.488 37.031 1.00 61.25 340 GLY A C 1
ATOM 2544 O O . GLY A 1 340 ? -31.205 1.605 36.237 1.00 61.25 340 GLY A O 1
ATOM 2545 N N . MET A 1 341 ? -30.654 2.249 38.324 1.00 69.25 341 MET A N 1
ATOM 2546 C CA . MET A 1 341 ? -30.849 0.958 38.984 1.00 69.25 341 MET A CA 1
ATOM 2547 C C . MET A 1 341 ? -31.626 1.160 40.292 1.00 69.25 341 MET A C 1
ATOM 2549 O O . MET A 1 341 ? -31.281 2.030 41.089 1.00 69.25 341 MET A O 1
ATOM 2553 N N . ASP A 1 342 ? -32.694 0.385 40.497 1.00 65.38 342 ASP A N 1
ATOM 2554 C CA . ASP A 1 342 ? -33.559 0.465 41.681 1.00 65.38 342 ASP A CA 1
ATOM 2555 C C . ASP A 1 342 ? -33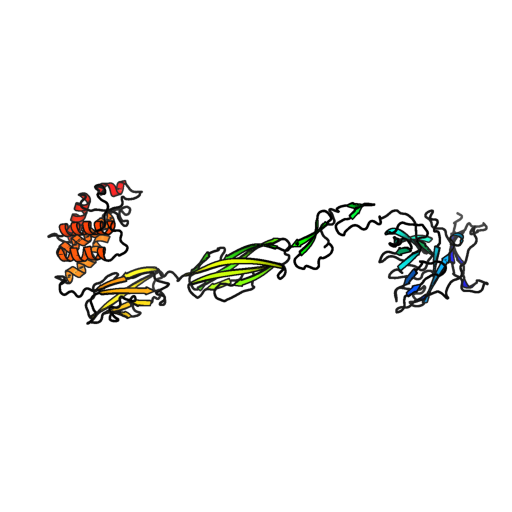.738 -0.922 42.334 1.00 65.38 342 ASP A C 1
ATOM 2557 O O . ASP A 1 342 ? -34.178 -1.856 41.654 1.00 65.38 342 ASP A O 1
ATOM 2561 N N . PRO A 1 343 ? -33.425 -1.084 43.635 1.00 55.59 343 PRO A N 1
ATOM 2562 C CA . PRO A 1 343 ? -32.720 -0.117 44.486 1.00 55.59 343 PRO A CA 1
ATOM 2563 C C . PRO A 1 343 ? -31.223 -0.036 44.142 1.00 55.59 343 PRO A C 1
ATOM 2565 O O . PRO A 1 343 ? -30.621 -1.030 43.747 1.00 55.59 343 PRO A O 1
ATOM 2568 N N . ASP A 1 344 ? -30.607 1.124 44.362 1.00 48.84 344 ASP A N 1
ATOM 2569 C CA . ASP A 1 344 ? -29.145 1.296 44.269 1.00 48.84 344 ASP A CA 1
ATOM 2570 C C . ASP A 1 344 ? -28.437 0.783 45.548 1.00 48.84 344 ASP A C 1
ATOM 2572 O O . ASP A 1 344 ? -27.421 0.0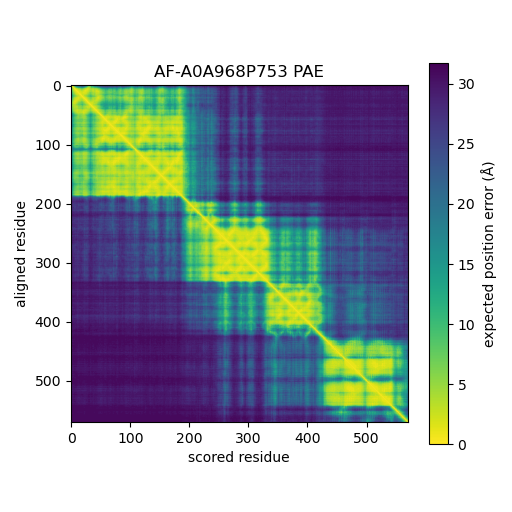94 45.495 1.00 48.84 344 ASP A O 1
ATOM 2576 N N . ILE A 1 345 ? -29.042 1.026 46.723 1.00 52.94 345 ILE A N 1
ATOM 2577 C CA . ILE A 1 345 ? -28.623 0.504 48.039 1.00 52.94 345 ILE A CA 1
ATOM 2578 C C . ILE A 1 345 ? -29.881 0.150 48.850 1.00 52.94 345 ILE A C 1
ATOM 2580 O O . ILE A 1 345 ? -30.834 0.929 48.878 1.00 52.94 345 ILE A O 1
ATOM 2584 N N . ASP A 1 346 ? -29.893 -1.001 49.532 1.00 53.81 346 ASP A N 1
ATOM 2585 C CA . ASP A 1 346 ? -31.007 -1.443 50.388 1.00 53.81 346 ASP A CA 1
ATOM 2586 C C . ASP A 1 346 ? -30.525 -2.305 51.573 1.00 53.81 346 ASP A C 1
ATOM 2588 O O . ASP A 1 346 ? -29.451 -2.908 51.514 1.00 53.81 346 ASP A O 1
ATOM 2592 N N . TYR A 1 347 ? -31.330 -2.388 52.637 1.00 57.09 347 TYR A N 1
ATOM 2593 C CA . TYR A 1 347 ? -31.099 -3.295 53.767 1.00 57.09 347 TYR A CA 1
ATOM 2594 C C . TYR A 1 347 ? -31.968 -4.542 53.616 1.00 57.09 347 TYR A C 1
ATOM 2596 O O . TYR A 1 347 ? -33.194 -4.469 53.540 1.00 57.09 347 TYR A O 1
ATOM 2604 N N . LEU A 1 348 ? -31.327 -5.707 53.610 1.00 63.03 348 LEU A N 1
ATOM 2605 C CA . LEU A 1 348 ? -31.983 -7.000 53.447 1.00 63.03 348 LEU A CA 1
ATOM 2606 C C . LEU A 1 348 ? -31.977 -7.782 54.760 1.00 63.03 348 LEU A C 1
ATOM 2608 O O . LEU A 1 348 ? -30.959 -7.868 55.440 1.00 63.03 348 LEU A O 1
ATOM 2612 N N . CYS A 1 349 ? -33.119 -8.369 55.110 1.00 63.62 349 CYS A N 1
ATOM 2613 C CA . CYS A 1 349 ? -33.221 -9.320 56.212 1.00 63.62 349 CYS A CA 1
ATOM 2614 C C . CYS A 1 349 ? -32.718 -10.716 55.798 1.00 63.62 349 CYS A C 1
ATOM 2616 O O . CYS A 1 349 ? -32.802 -11.069 54.617 1.00 63.62 349 CYS A O 1
ATOM 2618 N N . PRO A 1 350 ? -32.229 -11.542 56.744 1.00 67.50 350 PRO A N 1
ATOM 2619 C CA . PRO A 1 350 ? -31.930 -12.943 56.461 1.00 67.50 350 PRO A CA 1
ATOM 2620 C C . PRO A 1 350 ? -33.172 -13.654 55.899 1.00 67.50 350 PRO A C 1
ATOM 2622 O O . PRO A 1 350 ? -34.260 -13.546 56.467 1.00 67.50 350 PRO A O 1
ATOM 2625 N N . GLY A 1 351 ? -33.026 -14.370 54.780 1.00 73.00 351 GLY A N 1
ATOM 2626 C CA . GLY A 1 351 ? -34.129 -15.090 54.126 1.00 73.00 351 GLY A CA 1
ATOM 2627 C C . GLY A 1 351 ? -34.990 -14.238 53.187 1.00 73.00 351 GLY A C 1
ATOM 2628 O O . GLY A 1 351 ? -35.965 -14.743 52.632 1.00 73.00 351 GLY A O 1
ATOM 2629 N N . CYS A 1 352 ? -34.662 -12.958 53.011 1.00 76.06 352 CYS A N 1
ATOM 2630 C CA . CYS A 1 352 ? -35.436 -12.037 52.187 1.00 76.06 352 CYS A CA 1
ATOM 2631 C C . CYS A 1 352 ? -34.948 -12.010 50.730 1.00 76.06 352 CYS A C 1
ATOM 2633 O O . CYS A 1 352 ? -33.787 -12.289 50.419 1.00 76.06 352 CYS A O 1
ATOM 2635 N N . THR A 1 353 ? -35.860 -11.652 49.827 1.00 80.50 353 THR A N 1
ATOM 2636 C CA . THR A 1 353 ? -35.584 -11.473 48.396 1.00 80.50 353 THR A CA 1
ATOM 2637 C C . THR A 1 353 ? -35.773 -10.016 47.989 1.00 80.50 353 THR A C 1
ATOM 2639 O O . THR A 1 353 ? -36.707 -9.369 48.471 1.00 80.50 353 THR A O 1
ATOM 2642 N N . LYS A 1 354 ? -34.965 -9.516 47.048 1.00 81.88 354 LYS A N 1
ATOM 2643 C CA . LYS A 1 354 ? -35.129 -8.185 46.448 1.00 81.88 354 LYS A CA 1
ATOM 2644 C C . LYS A 1 354 ? -35.078 -8.247 44.928 1.00 81.88 354 LYS A C 1
ATOM 2646 O O . LYS A 1 354 ? -34.194 -8.877 44.359 1.00 81.88 354 LYS A O 1
ATOM 2651 N N . GLN A 1 355 ? -36.030 -7.577 44.289 1.00 85.75 355 GLN A N 1
ATOM 2652 C CA . GLN A 1 355 ? -36.086 -7.423 42.840 1.00 85.75 355 GLN A CA 1
ATOM 2653 C C . GLN A 1 355 ? -35.366 -6.139 42.423 1.00 85.75 355 GLN A C 1
ATOM 2655 O O . GLN A 1 355 ? -35.680 -5.073 42.954 1.00 85.75 355 GLN A O 1
ATOM 2660 N N . PHE A 1 356 ? -34.455 -6.258 41.459 1.00 78.44 356 PHE A N 1
ATOM 2661 C CA . PHE A 1 356 ? -33.819 -5.137 40.780 1.00 78.44 356 PHE A CA 1
ATOM 2662 C C . PHE A 1 356 ? -34.589 -4.728 39.533 1.00 78.44 356 PHE A C 1
ATOM 2664 O O . PHE A 1 356 ? -35.062 -5.575 38.771 1.00 78.44 356 PHE A O 1
ATOM 2671 N N . PHE A 1 357 ? -34.664 -3.423 39.309 1.00 78.06 357 PHE A N 1
ATOM 2672 C CA . PHE A 1 357 ? -35.134 -2.829 38.068 1.00 78.06 357 PHE A CA 1
ATOM 2673 C C . PHE A 1 357 ? -34.002 -2.005 37.463 1.00 78.06 357 PHE A C 1
ATOM 2675 O O . PHE A 1 357 ? -33.395 -1.181 38.144 1.00 78.06 357 PHE A O 1
ATOM 2682 N N . LEU A 1 358 ? -33.715 -2.252 36.188 1.00 75.75 358 LEU A N 1
ATOM 2683 C CA . LEU A 1 358 ? -32.659 -1.582 35.438 1.00 75.75 358 LEU A CA 1
ATOM 2684 C C . LEU A 1 358 ? -33.280 -0.727 34.334 1.00 75.75 358 LEU A C 1
ATOM 2686 O O . LEU A 1 358 ? -34.197 -1.176 33.641 1.00 75.75 358 LEU A O 1
ATOM 2690 N N . GLN A 1 359 ? -32.750 0.476 34.144 1.00 74.88 359 GLN A N 1
ATOM 2691 C CA . GLN A 1 359 ? -32.984 1.293 32.962 1.00 74.88 359 GLN A CA 1
ATOM 2692 C C . GLN A 1 359 ? -31.716 1.320 32.108 1.00 74.88 359 GLN A C 1
ATOM 2694 O O . GLN A 1 359 ? -30.633 1.640 32.597 1.00 74.88 359 GLN A O 1
ATOM 2699 N N . THR A 1 360 ? -31.867 0.958 30.836 1.00 73.88 360 THR A N 1
ATOM 2700 C CA . THR A 1 360 ? -30.793 0.929 29.839 1.00 73.88 360 THR A CA 1
ATOM 2701 C C . THR A 1 360 ? -31.060 1.943 28.739 1.00 73.88 360 THR A C 1
ATOM 2703 O O . THR A 1 360 ? -32.215 2.255 28.442 1.00 73.88 360 THR A O 1
ATOM 2706 N N . ASP A 1 361 ? -29.993 2.436 28.123 1.00 67.44 361 ASP A N 1
ATOM 2707 C CA . ASP A 1 361 ? -30.038 3.131 26.841 1.00 67.44 361 ASP A CA 1
ATOM 2708 C C . ASP A 1 361 ? -29.219 2.325 25.810 1.00 67.44 361 ASP A C 1
ATOM 2710 O O . ASP A 1 361 ? -28.010 2.156 26.005 1.00 67.44 361 ASP A O 1
ATOM 2714 N N . PRO A 1 362 ? -29.847 1.762 24.755 1.00 67.19 362 PRO A N 1
ATOM 2715 C CA . PRO A 1 362 ? -31.274 1.846 24.429 1.00 67.19 362 PRO A CA 1
ATOM 2716 C C . PRO A 1 362 ? -32.182 1.032 25.381 1.00 67.19 362 PRO A C 1
ATOM 2718 O O . PRO A 1 362 ? -31.760 -0.009 25.899 1.00 67.19 362 PRO A O 1
ATOM 2721 N N . PRO A 1 363 ? -33.449 1.450 25.598 1.00 76.56 363 PRO A N 1
ATOM 2722 C CA . PRO A 1 363 ? -34.364 0.764 26.509 1.00 76.56 363 PRO A CA 1
ATOM 2723 C C . PRO A 1 363 ? -34.624 -0.691 26.118 1.00 76.56 363 PRO A C 1
ATOM 2725 O O . PRO A 1 363 ? -34.955 -0.992 24.972 1.00 76.56 363 PRO A O 1
ATOM 2728 N N . GLY A 1 364 ? -34.538 -1.595 27.096 1.00 73.94 364 GLY A N 1
ATOM 2729 C CA . GLY A 1 364 ? -34.787 -3.026 26.891 1.00 73.94 364 GLY A CA 1
ATOM 2730 C C . GLY A 1 364 ? -33.573 -3.810 26.389 1.00 73.94 364 GLY A C 1
ATOM 2731 O O . GLY A 1 364 ? -33.718 -4.979 26.034 1.00 73.94 364 GLY A O 1
ATOM 2732 N N . THR A 1 365 ? -32.384 -3.197 26.384 1.00 76.06 365 THR A N 1
ATOM 2733 C CA . THR A 1 365 ? -31.129 -3.896 26.079 1.00 76.06 365 THR A CA 1
ATOM 2734 C C . THR A 1 365 ? -30.932 -5.089 27.026 1.00 76.06 365 THR A C 1
ATOM 2736 O O . THR A 1 365 ? -31.036 -4.912 28.245 1.00 76.06 365 THR A O 1
ATOM 2739 N N . PRO A 1 366 ? -30.684 -6.305 26.504 1.00 76.25 366 PRO A N 1
ATOM 2740 C CA . PRO A 1 366 ? -30.524 -7.498 27.325 1.00 76.25 366 PRO A CA 1
ATOM 2741 C C . PRO A 1 366 ? -29.235 -7.437 28.150 1.00 76.25 366 PRO A C 1
ATOM 2743 O O . PRO A 1 366 ? -28.144 -7.230 27.627 1.00 76.25 366 PRO A O 1
ATOM 2746 N N . VAL A 1 367 ? -29.364 -7.688 29.449 1.00 78.38 367 VAL A N 1
ATOM 2747 C CA . VAL A 1 367 ? -28.253 -7.720 30.407 1.00 78.38 367 VAL A CA 1
ATOM 2748 C C . VAL A 1 367 ? -28.228 -9.044 31.161 1.00 78.38 367 VAL A C 1
ATOM 2750 O O . VAL A 1 367 ? -29.212 -9.784 31.197 1.00 78.38 367 VAL A O 1
ATOM 2753 N N . SER A 1 368 ? -27.102 -9.339 31.789 1.00 80.75 368 SER A N 1
ATOM 2754 C CA . SER A 1 368 ? -26.910 -10.473 32.679 1.00 80.75 368 SER A CA 1
ATOM 2755 C C . SER A 1 368 ? -26.528 -9.989 34.067 1.00 80.75 368 SER A C 1
ATOM 2757 O O . SER A 1 368 ? -25.815 -8.999 34.219 1.00 80.75 368 SER A O 1
ATOM 2759 N N . TRP A 1 369 ? -26.982 -10.729 35.072 1.00 84.50 369 TRP A N 1
ATOM 2760 C CA . TRP A 1 369 ? -26.783 -10.414 36.484 1.00 84.50 369 TRP A CA 1
ATOM 2761 C C . TRP A 1 369 ? -25.824 -11.409 37.133 1.00 84.50 369 TRP A C 1
ATOM 2763 O O . TRP A 1 369 ? -25.898 -12.610 36.855 1.00 84.50 369 TRP A O 1
ATOM 2773 N N . ARG A 1 370 ? -24.964 -10.933 38.037 1.00 84.94 370 ARG A N 1
ATOM 2774 C CA . ARG A 1 370 ? -24.201 -11.794 38.949 1.00 84.94 370 ARG A CA 1
ATOM 2775 C C . ARG A 1 370 ? -24.037 -11.152 40.318 1.00 84.94 370 ARG A C 1
ATOM 2777 O O . ARG A 1 370 ? -24.069 -9.934 40.462 1.00 84.94 370 ARG A O 1
ATOM 2784 N N . VAL A 1 371 ? -23.781 -11.991 41.315 1.00 87.06 371 VAL A N 1
ATOM 2785 C CA . VAL A 1 371 ? -23.166 -11.529 42.559 1.00 87.06 371 VAL A CA 1
ATOM 2786 C C . VAL A 1 371 ? -21.662 -11.404 42.315 1.00 87.06 371 VAL A C 1
ATOM 2788 O O . VAL A 1 371 ? -21.046 -12.310 41.737 1.00 87.06 371 VAL A O 1
ATOM 2791 N N . LYS A 1 372 ? -21.081 -10.273 42.718 1.00 83.50 372 LYS A N 1
ATOM 2792 C CA . LYS A 1 372 ? -19.647 -10.014 42.614 1.00 83.50 372 LYS A CA 1
ATOM 2793 C C . LYS A 1 372 ? -18.882 -11.083 43.399 1.00 83.50 372 LYS A C 1
ATOM 2795 O O . LYS A 1 372 ? -19.188 -11.292 44.582 1.00 83.50 372 LYS A O 1
ATOM 2800 N N . PRO A 1 373 ? -17.874 -11.736 42.794 1.00 82.56 373 PRO A N 1
ATOM 2801 C CA . PRO A 1 373 ? -17.016 -12.683 43.495 1.00 82.56 373 PRO A CA 1
ATOM 2802 C C . PRO A 1 373 ? -16.454 -12.102 44.791 1.00 82.56 373 PRO A C 1
ATOM 2804 O O . PRO A 1 373 ? -15.975 -10.971 44.817 1.00 82.56 373 PRO A O 1
ATOM 2807 N N . GLY A 1 374 ? -16.522 -12.882 45.869 1.00 82.06 374 GLY A N 1
ATOM 2808 C CA . GLY A 1 374 ? -16.061 -12.469 47.197 1.00 82.06 374 GLY A CA 1
ATOM 2809 C C . GLY A 1 374 ? -17.086 -11.692 48.031 1.00 82.06 374 GLY A C 1
ATOM 2810 O O . GLY A 1 374 ? -16.815 -11.427 49.196 1.00 82.06 374 GLY A O 1
ATOM 2811 N N . THR A 1 375 ? -18.262 -11.365 47.480 1.00 82.62 375 THR A N 1
ATOM 2812 C CA . THR A 1 375 ? -19.364 -10.697 48.210 1.00 82.62 375 THR A CA 1
ATOM 2813 C C . THR A 1 375 ? -20.602 -11.587 48.372 1.00 82.62 375 THR A C 1
ATOM 2815 O O . THR A 1 375 ? -21.653 -11.152 48.821 1.00 82.62 375 THR A O 1
ATOM 2818 N N . ASP A 1 376 ? -20.508 -12.866 48.019 1.00 86.00 376 ASP A N 1
ATOM 2819 C CA . ASP A 1 376 ? -21.630 -13.811 47.987 1.00 86.00 376 ASP A CA 1
ATOM 2820 C C . ASP A 1 376 ? -22.004 -14.408 49.356 1.00 86.00 376 ASP A C 1
ATOM 2822 O O . ASP A 1 376 ? -22.782 -15.360 49.432 1.00 86.00 376 ASP A O 1
ATOM 2826 N N . LEU A 1 377 ? -21.456 -13.855 50.442 1.00 84.31 377 LEU A N 1
ATOM 2827 C CA . LEU A 1 377 ? -21.661 -14.311 51.822 1.00 84.31 377 LEU A CA 1
ATOM 2828 C C . LEU A 1 377 ? -21.360 -15.813 52.006 1.00 84.31 377 LEU A C 1
ATOM 2830 O O . LEU A 1 377 ? -22.043 -16.505 52.763 1.00 84.31 377 LEU A O 1
ATOM 2834 N N . GLY A 1 378 ? -20.348 -16.326 51.294 1.00 84.88 378 GLY A N 1
ATOM 2835 C CA . GLY A 1 378 ? -19.977 -17.744 51.321 1.00 84.88 378 GLY A CA 1
ATOM 2836 C C . GLY A 1 378 ? -20.957 -18.626 50.545 1.00 84.88 378 GLY A C 1
ATOM 2837 O O . GLY A 1 378 ? -21.346 -19.688 51.031 1.00 84.88 378 GLY A O 1
ATOM 2838 N N . GLY A 1 379 ? -21.392 -18.169 49.368 1.00 87.31 379 GLY A N 1
ATOM 2839 C CA . GLY A 1 379 ? -22.353 -18.861 48.503 1.00 87.31 379 GLY A CA 1
ATOM 2840 C C . GLY A 1 379 ? -23.817 -18.758 48.942 1.00 87.31 379 GLY A C 1
ATOM 2841 O O . GLY A 1 379 ? -24.657 -19.513 48.456 1.00 87.31 379 GLY A O 1
ATOM 2842 N N . LYS A 1 380 ? -24.141 -17.851 49.869 1.00 88.19 380 LYS A N 1
ATOM 2843 C CA . LYS A 1 380 ? -25.488 -17.688 50.447 1.00 88.19 380 LYS A CA 1
ATOM 2844 C C . LYS A 1 380 ? -26.281 -16.521 49.857 1.00 88.19 380 LYS A C 1
ATOM 2846 O O . LYS A 1 380 ? -27.453 -16.352 50.198 1.00 88.19 380 LYS A O 1
ATOM 2851 N N . ALA A 1 381 ? -25.675 -15.743 48.966 1.00 88.75 381 ALA A N 1
ATOM 2852 C CA . ALA A 1 381 ? -26.352 -14.763 48.130 1.00 88.75 381 ALA A CA 1
ATOM 2853 C C . ALA A 1 381 ? -26.381 -15.248 46.674 1.00 88.75 381 ALA A C 1
ATOM 2855 O O . ALA A 1 381 ? -25.348 -15.587 46.101 1.00 88.75 381 ALA A O 1
ATOM 2856 N N . THR A 1 382 ? -27.563 -15.263 46.059 1.00 90.94 382 THR A N 1
ATOM 2857 C CA . THR A 1 382 ? -27.739 -15.651 44.649 1.00 90.94 382 THR A CA 1
ATOM 2858 C C . THR A 1 382 ? -28.618 -14.647 43.924 1.00 90.94 382 THR A C 1
ATOM 2860 O O . THR A 1 382 ? -29.530 -14.081 44.520 1.00 90.94 382 THR A O 1
ATOM 2863 N N . ILE A 1 383 ? -28.370 -14.430 42.632 1.00 90.88 383 ILE A N 1
ATOM 2864 C CA . ILE A 1 383 ? -29.199 -13.562 41.794 1.00 90.88 383 ILE A CA 1
ATOM 2865 C C . ILE A 1 383 ? -29.628 -14.298 40.528 1.00 90.88 383 ILE A C 1
ATOM 2867 O O . ILE A 1 383 ? -28.839 -15.009 39.907 1.00 90.88 383 ILE A O 1
ATOM 2871 N N . SER A 1 384 ? -30.898 -14.152 40.161 1.00 91.38 384 SER A N 1
ATOM 2872 C CA . SER A 1 384 ? -31.439 -14.703 38.917 1.00 91.38 384 SER A CA 1
ATOM 2873 C C . SER A 1 384 ? -31.206 -13.768 37.726 1.00 91.38 384 SER A C 1
ATOM 2875 O O . SER A 1 384 ? -30.947 -12.578 37.889 1.00 91.38 384 SER A O 1
ATOM 2877 N N . GLN A 1 385 ? -31.384 -14.284 36.506 1.00 86.44 385 GLN A N 1
ATOM 2878 C CA . GLN A 1 385 ? -31.287 -13.478 35.280 1.00 86.44 385 GLN A CA 1
ATOM 2879 C C . GLN A 1 385 ? -32.393 -12.417 35.144 1.00 86.44 385 GLN A C 1
ATOM 2881 O O . GLN A 1 385 ? -32.259 -11.506 34.337 1.00 86.44 385 GLN A O 1
ATOM 2886 N N . SER A 1 386 ? -33.464 -12.488 35.943 1.00 86.56 386 SER A N 1
ATOM 2887 C CA . SER A 1 386 ? -34.459 -11.413 36.025 1.00 86.56 386 SER A CA 1
ATOM 2888 C C . SER A 1 386 ? -34.080 -10.320 37.025 1.00 86.56 386 SER A C 1
ATOM 2890 O O . SER A 1 386 ? -34.881 -9.418 37.229 1.00 86.56 386 SER A O 1
ATOM 2892 N N . GLY A 1 387 ? -32.923 -10.401 37.692 1.00 86.06 387 GLY A N 1
ATOM 2893 C CA . GLY A 1 387 ? -32.518 -9.447 38.726 1.00 86.06 387 GLY A CA 1
ATOM 2894 C C . GLY A 1 387 ? -33.163 -9.692 40.096 1.00 86.06 387 GLY A C 1
ATOM 2895 O O . GLY A 1 387 ? -33.242 -8.771 40.900 1.00 86.06 387 GLY A O 1
ATOM 2896 N N . LEU A 1 388 ? -33.653 -10.902 40.395 1.00 88.94 388 LEU A N 1
ATOM 2897 C CA . LEU A 1 388 ? -34.130 -11.242 41.747 1.00 88.94 388 LEU A CA 1
ATOM 2898 C C . LEU A 1 388 ? -32.965 -11.769 42.595 1.00 88.94 388 LEU A C 1
ATOM 2900 O O . LEU A 1 388 ? -32.507 -12.890 42.362 1.00 88.94 388 LEU A O 1
ATOM 2904 N N . LEU A 1 389 ? -32.507 -10.971 43.561 1.00 88.00 389 LEU A N 1
ATOM 2905 C CA . LEU A 1 389 ? -31.514 -11.336 44.573 1.00 88.00 389 LEU A CA 1
ATOM 2906 C C . LEU A 1 389 ? -32.186 -12.057 45.742 1.00 88.00 389 LEU A C 1
ATOM 2908 O O . LEU A 1 389 ? -33.196 -11.596 46.271 1.00 88.00 389 LEU A O 1
ATOM 2912 N N . THR A 1 390 ? -31.602 -13.174 46.160 1.00 86.38 390 THR A N 1
ATOM 2913 C CA . THR A 1 390 ? -32.060 -14.011 47.270 1.00 86.38 390 THR A CA 1
ATOM 2914 C C . THR A 1 390 ? -30.923 -14.210 48.261 1.00 86.38 390 THR A C 1
ATOM 2916 O O . THR A 1 390 ? -29.841 -14.659 47.874 1.00 86.38 390 THR A O 1
ATOM 2919 N N . ILE A 1 391 ? -31.186 -13.901 49.532 1.00 84.00 391 ILE A N 1
ATOM 2920 C CA . ILE A 1 391 ? -30.255 -14.118 50.642 1.00 84.00 391 ILE A CA 1
ATOM 2921 C C . ILE A 1 391 ? -30.772 -15.271 51.500 1.00 84.00 391 ILE A C 1
ATOM 2923 O O . ILE A 1 391 ? -31.929 -15.265 51.921 1.00 84.00 391 ILE A O 1
ATOM 2927 N N . ALA A 1 392 ? -29.926 -16.265 51.771 1.00 83.38 392 ALA A N 1
ATOM 2928 C CA . ALA A 1 392 ? -30.300 -17.395 52.616 1.00 83.38 392 ALA A CA 1
ATOM 2929 C C . ALA A 1 392 ? -30.608 -16.945 54.060 1.00 83.38 392 ALA A C 1
ATOM 2931 O O . ALA A 1 392 ? -30.049 -15.969 54.563 1.00 83.38 392 ALA A O 1
ATOM 2932 N N . ALA A 1 393 ? -31.500 -17.661 54.750 1.00 79.31 393 ALA A N 1
ATOM 2933 C CA . ALA A 1 393 ? -31.901 -17.325 56.123 1.00 79.31 393 ALA A CA 1
ATOM 2934 C C . ALA A 1 393 ? -30.750 -17.417 57.142 1.00 79.31 393 ALA A C 1
ATOM 2936 O O . ALA A 1 393 ? -30.794 -16.771 58.182 1.00 79.31 393 ALA A O 1
ATOM 2937 N N . ASP A 1 394 ? -29.721 -18.200 56.833 1.00 80.56 394 ASP A N 1
ATOM 2938 C CA . ASP A 1 394 ? -28.536 -18.445 57.650 1.00 80.56 394 ASP A CA 1
ATOM 2939 C C . ASP A 1 394 ? -27.280 -17.729 57.105 1.00 80.56 394 ASP A C 1
ATOM 2941 O O . ASP A 1 394 ? -26.147 -18.141 57.383 1.00 80.56 394 ASP A O 1
ATOM 2945 N N . ALA A 1 395 ? -27.456 -16.689 56.281 1.00 78.56 395 ALA A N 1
ATOM 2946 C CA . ALA A 1 395 ? -26.352 -15.906 55.735 1.00 78.56 395 ALA A CA 1
ATOM 2947 C C . ALA A 1 395 ? -25.599 -15.109 56.826 1.00 78.56 395 ALA A C 1
ATOM 2949 O O . ALA A 1 395 ? -26.242 -14.510 57.691 1.00 78.56 395 ALA A O 1
ATOM 2950 N N . PRO A 1 396 ? -24.249 -15.082 56.810 1.00 73.75 396 PRO A N 1
ATOM 2951 C CA . PRO A 1 396 ? -23.458 -14.264 57.728 1.00 73.75 396 PRO A CA 1
ATOM 2952 C C . PRO A 1 396 ? -23.559 -12.776 57.387 1.00 73.75 396 PRO A C 1
ATOM 2954 O O . PRO A 1 396 ? -23.779 -12.408 56.235 1.00 73.75 396 PRO A O 1
ATOM 2957 N N . THR A 1 397 ? -23.346 -11.922 58.388 1.00 66.50 397 THR A N 1
ATOM 2958 C CA . THR A 1 397 ? -23.173 -10.469 58.235 1.00 66.50 397 THR A CA 1
ATOM 2959 C C . THR A 1 397 ? -22.098 -10.133 57.206 1.00 66.50 397 THR A C 1
ATOM 2961 O O . THR A 1 397 ? -21.017 -10.717 57.248 1.00 66.50 397 THR A O 1
ATOM 2964 N N . GLY A 1 398 ? -22.353 -9.178 56.312 1.00 67.94 398 GLY A N 1
ATOM 2965 C CA . GLY A 1 398 ? -21.401 -8.818 55.264 1.00 67.94 398 GLY A CA 1
ATOM 2966 C C . GLY A 1 398 ? -21.952 -7.795 54.281 1.00 67.94 398 GLY A C 1
ATOM 2967 O O . GLY A 1 398 ? -22.924 -7.111 54.559 1.00 67.94 398 GLY A O 1
ATOM 2968 N N . SER A 1 399 ? -21.344 -7.664 53.114 1.00 69.25 399 SER A N 1
ATOM 2969 C CA . SER A 1 399 ? -21.900 -6.882 52.011 1.00 69.25 399 SER A CA 1
ATOM 2970 C C . SER A 1 399 ? -22.022 -7.765 50.781 1.00 69.25 399 SER A C 1
ATOM 2972 O O . SER A 1 399 ? -21.184 -8.636 50.555 1.00 69.25 399 SER A O 1
ATOM 2974 N N . VAL A 1 400 ? -23.085 -7.550 50.009 1.00 72.62 400 VAL A N 1
ATOM 2975 C CA . VAL A 1 400 ? -23.315 -8.213 48.724 1.00 72.62 400 VAL A CA 1
ATOM 2976 C C . VAL A 1 400 ? -23.250 -7.147 47.652 1.00 72.62 400 VAL A C 1
ATOM 2978 O O . VAL A 1 400 ? -24.015 -6.190 47.696 1.00 72.62 400 VAL A O 1
ATOM 2981 N N . THR A 1 401 ? -22.369 -7.299 46.675 1.00 75.19 401 THR A N 1
ATOM 2982 C CA . THR A 1 401 ? -22.349 -6.425 45.502 1.00 75.19 401 THR A CA 1
ATOM 2983 C C . THR A 1 401 ? -22.951 -7.184 44.334 1.00 75.19 401 THR A C 1
ATOM 2985 O O . THR A 1 401 ? -22.582 -8.326 44.062 1.00 75.19 401 THR A O 1
ATOM 2988 N N . VAL A 1 402 ? -23.896 -6.555 43.647 1.00 78.06 402 VAL A N 1
ATOM 2989 C CA . VAL A 1 402 ? -24.489 -7.083 42.423 1.00 78.06 402 VAL A CA 1
ATOM 2990 C C . VAL A 1 402 ? -23.870 -6.357 41.240 1.00 78.06 402 VAL A C 1
ATOM 2992 O O . VAL A 1 402 ? -23.770 -5.130 41.219 1.00 78.06 402 VAL A O 1
ATOM 2995 N N . GLU A 1 403 ? -23.447 -7.141 40.259 1.00 75.56 403 GLU A N 1
ATOM 2996 C CA . GLU A 1 403 ? -22.876 -6.670 39.006 1.00 75.56 403 GLU A CA 1
ATOM 2997 C C . GLU A 1 403 ? -23.831 -7.000 37.866 1.00 75.56 403 GLU A C 1
ATOM 2999 O O . GLU A 1 403 ? -24.464 -8.064 37.833 1.00 75.56 403 GLU A O 1
ATOM 3004 N N . VAL A 1 404 ? -23.909 -6.077 36.918 1.00 76.06 404 VAL A N 1
ATOM 3005 C CA . VAL A 1 404 ? -24.701 -6.212 35.705 1.00 76.06 404 VAL A CA 1
ATOM 3006 C C . VAL A 1 404 ? -23.806 -5.922 34.506 1.00 76.06 404 VAL A C 1
ATOM 3008 O O . VAL A 1 404 ? -23.016 -4.980 34.519 1.00 76.06 404 VAL A O 1
ATOM 3011 N N . ALA A 1 405 ? -23.890 -6.778 33.493 1.00 70.94 405 ALA A N 1
ATOM 3012 C CA . ALA A 1 405 ? -23.104 -6.662 32.271 1.00 70.94 405 ALA A CA 1
ATOM 3013 C C . ALA A 1 405 ? -23.924 -7.122 31.071 1.00 70.94 405 ALA A C 1
ATOM 3015 O O . ALA A 1 405 ? -24.778 -8.002 31.187 1.00 70.94 405 ALA A O 1
ATOM 3016 N N . GLU A 1 406 ? -23.643 -6.576 29.895 1.00 70.25 406 GLU A N 1
ATOM 3017 C CA . GLU A 1 406 ? -24.251 -7.059 28.658 1.00 70.25 406 GLU A CA 1
ATOM 3018 C C . GLU A 1 406 ? -23.780 -8.494 28.354 1.00 70.25 406 GLU A C 1
ATOM 3020 O O . GLU A 1 406 ? -22.583 -8.793 28.379 1.00 70.25 406 GLU A O 1
ATOM 3025 N N . GLY A 1 407 ? -24.723 -9.407 28.095 1.00 64.62 407 GLY A N 1
ATOM 3026 C CA . GLY A 1 407 ? -24.427 -10.767 27.621 1.00 64.62 407 GLY A CA 1
ATOM 3027 C C . GLY A 1 407 ? -23.508 -11.622 28.511 1.00 64.62 407 GLY A C 1
ATOM 3028 O O . GLY A 1 407 ? -22.924 -12.585 28.016 1.00 64.62 407 GLY A O 1
ATOM 3029 N N . GLY A 1 408 ? -23.348 -11.284 29.796 1.00 61.53 408 GLY A N 1
ATOM 3030 C CA . GLY A 1 408 ? -22.541 -12.049 30.757 1.00 61.53 408 GLY A CA 1
ATOM 3031 C C . GLY A 1 408 ? -21.042 -11.726 30.770 1.00 61.53 408 GLY A C 1
ATOM 3032 O O . GLY A 1 408 ? -20.267 -12.463 31.378 1.00 61.53 408 GLY A O 1
ATOM 3033 N N . LEU A 1 409 ? -20.614 -10.635 30.129 1.00 63.25 409 LEU A N 1
ATOM 3034 C CA . LEU A 1 409 ? -19.203 -10.247 29.992 1.00 63.25 409 LEU A CA 1
ATOM 3035 C C . LEU A 1 409 ? -18.722 -9.332 31.135 1.00 63.25 409 LEU A C 1
ATOM 3037 O O . LEU A 1 409 ? -18.291 -8.200 30.923 1.00 63.25 409 LEU A O 1
ATOM 3041 N N . PHE A 1 410 ? -18.792 -9.831 32.369 1.00 60.84 410 PHE A N 1
ATOM 3042 C CA . PHE A 1 410 ? -18.605 -9.028 33.588 1.00 60.84 410 PHE A CA 1
ATOM 3043 C C . PHE A 1 410 ? -17.197 -8.453 33.808 1.00 60.84 410 PHE A C 1
ATOM 3045 O O . PHE A 1 410 ? -17.076 -7.425 34.457 1.00 60.84 410 PHE A O 1
ATOM 3052 N N . GLU A 1 411 ? -16.137 -9.069 33.279 1.00 56.44 411 GLU A N 1
ATOM 3053 C CA . GLU A 1 411 ? -14.759 -8.566 33.465 1.00 56.44 411 GLU A CA 1
ATOM 3054 C C . GLU A 1 411 ? -14.353 -7.491 32.444 1.00 56.44 411 GLU A C 1
ATOM 3056 O O . GLU A 1 411 ? -13.377 -6.776 32.654 1.00 56.44 411 GLU A O 1
ATOM 3061 N N . LEU A 1 412 ? -15.091 -7.370 31.335 1.00 53.88 412 LEU A N 1
ATOM 3062 C CA . LEU A 1 412 ? -14.701 -6.557 30.174 1.00 53.88 412 LEU A CA 1
ATOM 3063 C C . LEU A 1 412 ? -15.729 -5.467 29.828 1.00 53.88 412 LEU A C 1
ATOM 3065 O O . LEU A 1 412 ? -15.362 -4.454 29.235 1.00 53.88 412 LEU A O 1
ATOM 3069 N N . CYS A 1 413 ? -16.997 -5.659 30.210 1.00 57.66 413 CYS A N 1
ATOM 3070 C CA . CYS A 1 413 ? -18.133 -4.789 29.887 1.00 57.66 413 CYS A CA 1
ATOM 3071 C C . CYS A 1 413 ? -18.856 -4.313 31.163 1.00 57.66 413 CYS A C 1
ATOM 3073 O O . CYS A 1 413 ? -20.065 -4.491 31.311 1.00 57.66 413 CYS A O 1
ATOM 3075 N N . MET A 1 414 ? -18.106 -3.791 32.132 1.00 57.91 414 MET A N 1
ATOM 3076 C CA . MET A 1 414 ? -18.633 -3.420 33.446 1.00 57.91 414 MET A CA 1
ATOM 3077 C C . MET A 1 414 ? -18.998 -1.926 33.452 1.00 57.91 414 MET A C 1
ATOM 3079 O O . MET A 1 414 ? -18.099 -1.090 33.436 1.00 57.91 414 MET A O 1
ATOM 3083 N N . ASP A 1 415 ? -20.293 -1.585 33.444 1.00 56.09 415 ASP A N 1
ATOM 3084 C CA . ASP A 1 415 ? -20.755 -0.178 33.420 1.00 56.09 415 ASP A CA 1
ATOM 3085 C C . ASP A 1 415 ? -21.323 0.305 34.775 1.00 56.09 415 ASP A C 1
ATOM 3087 O O . ASP A 1 415 ? -21.335 1.505 35.042 1.00 56.09 415 ASP A O 1
ATOM 3091 N N . SER A 1 416 ? -21.744 -0.590 35.687 1.00 52.00 416 SER A N 1
ATOM 3092 C CA . SER A 1 416 ? -22.221 -0.184 37.025 1.00 52.00 416 SER A CA 1
ATOM 3093 C C . SER A 1 416 ? -22.175 -1.304 38.075 1.00 52.00 416 SER A C 1
ATOM 3095 O O . SER A 1 416 ? -22.422 -2.467 37.753 1.00 52.00 416 SER A O 1
ATOM 3097 N N . HIS A 1 417 ? -21.934 -0.944 39.342 1.00 56.31 417 HIS A N 1
ATOM 3098 C CA . HIS A 1 417 ? -22.055 -1.829 40.509 1.00 56.31 417 HIS A CA 1
ATOM 3099 C C . HIS A 1 417 ? -23.090 -1.253 41.479 1.00 56.31 417 HIS A C 1
ATOM 3101 O O . HIS A 1 417 ? -22.954 -0.097 41.872 1.00 56.31 417 HIS A O 1
ATOM 3107 N N . ALA A 1 418 ? -24.046 -2.064 41.936 1.00 49.59 418 ALA A N 1
ATOM 3108 C CA . ALA A 1 418 ? -24.869 -1.739 43.103 1.00 49.59 418 ALA A CA 1
ATOM 3109 C C . ALA A 1 418 ? -24.356 -2.534 44.310 1.00 49.59 418 ALA A C 1
ATOM 3111 O O . ALA A 1 418 ? -24.103 -3.739 44.208 1.00 49.59 418 ALA A O 1
ATOM 3112 N N . SER A 1 419 ? -24.166 -1.874 45.454 1.00 46.97 419 SER A N 1
ATOM 3113 C CA . SER A 1 419 ? -23.583 -2.489 46.657 1.00 46.97 419 SER A CA 1
ATOM 3114 C C . SER A 1 419 ? -24.566 -2.464 47.825 1.00 46.97 419 SER A C 1
ATOM 3116 O O . SER A 1 419 ? -25.071 -1.412 48.201 1.00 46.97 419 SER A O 1
ATOM 3118 N N . PHE A 1 420 ? -24.796 -3.624 48.439 1.00 49.69 420 PHE A N 1
ATOM 3119 C CA . PHE A 1 420 ? -25.701 -3.820 49.571 1.00 49.69 420 PHE A CA 1
ATOM 3120 C C . PHE A 1 420 ? -24.893 -4.096 50.833 1.00 49.69 420 PHE A C 1
ATOM 3122 O O . PHE A 1 420 ? -24.003 -4.945 50.827 1.00 49.69 420 PHE A O 1
ATOM 3129 N N . VAL A 1 421 ? -25.220 -3.413 51.931 1.00 44.09 421 VAL A N 1
ATOM 3130 C CA . VAL A 1 421 ? -24.625 -3.666 53.251 1.00 44.09 421 VAL A CA 1
ATOM 3131 C C . VAL A 1 421 ? -25.623 -4.469 54.084 1.00 44.09 421 VAL A C 1
ATOM 3133 O O . VAL A 1 421 ? -26.723 -4.009 54.381 1.00 44.09 421 VAL A O 1
ATOM 3136 N N . PHE A 1 422 ? -25.236 -5.681 54.464 1.00 47.28 422 PHE A N 1
ATOM 3137 C CA . PHE A 1 422 ? -25.997 -6.605 55.295 1.00 47.28 422 PHE A CA 1
ATOM 3138 C C . PHE A 1 422 ? -25.426 -6.595 56.721 1.00 47.28 422 PHE A C 1
ATOM 3140 O O . PHE A 1 422 ? -24.364 -7.157 56.978 1.00 47.28 422 PHE A O 1
ATOM 3147 N N . ASN A 1 423 ? -26.133 -5.959 57.664 1.00 43.84 423 ASN A N 1
ATOM 3148 C CA . ASN A 1 423 ? -25.776 -5.980 59.086 1.00 43.84 423 ASN A CA 1
ATOM 3149 C C . ASN A 1 423 ? -26.866 -6.696 59.924 1.00 43.84 423 ASN A C 1
ATOM 3151 O O . ASN A 1 423 ? -27.939 -6.131 60.117 1.00 43.84 423 ASN A O 1
ATOM 3155 N N . PRO A 1 424 ? -26.623 -7.923 60.415 1.00 44.34 424 PRO A N 1
ATOM 3156 C CA . PRO A 1 424 ? -27.447 -8.689 61.346 1.00 44.34 424 PRO A CA 1
ATOM 3157 C C . PRO A 1 424 ? -27.237 -8.335 62.813 1.00 44.34 424 PRO A C 1
ATOM 3159 O O . PRO A 1 424 ? -27.801 -9.040 63.644 1.00 44.34 424 PRO A O 1
ATOM 3162 N N . GLU A 1 425 ? -26.414 -7.345 63.184 1.00 39.19 425 GLU A N 1
ATOM 3163 C CA . GLU A 1 425 ? -26.249 -7.066 64.610 1.00 39.19 425 GLU A CA 1
ATOM 3164 C C . GLU A 1 425 ? -27.599 -6.705 65.247 1.00 39.19 425 GLU A C 1
ATOM 3166 O O . GLU A 1 425 ? -28.201 -5.664 64.963 1.00 39.19 425 GLU A O 1
ATOM 3171 N N . ASP A 1 426 ? -28.023 -7.573 66.171 1.00 41.78 426 ASP A N 1
ATOM 3172 C CA . ASP A 1 426 ? -29.195 -7.511 67.055 1.00 41.78 426 ASP A CA 1
ATOM 3173 C C . ASP A 1 426 ? -29.308 -6.207 67.891 1.00 41.78 426 ASP A C 1
ATOM 3175 O O . ASP A 1 426 ? -30.176 -6.083 68.759 1.00 41.78 426 ASP A O 1
ATOM 3179 N N . GLY A 1 427 ? -28.456 -5.209 67.639 1.00 40.12 427 GLY A N 1
ATOM 3180 C CA . GLY A 1 427 ? -28.461 -3.888 68.263 1.00 40.12 427 GLY A CA 1
ATOM 3181 C C . GLY A 1 427 ? -29.134 -2.784 67.442 1.00 40.12 427 GLY A C 1
ATOM 3182 O O . GLY A 1 427 ? -29.577 -1.799 68.032 1.00 40.12 427 GLY A O 1
ATOM 3183 N N . PHE A 1 428 ? -29.284 -2.923 66.118 1.00 43.97 428 PHE A N 1
ATOM 3184 C CA . PHE A 1 428 ? -29.959 -1.903 65.306 1.00 43.97 428 PHE A CA 1
ATOM 3185 C C . PHE A 1 428 ? -31.432 -2.252 65.074 1.00 43.97 428 PHE A C 1
ATOM 3187 O O . PHE A 1 428 ? -31.887 -2.524 63.963 1.00 43.97 428 PHE A O 1
ATOM 3194 N N . ARG A 1 429 ? -32.226 -2.207 66.149 1.00 43.16 429 ARG A N 1
ATOM 3195 C CA . ARG A 1 429 ? -33.678 -2.063 65.996 1.00 43.16 429 ARG A CA 1
ATOM 3196 C C . ARG A 1 429 ? -33.959 -0.625 65.573 1.00 43.16 429 ARG A C 1
ATOM 3198 O O . ARG A 1 429 ? -34.029 0.257 66.427 1.00 43.16 429 ARG A O 1
ATOM 3205 N N . MET A 1 430 ? -34.156 -0.377 64.275 1.00 44.47 430 MET A N 1
ATOM 3206 C CA . MET A 1 430 ? -34.881 0.833 63.876 1.00 44.47 430 MET A CA 1
ATOM 3207 C C . MET A 1 430 ? -36.240 0.808 64.598 1.00 44.47 430 MET A C 1
ATOM 3209 O O . MET A 1 430 ? -36.967 -0.177 64.448 1.00 44.47 430 MET A O 1
ATOM 3213 N N . PRO A 1 431 ? -36.599 1.834 65.393 1.00 43.00 431 PRO A N 1
ATOM 3214 C CA . PRO A 1 431 ? -37.768 1.761 66.272 1.00 43.00 431 PRO A CA 1
ATOM 3215 C C . PRO A 1 431 ? -39.103 1.570 65.533 1.00 43.00 431 PRO A C 1
ATOM 3217 O O . PRO A 1 431 ? -40.064 1.093 66.133 1.00 43.00 431 PRO A O 1
ATOM 3220 N N . ASP A 1 432 ? -39.179 1.937 64.245 1.00 51.25 432 ASP A N 1
ATOM 3221 C CA . ASP A 1 432 ? -40.398 1.851 63.433 1.00 51.25 432 ASP A CA 1
ATOM 3222 C C . ASP A 1 432 ? -40.066 1.629 61.930 1.00 51.25 432 ASP A C 1
ATOM 3224 O O . ASP A 1 432 ? -39.334 2.426 61.340 1.00 51.25 432 ASP A O 1
ATOM 3228 N N . PRO A 1 433 ? -40.635 0.615 61.248 1.00 50.12 433 PRO A N 1
ATOM 3229 C CA . PRO A 1 433 ? -40.544 0.440 59.789 1.00 50.12 433 PRO A CA 1
ATOM 3230 C C . PRO A 1 433 ? -41.001 1.662 58.965 1.00 50.12 433 PRO A C 1
ATOM 3232 O O . PRO A 1 433 ? -40.584 1.852 57.819 1.00 50.12 433 PRO A O 1
ATOM 3235 N N . ARG A 1 434 ? -41.851 2.527 59.534 1.00 54.47 434 ARG A N 1
ATOM 3236 C CA . ARG A 1 434 ? -42.258 3.809 58.933 1.00 54.47 434 ARG A CA 1
ATOM 3237 C C . ARG A 1 434 ? -41.118 4.820 58.903 1.00 54.47 434 ARG A C 1
ATOM 3239 O O . ARG A 1 434 ? -41.074 5.617 57.969 1.00 54.47 434 ARG A O 1
ATOM 3246 N N . CYS A 1 435 ? -40.212 4.775 59.878 1.00 55.66 435 CYS A N 1
ATOM 3247 C CA . CYS A 1 435 ? -39.011 5.603 59.895 1.00 55.66 435 CYS A CA 1
ATOM 3248 C C . CYS A 1 435 ? -38.072 5.200 58.747 1.00 55.66 435 CYS A C 1
ATOM 3250 O O . CYS A 1 435 ? -37.653 6.064 57.986 1.00 55.66 435 CYS A O 1
ATOM 3252 N N . LEU A 1 436 ? -37.853 3.899 58.528 1.00 54.06 436 LEU A N 1
ATOM 3253 C CA . LEU A 1 436 ? -37.031 3.382 57.428 1.00 54.06 436 LEU A CA 1
ATOM 3254 C C . LEU A 1 436 ? -37.527 3.891 56.056 1.00 54.06 436 LEU A C 1
ATOM 3256 O O . LEU A 1 436 ? -36.780 4.513 55.303 1.00 54.06 436 LEU A O 1
ATOM 3260 N N . ARG A 1 437 ? -38.824 3.719 55.751 1.00 56.31 437 ARG A N 1
ATOM 3261 C CA . ARG A 1 437 ? -39.414 4.176 54.477 1.00 56.31 437 ARG A CA 1
ATOM 3262 C C . ARG A 1 437 ? -39.285 5.689 54.277 1.00 56.31 437 ARG A C 1
ATOM 3264 O O . ARG A 1 437 ? -39.100 6.140 53.149 1.00 56.31 437 ARG A O 1
ATOM 3271 N N . ARG A 1 438 ? -39.409 6.479 55.346 1.00 58.97 438 ARG A N 1
ATOM 3272 C CA . ARG A 1 438 ? -39.346 7.942 55.252 1.00 58.97 438 ARG A CA 1
ATOM 3273 C C . ARG A 1 438 ? -37.911 8.471 55.204 1.00 58.97 438 ARG A C 1
ATOM 3275 O O . ARG A 1 438 ? -37.648 9.364 54.400 1.00 58.97 438 ARG A O 1
ATOM 3282 N N . ALA A 1 439 ? -36.979 7.841 55.921 1.00 57.81 439 ALA A N 1
ATOM 3283 C CA . ALA A 1 439 ? -35.541 8.075 55.807 1.00 57.81 439 ALA A CA 1
ATOM 3284 C C . ALA A 1 439 ? -35.038 7.836 54.373 1.00 57.81 439 ALA A C 1
ATOM 3286 O O . ALA A 1 439 ? -34.285 8.649 53.844 1.00 57.81 439 ALA A O 1
ATOM 3287 N N . PHE A 1 440 ? -35.544 6.805 53.688 1.00 54.91 440 PHE A N 1
ATOM 3288 C CA . PHE A 1 440 ? -35.244 6.573 52.270 1.00 54.91 440 PHE A CA 1
ATOM 3289 C C . PHE A 1 440 ? -35.809 7.657 51.340 1.00 54.91 440 PHE A C 1
ATOM 3291 O O . PHE A 1 440 ? -35.151 8.058 50.381 1.00 54.91 440 PHE A O 1
ATOM 3298 N N . THR A 1 441 ? -36.991 8.212 51.638 1.00 62.44 441 THR A N 1
ATOM 3299 C CA . THR A 1 441 ? -37.515 9.368 50.884 1.00 62.44 441 THR A CA 1
ATOM 3300 C C . THR A 1 441 ? -36.823 10.686 51.228 1.00 62.44 441 THR A C 1
ATOM 3302 O O . THR A 1 441 ? -36.946 11.638 50.461 1.00 62.44 441 THR A O 1
ATOM 3305 N N . ALA A 1 442 ? -36.088 10.766 52.342 1.00 66.31 442 ALA A N 1
ATOM 3306 C CA . ALA A 1 442 ? -35.449 11.999 52.792 1.00 66.31 442 ALA A CA 1
ATOM 3307 C C . ALA A 1 442 ? -34.399 12.501 51.794 1.00 66.31 442 ALA A C 1
ATOM 3309 O O . ALA A 1 442 ? -34.335 13.700 51.545 1.00 66.31 442 ALA A O 1
ATOM 3310 N N . ARG A 1 443 ? -33.643 11.601 51.147 1.00 66.00 443 ARG A N 1
ATOM 3311 C CA . ARG A 1 443 ? -32.682 11.979 50.095 1.00 66.00 443 ARG A CA 1
ATOM 3312 C C . ARG A 1 443 ? -33.379 12.459 48.820 1.00 66.00 443 ARG A C 1
ATOM 3314 O O . ARG A 1 443 ? -32.965 13.451 48.235 1.00 66.00 443 ARG A O 1
ATOM 3321 N N . GLY A 1 444 ? -34.483 11.818 48.431 1.00 64.38 444 GLY A N 1
ATOM 3322 C CA . GLY A 1 444 ? -35.325 12.278 47.319 1.00 64.38 444 GLY A CA 1
ATOM 3323 C C . GLY A 1 444 ? -35.960 13.650 47.584 1.00 64.38 444 GLY A C 1
ATOM 3324 O O . GLY A 1 444 ? -35.944 14.520 46.712 1.00 64.38 444 GLY A O 1
ATOM 3325 N N . ARG A 1 445 ? -36.445 13.885 48.811 1.00 69.19 445 ARG A N 1
ATOM 3326 C CA . ARG A 1 445 ? -36.925 15.200 49.271 1.00 69.19 445 ARG A CA 1
ATOM 3327 C C . ARG A 1 445 ? -35.803 16.230 49.279 1.00 69.19 445 ARG A C 1
ATOM 3329 O O . ARG A 1 445 ? -36.003 17.326 48.778 1.00 69.19 445 ARG A O 1
ATOM 3336 N N . ALA A 1 446 ? -34.618 15.864 49.757 1.00 72.75 446 ALA A N 1
ATOM 3337 C CA . ALA A 1 446 ? -33.462 16.749 49.766 1.00 72.75 446 ALA A CA 1
ATOM 3338 C C . ALA A 1 446 ? -33.008 17.136 48.350 1.00 72.75 446 ALA A C 1
ATOM 3340 O O . ALA A 1 446 ? -32.714 18.300 48.100 1.00 72.75 446 ALA A O 1
ATOM 3341 N N . ASN A 1 447 ? -33.047 16.197 47.400 1.00 68.25 447 ASN A N 1
ATOM 3342 C CA . ASN A 1 447 ? -32.801 16.466 45.981 1.00 68.25 447 ASN A CA 1
ATOM 3343 C C . ASN A 1 447 ? -33.898 17.336 45.340 1.00 68.25 447 ASN A C 1
ATOM 3345 O O . ASN A 1 447 ? -33.619 18.067 44.391 1.00 68.25 447 ASN A O 1
ATOM 3349 N N . THR A 1 448 ? -35.134 17.267 45.841 1.00 71.19 448 THR A N 1
ATOM 3350 C CA . THR A 1 448 ? -36.236 18.141 45.406 1.00 71.19 448 THR A CA 1
ATOM 3351 C C . THR A 1 448 ? -36.033 19.557 45.946 1.00 71.19 448 THR A C 1
ATOM 3353 O O . THR A 1 448 ? -35.945 20.488 45.155 1.00 71.19 448 THR A O 1
ATOM 3356 N N . GLY A 1 449 ? -35.781 19.715 47.248 1.00 67.88 449 GLY A N 1
ATOM 3357 C CA . GLY A 1 449 ? -35.458 21.013 47.854 1.00 67.88 449 GLY A CA 1
ATOM 3358 C C . GLY A 1 449 ? -34.191 21.656 47.280 1.00 67.88 449 GLY A C 1
ATOM 3359 O O . GLY A 1 449 ? -34.127 22.867 47.082 1.00 67.88 449 GLY A O 1
ATOM 3360 N N . LEU A 1 450 ? -33.193 20.847 46.900 1.00 71.19 450 LEU A N 1
ATOM 3361 C CA . LEU A 1 450 ? -32.026 21.302 46.139 1.00 71.19 450 LEU A CA 1
ATOM 3362 C C . LEU A 1 450 ? -32.445 21.958 44.812 1.00 71.19 450 LEU A C 1
ATOM 3364 O O . LEU A 1 450 ? -31.909 23.000 44.435 1.00 71.19 450 LEU A O 1
ATOM 3368 N N . ARG A 1 451 ? -33.402 21.357 44.095 1.00 69.31 451 ARG A N 1
ATOM 3369 C CA . ARG A 1 451 ? -33.924 21.892 42.829 1.00 69.31 451 ARG A CA 1
ATOM 3370 C C . ARG A 1 451 ? -34.792 23.133 43.029 1.00 69.31 451 ARG A C 1
ATOM 3372 O O . ARG A 1 451 ? -34.769 23.998 42.153 1.00 69.31 451 ARG A O 1
ATOM 3379 N N . ASP A 1 452 ? -35.486 23.230 44.156 1.00 74.50 452 ASP A N 1
ATOM 3380 C CA . ASP A 1 452 ? -36.427 24.315 44.443 1.00 74.50 452 ASP A CA 1
ATOM 3381 C C . ASP A 1 452 ? -35.746 25.559 45.035 1.00 74.50 452 ASP A C 1
ATOM 3383 O O . ASP A 1 452 ? -36.216 26.680 44.832 1.00 74.50 452 ASP A O 1
ATOM 3387 N N . HIS A 1 453 ? -34.622 25.393 45.743 1.00 70.94 453 HIS A N 1
ATOM 3388 C CA . HIS A 1 453 ? -34.025 26.473 46.538 1.00 70.94 453 HIS A CA 1
ATOM 3389 C C . HIS A 1 453 ? -32.571 26.813 46.219 1.00 70.94 453 HIS A C 1
ATOM 3391 O O . HIS A 1 453 ? -32.133 27.916 46.549 1.00 70.94 453 HIS A O 1
ATOM 3397 N N . ILE A 1 454 ? -31.818 25.917 45.578 1.00 69.19 454 ILE A N 1
ATOM 3398 C CA . ILE A 1 454 ? -30.421 26.174 45.215 1.00 69.19 454 ILE A CA 1
ATOM 3399 C C . ILE A 1 454 ? -30.344 26.451 43.705 1.00 69.19 454 ILE A C 1
ATOM 3401 O O . ILE A 1 454 ? -30.834 25.635 42.922 1.00 69.19 454 ILE A O 1
ATOM 3405 N N . PRO A 1 455 ? -29.761 27.574 43.242 1.00 68.38 455 PRO A N 1
ATOM 3406 C CA . PRO A 1 455 ? -29.603 27.862 41.813 1.00 68.38 455 PRO A CA 1
ATOM 3407 C C . PRO A 1 455 ? -28.786 26.786 41.090 1.00 68.38 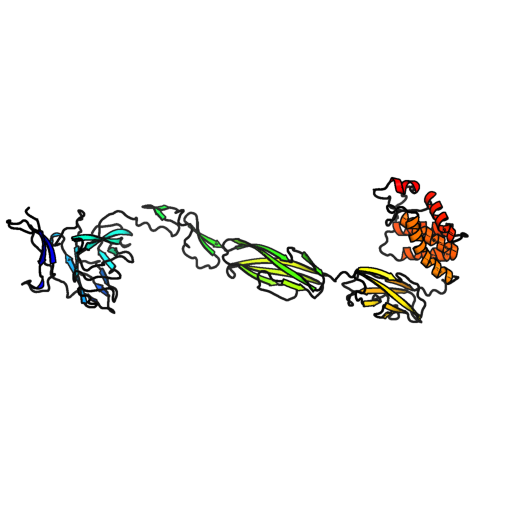455 PRO A C 1
ATOM 3409 O O . PRO A 1 455 ? -27.874 26.218 41.681 1.00 68.38 455 PRO A O 1
ATOM 3412 N N . VAL A 1 456 ? -29.078 26.523 39.809 1.00 63.69 456 VAL A N 1
ATOM 3413 C CA . VAL A 1 456 ? -28.441 25.449 39.009 1.00 63.69 456 VAL A CA 1
ATOM 3414 C C . VAL A 1 456 ? -26.906 25.510 39.053 1.00 63.69 456 VAL A C 1
ATOM 3416 O O . VAL A 1 456 ? -26.270 24.468 39.201 1.00 63.69 456 VAL A O 1
ATOM 3419 N N . GLY A 1 457 ? -26.320 26.712 39.022 1.00 59.25 457 GLY A N 1
ATOM 3420 C CA . GLY A 1 457 ? -24.868 26.918 39.121 1.00 59.25 457 GLY A CA 1
ATOM 3421 C C . GLY A 1 457 ? -24.249 26.526 40.471 1.00 59.25 457 GLY A C 1
ATOM 3422 O O . GLY A 1 457 ? -23.075 26.179 40.518 1.00 59.25 457 GLY A O 1
ATOM 3423 N N . CYS A 1 458 ? -25.032 26.487 41.556 1.00 59.03 458 CYS A N 1
ATOM 3424 C CA . CYS A 1 458 ? -24.568 26.115 42.898 1.00 59.03 458 CYS A CA 1
ATOM 3425 C C . CYS A 1 458 ? -24.952 24.658 43.284 1.00 59.03 458 CYS A C 1
ATOM 3427 O O . CYS A 1 458 ? -24.938 24.330 44.469 1.00 59.03 458 CYS A O 1
ATOM 3429 N N . ARG A 1 459 ? -25.346 23.793 42.322 1.00 66.31 459 ARG A N 1
ATOM 3430 C CA . ARG A 1 459 ? -25.784 22.388 42.560 1.00 66.31 459 ARG A CA 1
ATOM 3431 C C . ARG A 1 459 ? -24.724 21.309 42.304 1.00 66.31 459 ARG A C 1
ATOM 3433 O O . ARG A 1 459 ? -24.994 20.149 42.588 1.00 66.31 459 ARG A O 1
ATOM 3440 N N . GLN A 1 460 ? -23.582 21.662 41.708 1.00 59.59 460 GLN A N 1
ATOM 3441 C CA . GLN A 1 460 ? -22.502 20.712 41.383 1.00 59.59 460 GLN A CA 1
ATOM 3442 C C . GLN A 1 460 ? -21.963 19.942 42.605 1.00 59.59 460 GLN A C 1
ATOM 3444 O O . GLN A 1 460 ? -22.121 20.360 43.749 1.00 59.59 460 GLN A O 1
ATOM 3449 N N . ASP A 1 461 ? -21.274 18.830 42.367 1.00 54.78 461 ASP A N 1
ATOM 3450 C CA . ASP A 1 461 ? -20.622 18.087 43.442 1.00 54.78 461 ASP A CA 1
ATOM 3451 C C . ASP A 1 461 ? -19.553 18.950 44.151 1.00 54.78 461 ASP A C 1
ATOM 3453 O O . ASP A 1 461 ? -18.786 19.669 43.514 1.00 54.78 461 ASP A O 1
ATOM 3457 N N . TRP A 1 462 ? -19.522 18.866 45.490 1.00 56.47 462 TRP A N 1
ATOM 3458 C CA . TRP A 1 462 ? -18.554 19.501 46.418 1.00 56.47 462 TRP A CA 1
ATOM 3459 C C . TRP A 1 462 ? -18.809 20.971 46.786 1.00 56.47 462 TRP A C 1
ATOM 3461 O O . TRP A 1 462 ? -17.969 21.611 47.430 1.00 56.47 462 TRP A O 1
ATOM 3471 N N . ASN A 1 463 ? -19.987 21.489 46.445 1.00 66.75 463 ASN A N 1
ATOM 3472 C CA . ASN A 1 463 ? -20.407 22.844 46.791 1.00 66.75 463 ASN A CA 1
ATOM 3473 C C . ASN A 1 463 ? -21.614 22.860 47.757 1.00 66.75 463 ASN A C 1
ATOM 3475 O O . ASN A 1 463 ? -21.962 21.863 48.399 1.00 66.75 463 ASN A O 1
ATOM 3479 N N . VAL A 1 464 ? -22.252 24.028 47.849 1.00 69.25 464 VAL A N 1
ATOM 3480 C CA . VAL A 1 464 ? -23.443 24.322 48.659 1.00 69.25 464 VAL A CA 1
ATOM 3481 C C . VAL A 1 464 ? -24.567 23.293 48.483 1.00 69.25 464 VAL A C 1
ATOM 3483 O O . VAL A 1 464 ? -25.229 22.944 49.462 1.00 69.25 464 VAL A O 1
ATOM 3486 N N . GLY A 1 465 ? -24.776 22.777 47.269 1.00 70.69 465 GLY A N 1
ATOM 3487 C CA . GLY A 1 465 ? -25.818 21.800 46.977 1.00 70.69 465 GLY A CA 1
ATOM 3488 C C . GLY A 1 465 ? -25.616 20.471 47.700 1.00 70.69 465 GLY A C 1
ATOM 3489 O O . GLY A 1 465 ? -26.549 19.957 48.318 1.00 70.69 465 GLY A O 1
ATOM 3490 N N . ASN A 1 466 ? -24.387 19.951 47.709 1.00 74.25 466 ASN A N 1
ATOM 3491 C CA . ASN A 1 466 ? -24.083 18.716 48.429 1.00 74.25 466 ASN A CA 1
ATOM 3492 C C . ASN A 1 466 ? -24.241 18.911 49.948 1.00 74.25 466 ASN A C 1
ATOM 3494 O O . ASN A 1 466 ? -24.919 18.131 50.616 1.00 74.25 466 ASN A O 1
ATOM 3498 N N . ALA A 1 467 ? -23.715 20.017 50.487 1.00 78.31 467 ALA A N 1
ATOM 3499 C CA . ALA A 1 467 ? -23.854 20.350 51.906 1.00 78.31 467 ALA A CA 1
ATOM 3500 C C . ALA A 1 467 ? -25.326 20.441 52.353 1.00 78.31 467 ALA A C 1
ATOM 3502 O O . ALA A 1 467 ? -25.694 19.943 53.422 1.00 78.31 467 ALA A O 1
ATOM 3503 N N . PHE A 1 468 ? -26.173 21.039 51.511 1.00 82.00 468 PHE A N 1
ATOM 3504 C CA . PHE A 1 468 ? -27.611 21.141 51.733 1.00 82.00 468 PHE A CA 1
ATOM 3505 C C . PHE A 1 468 ? -28.290 19.768 51.758 1.00 82.00 468 PHE A C 1
ATOM 3507 O O . PHE A 1 468 ? -29.072 19.494 52.670 1.00 82.00 468 PHE A O 1
ATOM 3514 N N . VAL A 1 469 ? -27.968 18.887 50.806 1.00 82.19 469 VAL A N 1
ATOM 3515 C CA . VAL A 1 469 ? -28.564 17.545 50.724 1.00 82.19 469 VAL A CA 1
ATOM 3516 C C . VAL A 1 469 ? -28.235 16.710 51.961 1.00 82.19 469 VAL A C 1
ATOM 3518 O O . VAL A 1 469 ? -29.139 16.111 52.545 1.00 82.19 469 VAL A O 1
ATOM 3521 N N . HIS A 1 470 ? -26.978 16.726 52.411 1.00 82.69 470 HIS A N 1
ATOM 3522 C CA . HIS A 1 470 ? -26.540 16.009 53.612 1.00 82.69 470 HIS A CA 1
ATOM 3523 C C . HIS A 1 470 ? -27.242 16.506 54.883 1.00 82.69 470 HIS A C 1
ATOM 3525 O O . HIS A 1 470 ? -27.782 15.714 55.665 1.00 82.69 470 HIS A O 1
ATOM 3531 N N . ALA A 1 471 ? -27.316 17.828 55.064 1.00 86.44 471 ALA A N 1
ATOM 3532 C CA . ALA A 1 471 ? -27.986 18.425 56.212 1.00 86.44 471 ALA A CA 1
ATOM 3533 C C . ALA A 1 471 ? -29.508 18.197 56.199 1.00 86.44 471 ALA A C 1
ATOM 3535 O O . ALA A 1 471 ? -30.089 17.879 57.238 1.00 86.44 471 ALA A O 1
ATOM 3536 N N . LEU A 1 472 ? -30.166 18.313 55.042 1.00 87.25 472 LEU A N 1
ATOM 3537 C CA . LEU A 1 472 ? -31.614 18.129 54.915 1.00 87.25 472 LEU A CA 1
ATOM 3538 C C . LEU A 1 472 ? -32.033 16.669 55.070 1.00 87.25 472 LEU A C 1
ATOM 3540 O O . LEU A 1 472 ? -32.999 16.383 55.784 1.00 87.25 472 LEU A O 1
ATOM 3544 N N . ALA A 1 473 ? -31.280 15.738 54.484 1.00 83.00 473 ALA A N 1
ATOM 3545 C CA . ALA A 1 473 ? -31.505 14.316 54.700 1.00 83.00 473 ALA A CA 1
ATOM 3546 C C . ALA A 1 473 ? -31.349 13.970 56.189 1.00 83.00 473 ALA A C 1
ATOM 3548 O O . ALA A 1 473 ? -32.268 13.412 56.788 1.00 83.00 473 ALA A O 1
ATOM 3549 N N . SER A 1 474 ? -30.251 14.396 56.820 1.00 86.44 474 SER A N 1
ATOM 3550 C CA . SER A 1 474 ? -29.992 14.123 58.239 1.00 86.44 474 SER A CA 1
ATOM 3551 C C . SER A 1 474 ? -31.002 14.785 59.183 1.00 86.44 474 SER A C 1
ATOM 3553 O O . SER A 1 474 ? -31.384 14.171 60.177 1.00 86.44 474 SER A O 1
ATOM 3555 N N . CYS A 1 475 ? -31.488 15.994 58.873 1.00 89.31 475 CYS A N 1
ATOM 3556 C CA . CYS A 1 475 ? -32.560 16.643 59.638 1.00 89.31 475 CYS A CA 1
ATOM 3557 C C . CYS A 1 475 ? -33.863 15.862 59.548 1.00 89.31 475 CYS A C 1
ATOM 3559 O O . CYS A 1 475 ? -34.476 15.567 60.571 1.00 89.31 475 CYS A O 1
ATOM 3561 N N . THR A 1 476 ? -34.270 15.494 58.333 1.00 85.75 476 THR A N 1
ATOM 3562 C CA . THR A 1 476 ? -35.531 14.779 58.103 1.00 85.75 476 THR A CA 1
ATOM 3563 C C . THR A 1 476 ? -35.520 13.432 58.821 1.00 85.75 476 THR A C 1
ATOM 3565 O O . THR A 1 476 ? -36.485 13.086 59.499 1.00 85.75 476 THR A O 1
ATOM 3568 N N . ILE A 1 477 ? -34.396 12.710 58.743 1.00 81.44 477 ILE A N 1
ATOM 3569 C CA . ILE A 1 477 ? -34.216 11.443 59.454 1.00 81.44 477 ILE A CA 1
ATOM 3570 C C . ILE A 1 477 ? -34.242 11.685 60.967 1.00 81.44 477 ILE A C 1
ATOM 3572 O O . ILE A 1 477 ? -34.967 10.992 61.667 1.00 81.44 477 ILE A O 1
ATOM 3576 N N . ALA A 1 478 ? -33.535 12.687 61.494 1.00 86.06 478 ALA A N 1
ATOM 3577 C CA . ALA A 1 478 ? -33.537 12.958 62.932 1.00 86.06 478 ALA A CA 1
ATOM 3578 C C . ALA A 1 478 ? -34.919 13.372 63.472 1.00 86.06 478 ALA A C 1
ATOM 3580 O O . ALA A 1 478 ? -35.293 12.950 64.566 1.00 86.06 478 ALA A O 1
ATOM 3581 N N . ALA A 1 479 ? -35.696 14.127 62.693 1.00 84.50 479 ALA A N 1
ATOM 3582 C CA . ALA A 1 479 ? -37.052 14.550 63.037 1.00 84.50 479 ALA A CA 1
ATOM 3583 C C . ALA A 1 479 ? -38.064 13.390 63.040 1.00 84.50 479 ALA A C 1
ATOM 3585 O O . ALA A 1 479 ? -39.000 13.383 63.836 1.00 84.50 479 ALA A O 1
ATOM 3586 N N . GLU A 1 480 ? -37.894 12.396 62.163 1.00 79.94 480 GLU A N 1
ATOM 3587 C CA . GLU A 1 480 ? -38.831 11.267 62.039 1.00 79.94 480 GLU A CA 1
ATOM 3588 C C . GLU A 1 480 ? -38.399 10.016 62.811 1.00 79.94 480 GLU A C 1
ATOM 3590 O O . GLU A 1 480 ? -39.245 9.212 63.203 1.00 79.94 480 GLU A O 1
ATOM 3595 N N . CYS A 1 481 ? -37.097 9.842 63.023 1.00 75.88 481 CYS A N 1
ATOM 3596 C CA . CYS A 1 481 ? -36.489 8.618 63.542 1.00 75.88 481 CYS A CA 1
ATOM 3597 C C . CYS A 1 481 ? -35.684 8.821 64.828 1.00 75.88 481 CYS A C 1
ATOM 3599 O O . CYS A 1 481 ? -35.289 7.842 65.460 1.00 75.88 481 CYS A O 1
ATOM 3601 N N . GLY A 1 482 ? -35.418 10.068 65.217 1.00 79.25 482 GLY A N 1
ATOM 3602 C CA . GLY A 1 482 ? -34.462 10.391 66.268 1.00 79.25 482 GLY A CA 1
ATOM 3603 C C . GLY A 1 482 ? -33.017 10.424 65.766 1.00 79.25 482 GLY A C 1
ATOM 3604 O O . GLY A 1 482 ? -32.687 10.030 64.647 1.00 79.25 482 GLY A O 1
ATOM 3605 N N . GLU A 1 483 ? -32.127 10.928 66.615 1.00 79.38 483 GLU A N 1
ATOM 3606 C CA . GLU A 1 483 ? -30.765 11.273 66.201 1.00 79.38 483 GLU A CA 1
ATOM 3607 C C . GLU A 1 483 ? -29.846 10.080 65.974 1.00 79.38 483 GLU A C 1
ATOM 3609 O O . GLU A 1 483 ? -29.026 10.124 65.064 1.00 79.38 483 GLU A O 1
ATOM 3614 N N . SER A 1 484 ? -29.979 9.023 66.777 1.00 74.56 484 SER A N 1
ATOM 3615 C CA . SER A 1 484 ? -29.120 7.840 66.658 1.00 74.56 484 SER A CA 1
ATOM 3616 C C . SER A 1 484 ? -29.288 7.156 65.289 1.00 74.56 484 SER A C 1
ATOM 3618 O O . SER A 1 484 ? -28.276 6.949 64.621 1.00 74.56 484 SER A O 1
ATOM 3620 N N . PRO A 1 485 ? -30.516 6.924 64.774 1.00 71.19 485 PRO A N 1
ATOM 3621 C CA . PRO A 1 485 ? -30.697 6.459 63.397 1.00 71.19 485 PRO A CA 1
ATOM 3622 C C . PRO A 1 485 ? -30.159 7.424 62.337 1.00 71.19 485 PRO A C 1
ATOM 3624 O O . PRO A 1 485 ? -29.583 6.980 61.348 1.00 71.19 485 PRO A O 1
ATOM 3627 N N . ALA A 1 486 ? -30.306 8.736 62.536 1.00 76.31 486 ALA A N 1
ATOM 3628 C CA . ALA A 1 486 ? -29.773 9.733 61.609 1.00 76.31 486 ALA A CA 1
ATOM 3629 C C . ALA A 1 486 ? -28.236 9.753 61.583 1.00 76.31 486 ALA A C 1
ATOM 3631 O O . ALA A 1 486 ? -27.636 10.036 60.549 1.00 76.31 486 ALA A O 1
ATOM 3632 N N . GLU A 1 487 ? -27.590 9.443 62.707 1.00 76.31 487 GLU A N 1
ATOM 3633 C CA . GLU A 1 487 ? -26.138 9.320 62.808 1.00 76.31 487 GLU A CA 1
ATOM 3634 C C . GLU A 1 487 ? -25.636 8.067 62.112 1.00 76.31 487 GLU A C 1
ATOM 3636 O O . GLU A 1 487 ? -24.743 8.161 61.275 1.00 76.31 487 GLU A O 1
ATOM 3641 N N . SER A 1 488 ? -26.258 6.922 62.388 1.00 67.00 488 SER A N 1
ATOM 3642 C CA . SER A 1 488 ? -25.905 5.665 61.738 1.00 67.00 488 SER A CA 1
ATOM 3643 C C . SER A 1 488 ? -26.111 5.745 60.223 1.00 67.00 488 SER A C 1
ATOM 3645 O O . SER A 1 488 ? -25.174 5.498 59.477 1.00 67.00 488 SER A O 1
ATOM 3647 N N . ILE A 1 489 ? -27.291 6.154 59.745 1.00 66.00 489 ILE A N 1
ATOM 3648 C CA . ILE A 1 489 ? -27.598 6.201 58.303 1.00 66.00 489 ILE A CA 1
ATOM 3649 C C . ILE A 1 489 ? -26.756 7.267 57.589 1.00 66.00 489 ILE A C 1
ATOM 3651 O O . ILE A 1 489 ? -26.241 7.019 56.501 1.00 66.00 489 ILE A O 1
ATOM 3655 N N . GLY A 1 490 ? -26.609 8.448 58.198 1.00 65.38 490 GLY A N 1
ATOM 3656 C CA . GLY A 1 490 ? -25.857 9.552 57.608 1.00 65.38 490 GLY A CA 1
ATOM 3657 C C . GLY A 1 490 ? -24.359 9.266 57.510 1.00 65.38 490 GLY A C 1
ATOM 3658 O O . GLY A 1 490 ? -23.761 9.557 56.481 1.00 65.38 490 GLY A O 1
ATOM 3659 N N . ASN A 1 491 ? -23.754 8.677 58.547 1.00 65.31 491 ASN A N 1
ATOM 3660 C CA . ASN A 1 491 ? -22.307 8.448 58.589 1.00 65.31 491 ASN A CA 1
ATOM 3661 C C . ASN A 1 491 ? -21.883 7.160 57.855 1.00 65.31 491 ASN A C 1
ATOM 3663 O O . ASN A 1 491 ? -20.811 7.138 57.258 1.00 65.31 491 ASN A O 1
ATOM 3667 N N . LEU A 1 492 ? -22.724 6.112 57.824 1.00 57.59 492 LEU A N 1
ATOM 3668 C CA . LEU A 1 492 ? -22.431 4.873 57.078 1.00 57.59 492 LEU A CA 1
ATOM 3669 C C . LEU A 1 492 ? -22.241 5.120 55.575 1.00 57.59 492 LEU A C 1
ATOM 3671 O O . LEU A 1 492 ? -21.455 4.431 54.928 1.00 57.59 492 LEU A O 1
ATOM 3675 N N . ASN A 1 493 ? -22.944 6.111 55.021 1.00 53.62 493 ASN A N 1
ATOM 3676 C CA . ASN A 1 493 ? -22.806 6.502 53.619 1.00 53.62 493 ASN A CA 1
ATOM 3677 C C . ASN A 1 493 ? -21.432 7.141 53.309 1.00 53.62 493 ASN A C 1
ATOM 3679 O O . ASN A 1 493 ? -21.034 7.172 52.143 1.00 53.62 493 ASN A O 1
ATOM 3683 N N . GLU A 1 494 ? -20.701 7.594 54.336 1.00 61.12 494 GLU A N 1
ATOM 3684 C CA . GLU A 1 494 ? -19.415 8.290 54.203 1.00 61.12 494 GLU A CA 1
ATOM 3685 C C . GLU A 1 494 ? -18.195 7.391 54.452 1.00 61.12 494 GLU A C 1
ATOM 3687 O O . GLU A 1 494 ? -17.157 7.607 53.827 1.00 61.12 494 GLU A O 1
ATOM 3692 N N . ASP A 1 495 ? -18.326 6.345 55.279 1.00 47.19 495 ASP A N 1
ATOM 3693 C CA . ASP A 1 495 ? -17.234 5.404 55.594 1.00 47.19 495 ASP A CA 1
ATOM 3694 C C . ASP A 1 495 ? -17.035 4.302 54.526 1.00 47.19 495 ASP A C 1
ATOM 3696 O O . ASP A 1 495 ? -15.985 3.663 54.468 1.00 47.19 495 ASP A O 1
ATOM 3700 N N . ALA A 1 496 ? -18.021 4.068 53.649 1.00 43.06 496 ALA A N 1
ATOM 3701 C CA . ALA A 1 496 ? -18.017 2.954 52.689 1.00 43.06 496 ALA A CA 1
ATOM 3702 C C . ALA A 1 496 ? -17.281 3.231 51.358 1.00 43.06 496 ALA A C 1
ATOM 3704 O O . ALA A 1 496 ? -17.167 2.335 50.518 1.00 43.06 496 ALA A O 1
ATOM 3705 N N . ARG A 1 497 ? -16.785 4.454 51.130 1.00 45.75 497 ARG A N 1
ATOM 3706 C CA . ARG A 1 497 ? -16.111 4.843 49.878 1.00 45.75 497 ARG A CA 1
ATOM 3707 C C . ARG A 1 497 ? -14.593 4.892 50.069 1.00 45.75 497 ARG A C 1
ATOM 3709 O O . ARG A 1 497 ? -14.053 5.898 50.519 1.00 45.75 497 ARG A O 1
ATOM 3716 N N . MET A 1 498 ? -13.903 3.804 49.706 1.00 37.81 498 MET A N 1
ATOM 3717 C CA . MET A 1 498 ? -12.430 3.684 49.764 1.00 37.81 498 MET A CA 1
ATOM 3718 C C . MET A 1 498 ? -11.675 4.699 48.879 1.00 37.81 498 MET A C 1
ATOM 3720 O O . MET A 1 498 ? -10.466 4.855 49.022 1.00 37.81 498 MET A O 1
ATOM 3724 N N . ASP A 1 499 ? -12.370 5.391 47.977 1.00 43.66 499 ASP A N 1
ATOM 3725 C CA . ASP A 1 499 ? -11.844 6.378 47.030 1.00 43.66 499 ASP A CA 1
ATOM 3726 C C . ASP A 1 499 ? -12.165 7.836 47.415 1.00 43.66 499 ASP A C 1
ATOM 3728 O O . ASP A 1 499 ? -11.842 8.763 46.669 1.00 43.66 499 ASP A O 1
ATOM 3732 N N . ASN A 1 500 ? -12.796 8.073 48.571 1.00 52.94 500 ASN A N 1
ATOM 3733 C CA . ASN A 1 500 ? -13.246 9.406 48.953 1.00 52.94 500 ASN A CA 1
ATOM 3734 C C . ASN A 1 500 ? -12.117 10.207 49.638 1.00 52.94 500 ASN A C 1
ATOM 3736 O O . ASN A 1 500 ? -11.669 9.818 50.720 1.00 52.94 500 ASN A O 1
ATOM 3740 N N . PRO A 1 501 ? -11.639 11.337 49.079 1.00 57.09 501 PRO A N 1
ATOM 3741 C CA . PRO A 1 501 ? -10.609 12.143 49.731 1.00 57.09 501 PRO A CA 1
ATOM 3742 C C . PRO A 1 501 ? -11.081 12.604 51.120 1.00 57.09 501 PRO A C 1
ATOM 3744 O O . PRO A 1 501 ? -12.202 13.085 51.268 1.00 57.09 501 PRO A O 1
ATOM 3747 N N . CYS A 1 502 ? -10.222 12.510 52.144 1.00 57.53 502 CYS A N 1
ATOM 3748 C CA . CYS A 1 502 ? -10.566 12.744 53.561 1.00 57.53 502 CYS A CA 1
ATOM 3749 C C . CYS A 1 502 ? -11.304 14.067 53.855 1.00 57.53 502 CYS A C 1
ATOM 3751 O O . CYS A 1 502 ? -11.993 14.192 54.868 1.00 57.53 502 CYS A O 1
ATOM 3753 N N . GLN A 1 503 ? -11.139 15.077 52.999 1.00 59.06 503 GLN A N 1
ATOM 3754 C CA . GLN A 1 503 ? -11.841 16.356 53.101 1.00 59.06 503 GLN A CA 1
ATOM 3755 C C . GLN A 1 503 ? -13.350 16.203 52.843 1.00 59.06 503 GLN A C 1
ATOM 3757 O O . GLN A 1 503 ? -14.150 16.795 53.564 1.00 59.06 503 GLN A O 1
ATOM 3762 N N . ARG A 1 504 ? -13.754 15.347 51.898 1.00 64.06 504 ARG A N 1
ATOM 3763 C CA . ARG A 1 504 ? -15.161 15.101 51.564 1.00 64.06 504 ARG A CA 1
ATOM 3764 C C . ARG A 1 504 ? -15.898 14.383 52.691 1.00 64.06 504 ARG A C 1
ATOM 3766 O O . ARG A 1 504 ? -16.906 14.895 53.160 1.00 64.06 504 ARG A O 1
ATOM 3773 N N . ALA A 1 505 ? -15.321 13.314 53.238 1.00 65.19 505 ALA A N 1
ATOM 3774 C CA . ALA A 1 505 ? -15.902 12.631 54.395 1.00 65.19 505 ALA A CA 1
ATOM 3775 C C . ALA A 1 505 ? -16.094 13.584 55.594 1.00 65.19 505 ALA A C 1
ATOM 3777 O O . ALA A 1 505 ? -17.146 13.597 56.224 1.00 65.19 505 ALA A O 1
ATOM 3778 N N . ARG A 1 506 ? -15.123 14.466 55.887 1.00 67.88 506 ARG A N 1
ATOM 3779 C CA . ARG A 1 506 ? -15.256 15.462 56.971 1.00 67.88 506 ARG A CA 1
ATOM 3780 C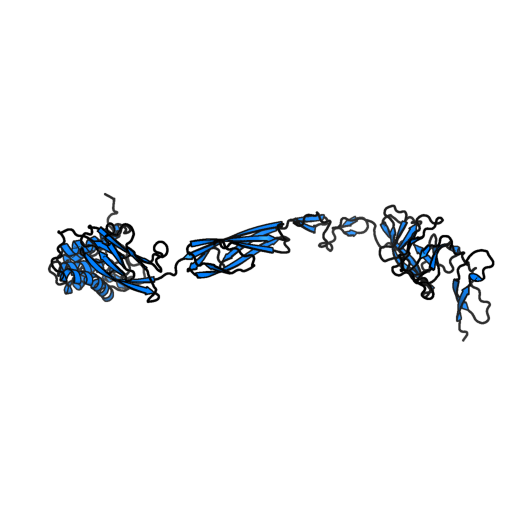 C . ARG A 1 506 ? -16.363 16.490 56.724 1.00 67.88 506 ARG A C 1
ATOM 3782 O O . ARG A 1 506 ? -17.020 16.907 57.678 1.00 67.88 506 ARG A O 1
ATOM 3789 N N . MET A 1 507 ? -16.547 16.922 55.477 1.00 75.19 507 MET A N 1
ATOM 3790 C CA . MET A 1 507 ? -17.619 17.838 55.079 1.00 75.19 507 MET A CA 1
ATOM 3791 C C . MET A 1 507 ? -18.990 17.204 55.300 1.00 75.19 507 MET A C 1
ATOM 3793 O O . MET A 1 507 ? -19.849 17.795 55.957 1.00 75.19 507 MET A O 1
ATOM 3797 N N . ASP A 1 508 ? -19.166 15.992 54.786 1.00 76.62 508 ASP A N 1
ATOM 3798 C CA . ASP A 1 508 ? -20.438 15.282 54.815 1.00 76.62 508 ASP A CA 1
ATOM 3799 C C . ASP A 1 508 ? -20.793 14.885 56.256 1.00 76.62 508 ASP A C 1
ATOM 3801 O O . ASP A 1 508 ? -21.901 15.166 56.712 1.00 76.62 508 ASP A O 1
ATOM 3805 N N . LEU A 1 509 ? -19.821 14.412 57.049 1.00 77.19 509 LEU A N 1
ATOM 3806 C CA . LEU A 1 509 ? -19.987 14.168 58.489 1.00 77.19 509 LEU A CA 1
ATOM 3807 C C . LEU A 1 509 ? -20.389 15.433 59.267 1.00 77.19 509 LEU A C 1
ATOM 3809 O O . LEU A 1 509 ? -21.263 15.371 60.137 1.00 77.19 509 LEU A O 1
ATOM 3813 N N . HIS A 1 510 ? -19.789 16.589 58.959 1.00 82.50 510 HIS A N 1
ATOM 3814 C CA . HIS A 1 510 ? -20.149 17.862 59.596 1.00 82.50 510 HIS A CA 1
ATOM 3815 C C . HIS A 1 510 ? -21.584 18.272 59.259 1.00 82.50 510 HIS A C 1
ATOM 3817 O O . HIS A 1 510 ? -22.370 18.573 60.159 1.00 82.50 510 HIS A O 1
ATOM 3823 N N . ASN A 1 511 ? -21.947 18.272 57.976 1.00 86.12 511 ASN A N 1
ATOM 3824 C CA . ASN A 1 511 ? -23.280 18.684 57.534 1.00 86.12 511 ASN A CA 1
ATOM 3825 C C . ASN A 1 511 ? -24.361 17.712 58.011 1.00 86.12 511 ASN A C 1
ATOM 3827 O O . ASN A 1 511 ? -25.437 18.152 58.421 1.00 86.12 511 ASN A O 1
ATOM 3831 N N . ASN A 1 512 ? -24.050 16.415 58.066 1.00 84.88 512 ASN A N 1
ATOM 3832 C CA . ASN A 1 512 ? -24.905 15.417 58.691 1.00 84.88 512 ASN A CA 1
ATOM 3833 C C . ASN A 1 512 ? -25.140 15.758 60.168 1.00 84.88 512 ASN A C 1
ATOM 3835 O O . ASN A 1 512 ? -26.288 15.832 60.597 1.00 84.88 512 ASN A O 1
ATOM 3839 N N . ALA A 1 513 ? -24.089 16.054 60.941 1.00 85.12 513 ALA A N 1
ATOM 3840 C CA . ALA A 1 513 ? -24.219 16.432 62.351 1.00 85.12 513 ALA A CA 1
ATOM 3841 C C . ALA A 1 513 ? -25.056 17.711 62.562 1.00 85.12 513 ALA A C 1
ATOM 3843 O O . ALA A 1 513 ? -25.873 17.769 63.486 1.00 85.12 513 ALA A O 1
ATOM 3844 N N . VAL A 1 514 ? -24.904 18.718 61.693 1.00 87.38 514 VAL A N 1
ATOM 3845 C CA . VAL A 1 514 ? -25.749 19.926 61.713 1.00 87.38 514 VAL A CA 1
ATOM 3846 C C . VAL A 1 514 ? -27.207 19.570 61.431 1.00 87.38 514 VAL A C 1
ATOM 3848 O O . VAL A 1 514 ? -28.087 19.986 62.184 1.00 87.38 514 VAL A O 1
ATOM 3851 N N . GLY A 1 515 ? -27.463 18.757 60.404 1.00 90.50 515 GLY A N 1
ATOM 3852 C CA . GLY A 1 515 ? -28.795 18.257 60.081 1.00 90.50 515 GLY A CA 1
ATOM 3853 C C . GLY A 1 515 ? -29.439 17.526 61.25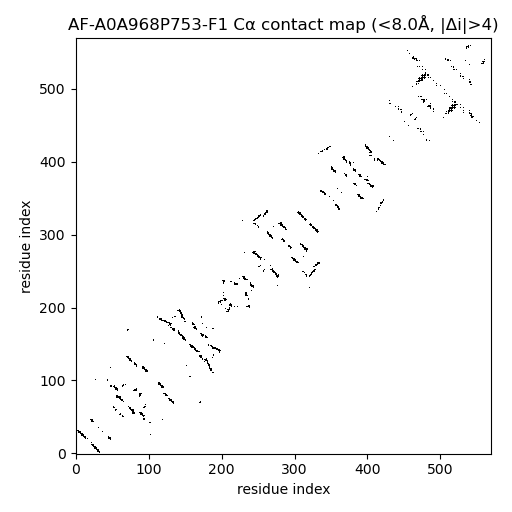7 1.00 90.50 515 GLY A C 1
ATOM 3854 O O . GLY A 1 515 ? -30.546 17.876 61.659 1.00 90.50 515 GLY A O 1
ATOM 3855 N N . ARG A 1 516 ? -28.717 16.586 61.882 1.00 91.88 516 ARG A N 1
ATOM 3856 C CA . ARG A 1 516 ? -29.201 15.839 63.057 1.00 91.88 516 ARG A CA 1
ATOM 3857 C C . ARG A 1 516 ? -29.649 16.764 64.182 1.00 91.88 516 ARG A C 1
ATOM 3859 O O . ARG A 1 516 ? -30.757 16.617 64.691 1.00 91.88 516 ARG A O 1
ATOM 3866 N N . ARG A 1 517 ? -28.818 17.760 64.509 1.00 92.44 517 ARG A N 1
ATOM 3867 C CA . ARG A 1 517 ? -29.121 18.760 65.541 1.00 92.44 517 ARG A CA 1
ATOM 3868 C C . ARG A 1 517 ? -30.385 19.555 65.217 1.00 92.44 517 ARG A C 1
ATOM 3870 O O . ARG A 1 517 ? -31.169 19.818 66.122 1.00 92.44 517 ARG A O 1
ATOM 3877 N N . LEU A 1 518 ? -30.573 19.958 63.959 1.00 92.50 518 LEU A N 1
ATOM 3878 C CA . LEU A 1 518 ? -31.761 20.703 63.525 1.00 92.50 518 LEU A CA 1
ATOM 3879 C C . LEU A 1 518 ? -33.032 19.850 63.582 1.00 92.50 518 LEU A C 1
ATOM 3881 O O . LEU A 1 518 ? -34.093 20.372 63.904 1.00 92.50 518 LEU A O 1
ATOM 3885 N N . GLY A 1 519 ? -32.922 18.550 63.306 1.00 89.69 519 GLY A N 1
ATOM 3886 C CA . GLY A 1 519 ? -34.046 17.618 63.383 1.00 89.69 519 GLY A CA 1
ATOM 3887 C C . GLY A 1 519 ? -34.464 17.264 64.814 1.00 89.69 519 GLY A C 1
ATOM 3888 O O . GLY A 1 519 ? -35.563 16.749 65.014 1.00 89.69 519 GLY A O 1
ATOM 3889 N N . ARG A 1 520 ? -33.635 17.554 65.830 1.00 89.88 520 ARG A N 1
ATOM 3890 C CA . ARG A 1 520 ? -33.933 17.249 67.238 1.00 89.88 520 ARG A CA 1
ATOM 3891 C C . ARG A 1 520 ? -35.184 17.993 67.711 1.00 89.88 520 ARG A C 1
ATOM 3893 O O . ARG A 1 520 ? -35.131 19.176 68.037 1.00 89.88 520 ARG A O 1
ATOM 3900 N N . GLY A 1 521 ? -36.299 17.272 67.814 1.00 79.81 521 GLY A N 1
ATOM 3901 C CA . GLY A 1 521 ? -37.576 17.824 68.278 1.00 79.81 521 GLY A CA 1
ATOM 3902 C C . GLY A 1 521 ? -38.307 18.693 67.248 1.00 79.81 521 GLY A C 1
ATOM 3903 O O . GLY A 1 521 ? -39.277 19.354 67.612 1.00 79.81 521 GLY A O 1
ATOM 3904 N N . ALA A 1 522 ? -37.862 18.692 65.988 1.00 87.19 522 ALA A N 1
ATOM 3905 C CA . ALA A 1 522 ? -38.544 19.346 64.874 1.00 87.19 522 ALA A CA 1
ATOM 3906 C C . ALA A 1 522 ? -39.527 18.387 64.179 1.00 87.19 522 ALA A C 1
ATOM 3908 O O . ALA A 1 522 ? -39.429 17.168 64.322 1.00 87.19 522 ALA A O 1
ATOM 3909 N N . LEU A 1 523 ? -40.457 18.925 63.384 1.00 85.69 523 LEU A N 1
ATOM 3910 C CA . LEU A 1 523 ? -41.209 18.126 62.415 1.00 85.69 523 LEU A CA 1
ATOM 3911 C C . LEU A 1 523 ? -40.405 18.024 61.114 1.00 85.69 523 LEU A C 1
ATOM 3913 O O . LEU A 1 523 ? -39.790 18.996 60.683 1.00 85.69 523 LEU A O 1
ATOM 3917 N N . ALA A 1 524 ? -40.464 16.880 60.426 1.00 78.88 524 ALA A N 1
ATOM 3918 C CA . ALA A 1 524 ? -39.765 16.712 59.144 1.00 78.88 524 ALA A CA 1
ATOM 3919 C C . ALA A 1 524 ? -40.179 17.732 58.070 1.00 78.88 524 ALA A C 1
ATOM 3921 O O . ALA A 1 524 ? -39.375 18.054 57.202 1.00 78.88 524 ALA A O 1
ATOM 3922 N N . ALA A 1 525 ? -41.407 18.254 58.132 1.00 81.25 525 ALA A N 1
ATOM 3923 C CA . ALA A 1 525 ? -41.870 19.311 57.232 1.00 81.25 525 ALA A CA 1
ATOM 3924 C C . ALA A 1 525 ? -41.126 20.646 57.442 1.00 81.25 525 ALA A C 1
ATOM 3926 O O . ALA A 1 525 ? -41.020 21.433 56.508 1.00 81.25 525 ALA A O 1
ATOM 3927 N N . ASP A 1 526 ? -40.570 20.880 58.634 1.00 87.69 526 ASP A N 1
ATOM 3928 C CA . ASP A 1 526 ? -39.865 22.120 58.975 1.00 87.69 526 ASP A CA 1
ATOM 3929 C C . ASP A 1 526 ? -38.369 22.054 58.628 1.00 87.69 526 ASP A C 1
ATOM 3931 O O . ASP A 1 526 ? -37.688 23.082 58.576 1.00 87.69 526 ASP A O 1
ATOM 3935 N N . CYS A 1 527 ? -37.839 20.852 58.372 1.00 88.06 527 CYS A N 1
ATOM 3936 C CA . CYS A 1 527 ? -36.412 20.621 58.158 1.00 88.06 527 CYS A CA 1
ATOM 3937 C C . CYS A 1 527 ? -35.830 21.406 56.983 1.00 88.06 527 CYS A C 1
ATOM 3939 O O . CYS A 1 527 ? -34.703 21.886 57.071 1.00 88.06 527 CYS A O 1
ATOM 3941 N N . GLU A 1 528 ? -36.591 21.591 55.909 1.00 86.00 528 GLU A N 1
ATOM 3942 C CA . GLU A 1 528 ? -36.160 22.385 54.758 1.00 86.00 528 GLU A CA 1
ATOM 3943 C C . GLU A 1 528 ? -35.915 23.850 55.143 1.00 86.00 528 GLU A C 1
ATOM 3945 O O . GLU A 1 528 ? -34.833 24.391 54.907 1.00 86.00 528 GLU A O 1
ATOM 3950 N N . GLY A 1 529 ? -36.863 24.468 55.854 1.00 82.31 529 GLY A N 1
ATOM 3951 C CA . GLY A 1 529 ? -36.715 25.828 56.371 1.00 82.31 529 GLY A CA 1
ATOM 3952 C C . GLY A 1 529 ? -35.585 25.958 57.399 1.00 82.31 529 GLY A C 1
ATOM 3953 O O . GLY A 1 529 ? -34.829 26.935 57.372 1.00 82.31 529 GLY A O 1
ATOM 3954 N N . LEU A 1 530 ? -35.425 24.960 58.273 1.00 90.00 530 LEU A N 1
ATOM 3955 C CA . LEU A 1 530 ? -34.363 24.918 59.282 1.00 90.00 530 LEU A CA 1
ATOM 3956 C C . LEU A 1 530 ? -32.970 24.834 58.649 1.00 90.00 530 LEU A C 1
ATOM 3958 O O . LEU A 1 530 ? -32.070 25.579 59.053 1.00 90.00 530 LEU A O 1
ATOM 3962 N N . VAL A 1 531 ? -32.799 23.984 57.634 1.00 87.38 531 VAL A N 1
ATOM 3963 C CA . VAL A 1 531 ? -31.529 23.809 56.917 1.00 87.38 531 VAL A CA 1
ATOM 3964 C C . VAL A 1 531 ? -31.215 25.020 56.044 1.00 87.38 531 VAL A C 1
ATOM 3966 O O . VAL A 1 531 ? -30.084 25.499 56.078 1.00 87.38 531 VAL A O 1
ATOM 3969 N N . LEU A 1 532 ? -32.201 25.613 55.361 1.00 80.81 532 LEU A N 1
ATOM 3970 C CA . LEU A 1 532 ? -32.020 26.896 54.663 1.00 80.81 532 LEU A CA 1
ATOM 3971 C C . LEU A 1 532 ? -31.641 28.034 55.621 1.00 80.81 532 LEU A C 1
ATOM 3973 O O . LEU A 1 532 ? -30.900 28.950 55.256 1.00 80.81 532 LEU A O 1
ATOM 3977 N N . GLY A 1 533 ? -32.160 28.010 56.850 1.00 79.38 533 GLY A N 1
ATOM 3978 C CA . GLY A 1 533 ? -31.768 28.936 57.907 1.00 79.38 533 GLY A CA 1
ATOM 3979 C C . GLY A 1 533 ? -30.320 28.723 58.351 1.00 79.38 533 GLY A C 1
ATOM 3980 O O . GLY A 1 533 ? -29.573 29.690 58.470 1.00 79.38 533 GLY A O 1
ATOM 3981 N N . ALA A 1 534 ? -29.912 27.471 58.566 1.00 82.25 534 ALA A N 1
ATOM 3982 C CA . ALA A 1 534 ? -28.544 27.108 58.937 1.00 82.25 534 ALA A CA 1
ATOM 3983 C C . ALA A 1 534 ? -27.533 27.434 57.829 1.00 82.25 534 ALA A C 1
ATOM 3985 O O . ALA A 1 534 ? -26.454 27.951 58.119 1.00 82.25 534 ALA A O 1
ATOM 3986 N N . LEU A 1 535 ? -27.913 27.235 56.565 1.00 78.88 535 LEU A N 1
ATOM 3987 C CA . LEU A 1 535 ? -27.130 27.643 55.404 1.00 78.88 535 LEU A CA 1
ATOM 3988 C C . LEU A 1 535 ? -26.911 29.166 55.395 1.00 78.88 535 LEU A C 1
ATOM 3990 O O . LEU A 1 535 ? -25.773 29.619 55.347 1.00 78.88 535 LEU A O 1
ATOM 3994 N N . ARG A 1 536 ? -27.973 29.968 55.571 1.00 75.81 536 ARG A N 1
ATOM 3995 C CA . ARG A 1 536 ? -27.880 31.444 55.657 1.00 75.81 536 ARG A CA 1
ATOM 3996 C C . ARG A 1 536 ? -27.080 31.951 56.863 1.00 75.81 536 ARG A C 1
ATOM 3998 O O . ARG A 1 536 ? -26.521 33.046 56.817 1.00 75.81 536 ARG A O 1
ATOM 4005 N N . ARG A 1 537 ? -27.026 31.176 57.950 1.00 81.12 537 ARG A N 1
ATOM 4006 C CA . ARG A 1 537 ? -26.214 31.475 59.142 1.00 81.12 537 ARG A CA 1
ATOM 4007 C C . ARG A 1 537 ? -24.758 31.006 59.022 1.00 81.12 537 ARG A C 1
ATOM 4009 O O . ARG A 1 537 ? -23.975 31.320 59.913 1.00 81.12 537 ARG A O 1
ATOM 4016 N N . GLY A 1 538 ? -24.387 30.311 57.942 1.00 75.38 538 GLY A N 1
ATOM 4017 C CA . GLY A 1 538 ? -23.029 29.801 57.726 1.00 75.38 538 GLY A CA 1
ATOM 4018 C C . GLY A 1 538 ? -22.676 28.587 58.593 1.00 75.38 538 GLY A C 1
ATOM 4019 O O . GLY A 1 538 ? -21.516 28.387 58.936 1.00 75.38 538 GLY A O 1
ATOM 4020 N N . GLU A 1 539 ? -23.668 27.792 59.004 1.00 81.38 539 GLU A N 1
ATOM 4021 C CA . GLU A 1 539 ? -23.443 26.597 59.833 1.00 81.38 539 GLU A CA 1
ATOM 4022 C C . GLU A 1 539 ? -23.018 25.365 59.014 1.00 81.38 539 GLU A C 1
ATOM 4024 O O . GLU A 1 539 ? -22.419 24.440 59.571 1.00 81.38 539 GLU A O 1
ATOM 4029 N N . LEU A 1 540 ? -23.322 25.343 57.711 1.00 82.50 540 LEU A N 1
ATOM 4030 C CA . LEU A 1 540 ? -22.919 24.281 56.782 1.00 82.50 540 LEU A CA 1
ATOM 4031 C C . LEU A 1 540 ? -21.511 24.528 56.228 1.00 82.50 540 LEU A C 1
ATOM 4033 O O . LEU A 1 540 ? -21.068 25.670 56.130 1.00 82.50 540 LEU A O 1
ATOM 4037 N N . ARG A 1 541 ? -20.809 23.449 55.868 1.00 75.94 541 ARG A N 1
ATOM 4038 C CA . ARG A 1 541 ? -19.446 23.487 55.318 1.00 75.94 541 ARG A CA 1
ATOM 4039 C C . ARG A 1 541 ? -19.399 22.887 53.920 1.00 75.94 541 ARG A C 1
ATOM 4041 O O . ARG A 1 541 ? -20.049 21.879 53.668 1.00 75.94 541 ARG A O 1
ATOM 4048 N N . TRP A 1 542 ? -18.591 23.475 53.047 1.00 74.19 542 TRP A N 1
ATOM 4049 C CA . TRP A 1 542 ? -18.250 22.952 51.723 1.00 74.19 542 TRP A CA 1
ATOM 4050 C C . TRP A 1 542 ? -16.821 23.374 51.349 1.00 74.19 542 TRP A C 1
ATOM 4052 O O . TRP A 1 542 ? -16.284 24.295 51.965 1.00 74.19 542 TRP A O 1
ATOM 4062 N N . TYR A 1 543 ? -16.184 22.671 50.406 1.00 59.72 543 TYR A N 1
ATOM 4063 C CA . TYR A 1 543 ? -14.745 22.827 50.129 1.00 59.72 543 TYR A CA 1
ATOM 4064 C C . TYR A 1 543 ? -14.414 23.598 48.844 1.00 59.72 543 TYR A C 1
ATOM 4066 O O . TYR A 1 543 ? -13.384 24.268 48.824 1.00 59.72 543 TYR A O 1
ATOM 4074 N N . ASN A 1 544 ? -15.265 23.571 47.811 1.00 57.38 544 ASN A N 1
ATOM 4075 C CA . ASN A 1 544 ? -15.021 24.338 46.584 1.00 57.38 544 ASN A CA 1
ATOM 4076 C C . ASN A 1 544 ? -15.869 25.623 46.534 1.00 57.38 544 ASN A C 1
ATOM 4078 O O . ASN A 1 544 ? -17.093 25.533 46.677 1.00 57.38 544 ASN A O 1
ATOM 4082 N N . PRO A 1 545 ? -15.271 26.808 46.292 1.00 49.69 545 PRO A N 1
ATOM 4083 C CA . PRO A 1 545 ? -16.034 27.954 45.811 1.00 49.69 545 PRO A CA 1
ATOM 4084 C C . PRO A 1 545 ? -16.556 27.667 44.387 1.00 49.69 545 PRO A C 1
ATOM 4086 O O . PRO A 1 545 ? -15.913 26.919 43.646 1.00 49.69 545 PRO A O 1
ATOM 4089 N N . PRO A 1 546 ? -17.713 28.221 43.988 1.00 49.53 546 PRO A N 1
ATOM 4090 C CA . PRO A 1 546 ? -18.220 28.070 42.625 1.00 49.53 546 PRO A CA 1
ATOM 4091 C C . PRO A 1 546 ? -17.237 28.681 41.604 1.00 49.53 546 PRO A C 1
ATOM 4093 O O . PRO A 1 546 ? -16.856 29.843 41.739 1.00 49.53 546 PRO A O 1
ATOM 4096 N N . GLU A 1 547 ? -16.830 27.928 40.576 1.00 44.41 547 GLU A N 1
ATOM 4097 C CA . GLU A 1 547 ? -16.172 28.499 39.384 1.00 44.41 547 GLU A CA 1
ATOM 4098 C C . GLU A 1 547 ? -17.220 29.225 38.501 1.00 44.41 547 GLU A C 1
ATOM 4100 O O . GLU A 1 547 ? -18.379 28.802 38.466 1.00 44.41 547 GLU A O 1
ATOM 4105 N N . PRO A 1 548 ? -16.883 30.343 37.816 1.00 49.72 548 PRO A N 1
ATOM 4106 C CA . PRO A 1 548 ? -17.879 31.236 37.205 1.00 49.72 548 PRO A CA 1
ATOM 4107 C C . PRO A 1 548 ? -18.512 30.621 35.937 1.00 49.72 548 PRO A C 1
ATOM 4109 O O . PRO A 1 548 ? -17.811 29.932 35.195 1.00 49.72 548 PRO A O 1
ATOM 4112 N N . PRO A 1 549 ? -19.810 30.879 35.645 1.00 45.22 549 PRO A N 1
ATOM 4113 C CA . PRO A 1 549 ? -20.426 32.205 35.689 1.00 45.22 549 PRO A CA 1
ATOM 4114 C C . PRO A 1 549 ? -21.771 32.217 36.437 1.00 45.22 549 PRO A C 1
ATOM 4116 O O . PRO A 1 549 ? -22.791 31.860 35.866 1.00 45.22 549 PRO A O 1
ATOM 4119 N N . ASP A 1 550 ? -21.771 32.630 37.706 1.00 47.12 550 ASP A N 1
ATOM 4120 C CA . ASP A 1 550 ? -22.928 33.264 38.372 1.00 47.12 550 ASP A CA 1
ATOM 4121 C C . ASP A 1 550 ? -22.552 33.662 39.811 1.00 47.12 550 ASP A C 1
ATOM 4123 O O . ASP A 1 550 ? -23.198 33.306 40.800 1.00 47.12 550 ASP A O 1
ATOM 4127 N N . THR A 1 551 ? -21.454 34.410 39.956 1.00 50.00 551 THR A N 1
ATOM 4128 C CA . THR A 1 551 ? -20.969 34.869 41.270 1.00 50.00 551 THR A CA 1
ATOM 4129 C C . THR A 1 551 ? -21.992 35.737 42.012 1.00 50.00 551 THR A C 1
ATOM 4131 O O . THR A 1 551 ? -21.951 35.799 43.236 1.00 50.00 551 THR A O 1
ATOM 4134 N N . ASP A 1 552 ? -22.965 36.330 41.310 1.00 51.53 552 ASP A N 1
ATOM 4135 C CA . ASP A 1 552 ? -24.053 37.099 41.927 1.00 51.53 552 ASP A CA 1
ATOM 4136 C C . ASP A 1 552 ? -25.220 36.225 42.429 1.00 51.53 552 ASP A C 1
ATOM 4138 O O . ASP A 1 552 ? -25.915 36.615 43.370 1.00 51.53 552 ASP A O 1
ATOM 4142 N N . ALA A 1 553 ? -25.434 35.024 41.871 1.00 52.66 553 ALA A N 1
ATOM 4143 C CA . ALA A 1 553 ? -26.558 34.159 42.251 1.00 52.66 553 ALA A CA 1
ATOM 4144 C C . ALA A 1 553 ? -26.292 33.356 43.538 1.00 52.66 553 ALA A C 1
ATOM 4146 O O . ALA A 1 553 ? -27.224 33.099 44.305 1.00 52.66 553 ALA A O 1
ATOM 4147 N N . CYS A 1 554 ? -25.033 32.977 43.802 1.00 50.00 554 CYS A N 1
ATOM 4148 C CA . CYS A 1 554 ? -24.652 32.268 45.032 1.00 50.00 554 CYS A CA 1
ATOM 4149 C C . CYS A 1 554 ? -24.259 33.229 46.188 1.00 50.00 554 CYS A C 1
ATOM 4151 O O . CYS A 1 554 ? -24.203 32.793 47.338 1.00 50.00 554 CYS A O 1
ATOM 4153 N N . ALA A 1 555 ? -24.064 34.535 45.935 1.00 50.94 555 ALA A N 1
ATOM 4154 C CA . ALA A 1 555 ? -23.627 35.539 46.924 1.00 50.94 555 ALA A CA 1
ATOM 4155 C C . ALA A 1 555 ? -24.462 35.629 48.232 1.00 50.94 555 ALA A C 1
ATOM 4157 O O . ALA A 1 555 ? -23.875 35.826 49.299 1.00 50.94 555 ALA A O 1
ATOM 4158 N N . PRO A 1 556 ? -25.802 35.442 48.238 1.00 50.72 556 PRO A N 1
ATOM 4159 C CA . PRO A 1 556 ? -26.592 35.429 49.478 1.00 50.72 556 PRO A CA 1
ATOM 4160 C C . PRO A 1 556 ? -26.302 34.231 50.400 1.00 50.72 556 PRO A C 1
ATOM 4162 O O . PRO A 1 556 ? -26.741 34.225 51.553 1.00 50.72 556 PRO A O 1
ATOM 4165 N N . LEU A 1 557 ? -25.613 33.206 49.889 1.00 50.72 557 LEU A N 1
ATOM 4166 C CA . LEU A 1 557 ? -25.307 31.942 50.566 1.00 50.72 557 LEU A CA 1
ATOM 4167 C C . LEU A 1 557 ? -23.823 31.846 50.978 1.00 50.72 557 LEU A C 1
ATOM 4169 O O . LEU A 1 557 ? -23.432 30.889 51.642 1.00 50.72 557 LEU A O 1
ATOM 4173 N N . ASP A 1 558 ? -23.008 32.851 50.637 1.00 49.34 558 ASP A N 1
ATOM 4174 C CA . ASP A 1 558 ? -21.543 32.779 50.614 1.00 49.34 558 ASP A CA 1
ATOM 4175 C C . ASP A 1 558 ? -20.876 33.408 51.859 1.00 49.34 558 ASP A C 1
ATOM 4177 O O . ASP A 1 558 ? -20.098 34.358 51.794 1.00 49.34 558 ASP A O 1
ATOM 4181 N N . ARG A 1 559 ? -21.208 32.896 53.052 1.00 50.66 559 ARG A N 1
ATOM 4182 C CA . ARG A 1 559 ? -20.527 33.253 54.321 1.00 50.66 559 ARG A CA 1
ATOM 4183 C C . ARG A 1 559 ? -19.544 32.172 54.793 1.00 50.66 559 ARG A C 1
ATOM 4185 O O . ARG A 1 559 ? -19.441 31.912 55.992 1.00 50.66 559 ARG A O 1
ATOM 4192 N N . ALA A 1 560 ? -18.828 31.525 53.876 1.00 45.31 560 ALA A N 1
ATOM 4193 C CA . ALA A 1 560 ? -17.819 30.534 54.243 1.00 45.31 560 ALA A CA 1
ATOM 4194 C C . ALA A 1 560 ? -16.594 31.198 54.914 1.00 45.31 560 ALA A C 1
ATOM 4196 O O . ALA A 1 560 ? -15.940 32.072 54.347 1.00 45.31 560 ALA A O 1
ATOM 4197 N N . LEU A 1 561 ? -16.289 30.780 56.148 1.00 37.88 561 LEU A N 1
ATOM 4198 C CA . LEU A 1 561 ? -15.029 31.065 56.853 1.00 37.88 561 LEU A CA 1
ATOM 4199 C C . LEU A 1 561 ? -13.860 30.274 56.217 1.00 37.88 561 LEU A C 1
ATOM 4201 O O . LEU A 1 561 ? -14.094 29.205 55.653 1.00 37.88 561 LEU A O 1
ATOM 4205 N N . PRO A 1 562 ? -12.603 30.758 56.318 1.00 40.47 562 PRO A N 1
ATOM 4206 C CA . PRO A 1 562 ? -11.467 30.227 55.560 1.00 40.47 562 PRO A CA 1
ATOM 4207 C C . PRO A 1 562 ? -11.037 28.812 56.002 1.00 40.47 562 PRO A C 1
ATOM 4209 O O . PRO A 1 562 ? -11.254 28.431 57.157 1.00 40.47 562 PRO A O 1
ATOM 4212 N N . PRO A 1 563 ? -10.378 28.037 55.115 1.00 39.97 563 PRO A N 1
ATOM 4213 C CA . PRO A 1 563 ? -9.945 26.673 55.402 1.00 39.97 563 PRO A CA 1
ATOM 4214 C C . PRO A 1 563 ? -8.851 26.654 56.478 1.00 39.97 563 PRO A C 1
ATOM 4216 O O . PRO A 1 563 ? -7.723 27.093 56.264 1.00 39.97 563 PRO A O 1
ATOM 4219 N N . GLY A 1 564 ? -9.189 26.123 57.651 1.00 35.53 564 GLY A N 1
ATOM 4220 C CA . GLY A 1 564 ? -8.249 25.847 58.731 1.00 35.53 564 GLY A CA 1
ATOM 4221 C C . GLY A 1 564 ? -7.876 24.364 58.802 1.00 35.53 564 GLY A C 1
ATOM 4222 O O . GLY A 1 564 ? -8.742 23.516 58.998 1.00 35.53 564 GLY A O 1
ATOM 4223 N N . SER A 1 565 ? -6.568 24.099 58.753 1.00 34.84 565 SER A N 1
ATOM 4224 C CA . SER A 1 565 ? -5.834 22.865 59.102 1.00 34.84 565 SER A CA 1
ATOM 4225 C C . SER A 1 565 ? -5.880 21.666 58.135 1.00 34.84 565 SER A C 1
ATOM 4227 O O . SER A 1 565 ? -6.897 21.005 57.936 1.00 34.84 565 SER A O 1
ATOM 4229 N N . ALA A 1 566 ? -4.699 21.358 57.587 1.00 32.03 566 ALA A N 1
ATOM 4230 C CA . ALA A 1 566 ? -4.366 20.104 56.923 1.00 32.03 566 ALA A CA 1
ATOM 4231 C C . ALA A 1 566 ? -4.497 18.914 57.892 1.00 32.03 566 ALA A C 1
ATOM 4233 O O . ALA A 1 566 ? -4.140 19.017 59.066 1.00 32.03 566 ALA A O 1
ATOM 4234 N N . CYS A 1 567 ? -4.995 17.780 57.398 1.00 31.09 567 CYS A N 1
ATOM 4235 C CA . CYS A 1 567 ? -5.023 16.525 58.144 1.00 31.09 567 CYS A CA 1
ATOM 4236 C C . CYS A 1 567 ? -3.612 15.925 58.207 1.00 31.09 567 CYS A C 1
ATOM 4238 O O . CYS A 1 567 ? -3.050 15.603 57.163 1.00 31.09 567 CYS A O 1
ATOM 4240 N N . THR A 1 568 ? -3.070 15.707 59.404 1.00 30.08 568 THR A N 1
ATOM 4241 C CA . THR A 1 568 ? -2.039 14.684 59.627 1.00 30.08 568 THR A CA 1
ATOM 4242 C C . THR A 1 568 ? -2.715 13.339 59.936 1.00 30.08 568 THR A C 1
ATOM 4244 O O . THR A 1 568 ? -3.731 13.337 60.637 1.00 30.08 568 THR A O 1
ATOM 4247 N N . PRO A 1 569 ? -2.205 12.205 59.419 1.00 29.94 569 PRO A N 1
ATOM 4248 C CA . PRO A 1 569 ? -2.743 10.880 59.726 1.00 29.94 569 PRO A CA 1
ATOM 4249 C C . PRO A 1 569 ? -2.425 10.495 61.181 1.00 29.94 569 PRO A C 1
ATOM 4251 O O . PRO A 1 569 ? -1.297 10.709 61.629 1.00 29.94 569 PRO A O 1
ATOM 4254 N N . GLN A 1 570 ? -3.396 9.917 61.893 1.00 29.78 570 GLN A N 1
ATOM 4255 C CA . GLN A 1 570 ? -3.168 9.067 63.067 1.00 29.78 570 GLN A CA 1
ATOM 4256 C C . GLN A 1 570 ? -3.701 7.676 62.769 1.00 29.78 570 GLN A C 1
ATOM 4258 O O . GLN A 1 570 ? -4.818 7.612 62.205 1.00 29.78 570 GLN A O 1
#

Mean predicted aligned error: 20.9 Å

Radius of gyration: 57.17 Å; Cα contacts (8 Å, |Δi|>4): 1213; chains: 1; bounding box: 87×61×159 Å

pLDDT: mean 77.84, std 15.91, range [29.78, 98.56]

Foldseek 3Di:
DFDWDKDWDWADQVPDPDPAGWAIDIDIDIDGPPDDGDPVDDADIDGFPQVQWDKAAQADWAWRDDPVFPFKIWGADHQFKQDPVRHRIDTKTKDKAQQVNDRDHAPPPDDFRTKMFIDDFFIFGVQATKIKHFLPVQDAAFFKWWKWFQDPVVRHIDTQDIWTQHNVRTITTGDPSTHHGTRGMIGIDDPPRDDARDDAAQQWDDDHHDTDGDPVQQDDFGPDPPDPQFGWGHDRSDIDTHGKEWPDKAKDWVNDQEAEEEAQDKTKIAMDIDIDPFPDKWKKKDFQPRDIDRDRTDMDTHRDADKRKMKMWMDGPPNRYIDMDTHIYGYAHDQWAFPDKPPLEDEDAAFDKDAMDTATVVGPQQKAKAWPPPQCLVVQWGADSRRIIGGHNPRDFGKIKMFMAHPPPRVGGGNDIRIYGYDPPPPPPQVDPVLVVQLVCQLVVLVVLLVVPPDPLQCDPQGPSLLSSLLSSLLLSCLRRNLVRLLCVQLVVLVPDPPDDPVVSVQSNQSSVNSNVQNHNDHSVCSSVSSVVCQQVQSHDGDDDGDDDPCPRCVSRPPHDDDDDDDDDD

Sequence (570 aa):
MRRWATVHLHVDGSTAQRPGTWASLELVMTTIPGRQNTMGRPIYILPLELEQGIAVSETQGGTLRLPELPGFALEIAPGSVTFPGGGRSGTVSVTLVHNDKIPMPPNYSQQPRFVITVQPGGALFDPPARVSFPNVDGLLPGQVTELYSFDHHAGRFVSIGPAAVSENGVSIDSLPGFGIVEGAWHCGGDPAAAGTPHSCPVCQVCLQNYCAIDPAKTEPPCEDDGDPCTVDFCDGGECMHWQKQITSVEAFGNGKKVVRILRGGRVDFEYTAETEHCATLTQVWDFGDGVMSTVPRPSRVYNELGDFPFRVDVKCDGDCARGADGGAVVVKCPKVEITGMDPDIDYLCPGCTKQFFLQTDPPGTPVSWRVKPGTDLGGKATISQSGLLTIAADAPTGSVTVEVAEGGLFELCMDSHASFVFNPEDGFRMPDPRCLRRAFTARGRANTGLRDHIPVGCRQDWNVGNAFVHALASCTIAAECGESPAESIGNLNEDARMDNPCQRARMDLHNNAVGRRLGRGALAADCEGLVLGALRRGELRWYNPPEPPDTDACAPLDRALPPGSACTPQ

Nearest PDB structures (foldseek):
  6aem-assembly2_B  TM=7.803E-01  e=4.375E-04  Vibrio anguillarum
  4l9d-assembly2_B  TM=8.127E-01  e=1.312E-03  Vibrio cholerae M66-2
  7biz-assembly1_A  TM=3.811E-01  e=3.907E-05  Bacteroides thetaiotaomicron
  4r5o-assembly3_C  TM=4.118E-01  e=7.599E-03  Bacteroides thetaiotaomicron VPI-5482
  1e07-assembly1_A  TM=1.763E-01  e=1.812E-05  Homo sapiens